Protein AF-0000000085557002 (afdb_homodimer)

Solvent-accessible surface area (backbone atoms only — not comparable to full-atom values): 30623 Å² total; per-residue (Å²): 141,84,80,88,80,83,92,82,89,73,86,76,83,78,79,80,74,81,74,78,75,78,77,76,76,73,75,70,75,78,74,73,72,74,66,72,76,64,79,72,74,78,74,73,69,77,71,71,65,72,59,66,76,62,58,85,68,70,80,53,51,76,38,43,25,60,81,47,67,30,75,34,75,59,69,56,78,22,38,66,10,48,51,51,32,46,54,55,44,36,65,26,77,51,43,19,32,36,34,39,55,62,93,28,28,29,24,34,59,70,40,76,53,66,45,75,42,61,27,47,38,35,39,39,32,40,13,32,42,28,40,44,81,22,71,88,57,44,67,89,81,50,69,67,44,45,33,43,31,39,32,37,38,56,42,36,35,41,34,34,74,12,36,41,36,30,47,15,65,59,42,60,67,49,78,82,73,69,84,73,73,81,72,86,74,79,72,66,58,74,77,52,52,21,25,29,36,33,42,32,54,24,30,46,35,37,39,34,39,34,32,40,31,29,25,35,8,32,38,30,36,40,35,45,28,35,43,34,41,39,32,41,33,39,34,40,35,59,28,82,36,60,62,19,25,37,36,36,38,25,39,23,34,45,33,38,38,32,51,26,42,30,26,25,28,40,34,35,36,34,33,25,36,48,21,31,44,41,38,37,39,52,36,44,16,41,60,33,57,70,82,74,70,76,119,136,84,78,82,79,86,75,86,71,85,86,77,82,76,78,78,75,78,75,76,73,78,74,74,74,72,73,70,73,76,73,72,72,73,66,72,77,66,78,73,75,78,74,73,69,77,71,71,67,72,63,67,77,62,57,85,68,69,80,53,50,76,37,43,24,60,82,48,67,31,75,33,75,60,69,58,79,23,38,66,9,49,52,50,32,46,55,55,43,35,66,26,78,51,43,20,32,36,32,41,56,61,94,29,28,30,23,35,58,69,41,75,52,65,45,76,41,63,26,47,39,34,40,38,33,39,14,35,42,27,40,44,81,22,70,88,58,45,66,88,82,49,67,66,43,46,33,43,32,39,31,37,38,54,42,36,37,41,34,34,74,12,36,42,35,30,47,15,66,60,43,64,67,47,77,81,76,69,85,74,75,81,70,85,75,79,70,67,58,76,81,52,53,22,26,29,36,33,40,32,53,25,29,46,34,37,40,34,40,34,32,41,31,30,25,35,8,33,38,32,36,39,35,44,27,37,44,35,39,39,32,42,33,39,34,39,36,58,28,83,36,60,62,17,26,36,36,37,40,25,39,24,32,45,34,37,39,31,53,28,43,29,27,25,28,39,35,35,35,35,32,25,36,48,22,31,44,42,38,37,37,53,37,45,17,42,60,32,57,68,81,75,70,79,121

Nearest PDB structures (foldseek):
  7b8b-assembly2_B  TM=9.246E-01  e=1.048E-16  Arabidopsis thaliana
  8ikx-assembly1_A  TM=9.341E-01  e=2.839E-16  Arabidopsis thaliana
  4mxn-assembly3_C  TM=8.178E-01  e=2.648E-09  Parabacteroides merdae ATCC 43184
  1bhe-assembly1_A  TM=7.469E-01  e=2.648E-09  Pectobacterium carotovorum subsp. carotovorum
  7jwf-assembly2_C-2  TM=5.553E-01  e=1.515E-03  Pseudoalteromonas distincta

Foldseek 3Di:
DDDDDDDDDDDPPPPVPPPVVPPPPPPPPDPPPPVVPPDDAPDPPPCPPPVPPPPVQPDAAEQELVVQPFPQAQPDASARSVQVSLVVCLADQGEHEYEHADPGHHEYAADEREDAGNYAYEYEYAEEYEYPQADVRHDPPDPLQERYEYEAYERYEYEYQYEYEQNQVNVQPDDQDDDDPPDDDDCVVNSQRYERYEYELYENYEYENYEFENRSAERYEYYNYEQYEYEHYEYDYAQQRPRHADYEYELYENYEYEHYEHEYNDHPYYYDPNYDHYHYYHYHYDRSDDPPPPD/DQPDDDDPDDDDPPPVPPPVVVPPPPPPPPPPPPVVPPDDAPDPPPCPPPVPPPPVQPDAAEQELVVQPFPQAQPDASARSVQVSLVVCLADQGEHEYEDADPGHHEYAADEREDAGNYAYEYEYAEEYEYPQADVRHDPPDPLQERYEYEAYERYEYEYQYEYEDNQVNLQPDDQDDDDDPDPPCCVVNSQRYERYEYELYENYEYENYEFENRSAERYEYYNYEQYEYEHYEYDYAQQRPRHADYEYELYENYEYEHYEHEYNDHPYYYDPNYDHYHYYHYHYDRSDPPPPPD

InterPro domains:
  IPR000743 Glycoside hydrolase, family 28 [PF00295] (90-291)
  IPR011050 Pectin lyase fold/virulence factor [SSF51126] (53-292)
  IPR012334 Pectin lyase fold [G3DSA:2.160.20.10] (50-294)

Organism: NCBI:txid586396

Radius of gyration: 33.76 Å; Cα contacts (8 Å, |Δi|>4): 1465; chains: 2; bounding box: 98×85×130 Å

pLDDT: mean 75.18, std 29.3, range [16.03, 98.88]

Secondary structure (DSSP, 8-state):
-----------------------------------------------------------PEEEEGGGGT---EEEEE-HHHHHHHHHHHHT-SS-EEEEE-TT-EEE--SEEEE---SS-EEEEE-SEEE--SSGGGS-TTS-TTEEEEEES-EEEEEE-S-EEE--THHHHTS----S----SS-----TT--EEEEEES-EEEEEES-EEE--SS-SEEEES-EEEEEES-EEE--TT-TT--SEEEES-EEEEEEEEEEE-SS-SEEE-TT-EEEEEEEEEEE--S------/-----------------------------------------------------------PEEEEGGGGT---EEEEE-HHHHHHHHHHHHT-SS-EEEEE-TT-EEE--SEEEE---SS-EEEEE-SEEE--SSGGGS-TTS-TTEEEEEES-EEEEEE-S-EEE--THHHHTS----S----SS-----TT--EEEEEES-EEEEEES-EEE--SS-SEEEES-EEEEEES-EEE--TT-TT--SEEEES-EEEEEEEEEEE-SS-SEEE-TT-EEEEEEEEEEE--S------

Structure (mmCIF, N/CA/C/O backbone):
data_AF-0000000085557002-model_v1
#
loop_
_entity.id
_entity.type
_entity.pdbx_description
1 polymer Polygalacturonase
#
loop_
_atom_site.group_PDB
_atom_site.id
_atom_site.type_symbol
_atom_site.label_atom_id
_atom_site.label_alt_id
_atom_site.label_comp_id
_atom_site.label_asym_id
_atom_site.label_entity_id
_atom_site.label_seq_id
_atom_site.pdbx_PDB_ins_code
_atom_site.Cartn_x
_atom_site.Cartn_y
_atom_site.Cartn_z
_atom_site.occupancy
_atom_site.B_iso_or_equiv
_atom_site.auth_seq_id
_atom_site.auth_comp_id
_atom_site.auth_asym_id
_atom_site.auth_atom_id
_atom_site.pdbx_PDB_model_num
ATOM 1 N N . MET A 1 1 ? -69 30.062 -62.5 1 23.16 1 MET A N 1
ATOM 2 C CA . MET A 1 1 ? -68.125 30.922 -63.281 1 23.16 1 MET A CA 1
ATOM 3 C C . MET A 1 1 ? -66.688 30.438 -63.25 1 23.16 1 MET A C 1
ATOM 5 O O . MET A 1 1 ? -66.188 30.062 -62.188 1 23.16 1 MET A O 1
ATOM 9 N N . ALA A 1 2 ? -66.125 30.562 -64.438 1 21.31 2 ALA A N 1
ATOM 10 C CA . ALA A 1 2 ? -65 29.891 -65.188 1 21.31 2 ALA A CA 1
ATOM 11 C C . ALA A 1 2 ? -63.656 30.281 -64.625 1 21.31 2 ALA A C 1
ATOM 13 O O . ALA A 1 2 ? -62.875 29.422 -64.188 1 21.31 2 ALA A O 1
ATOM 14 N N . PHE A 1 3 ? -62.969 31.156 -65.375 1 21.98 3 PHE A N 1
ATOM 15 C CA . PHE A 1 3 ? -61.781 30.734 -66.125 1 21.98 3 PHE A CA 1
ATOM 16 C C . PHE A 1 3 ? -60.5 31.047 -65.375 1 21.98 3 PHE A C 1
ATOM 18 O O . PHE A 1 3 ? -59.656 30.188 -65.25 1 21.98 3 PHE A O 1
ATOM 25 N N . PRO A 1 4 ? -59.969 32.344 -65.312 1 24.84 4 PRO A N 1
ATOM 26 C CA . PRO A 1 4 ? -58.75 32.688 -66.062 1 24.84 4 PRO A CA 1
ATOM 27 C C . PRO A 1 4 ? -57.469 32.5 -65.25 1 24.84 4 PRO A C 1
ATOM 29 O O . PRO A 1 4 ? -57.5 32.594 -64.062 1 24.84 4 PRO A O 1
ATOM 32 N N . LEU A 1 5 ? -56.281 31.953 -66 1 25.52 5 LEU A N 1
ATOM 33 C CA . LEU A 1 5 ? -54.969 31.297 -65.938 1 25.52 5 LEU A CA 1
ATOM 34 C C . LEU A 1 5 ? -53.844 32.312 -65.75 1 25.52 5 LEU A C 1
ATOM 36 O O . LEU A 1 5 ? -52.688 31.953 -65.75 1 25.52 5 LEU A O 1
ATOM 40 N N . LEU A 1 6 ? -54.125 33.531 -65.25 1 20.97 6 LEU A N 1
ATOM 41 C CA . LEU A 1 6 ? -53.188 34.5 -65.812 1 20.97 6 LEU A CA 1
ATOM 42 C C . LEU A 1 6 ? -51.75 34.062 -65.5 1 20.97 6 LEU A C 1
ATOM 44 O O . LEU A 1 6 ? -51.5 33.375 -64.5 1 20.97 6 LEU A O 1
ATOM 48 N N . ALA A 1 7 ? -50.656 34.969 -65.875 1 20.8 7 ALA A N 1
ATOM 49 C CA . ALA A 1 7 ? -49.438 35.188 -66.688 1 20.8 7 ALA A CA 1
ATOM 50 C C . ALA A 1 7 ? -48.188 34.969 -65.875 1 20.8 7 ALA A C 1
ATOM 52 O O . ALA A 1 7 ? -48.219 35.062 -64.625 1 20.8 7 ALA A O 1
ATOM 53 N N . PHE A 1 8 ? -46.938 35.406 -66.375 1 20.59 8 PHE A N 1
ATOM 54 C CA . PHE A 1 8 ? -45.656 34.938 -66.875 1 20.59 8 PHE A CA 1
ATOM 55 C C . PHE A 1 8 ? -44.531 35.188 -65.875 1 20.59 8 PHE A C 1
ATOM 57 O O . PHE A 1 8 ? -43.719 34.281 -65.625 1 20.59 8 PHE A O 1
ATOM 64 N N . ALA A 1 9 ? -44.094 36.469 -65.5 1 21.59 9 ALA A N 1
ATOM 65 C CA . ALA A 1 9 ? -42.781 36.938 -65.938 1 21.59 9 ALA A CA 1
ATOM 66 C C . ALA A 1 9 ? -41.688 36.562 -64.938 1 21.59 9 ALA A C 1
ATOM 68 O O . ALA A 1 9 ? -41.844 36.719 -63.75 1 21.59 9 ALA A O 1
ATOM 69 N N . SER A 1 10 ? -40.5 35.875 -65.375 1 23.58 10 SER A N 1
ATOM 70 C CA . SER A 1 10 ? -39.375 35 -64.938 1 23.58 10 SER A CA 1
ATOM 71 C C . SER A 1 10 ? -38.25 35.844 -64.312 1 23.58 10 SER A C 1
ATOM 73 O O . SER A 1 10 ? -37.219 35.281 -63.938 1 23.58 10 SER A O 1
ATOM 75 N N . THR A 1 11 ? -38.188 37.156 -64.125 1 24.52 11 THR A N 1
ATOM 76 C CA . THR A 1 11 ? -36.875 37.719 -64.375 1 24.52 11 THR A CA 1
ATOM 77 C C . THR A 1 11 ? -35.875 37.188 -63.375 1 24.52 11 THR A C 1
ATOM 79 O O . THR A 1 11 ? -36.156 37.094 -62.188 1 24.52 11 THR A O 1
ATOM 82 N N . PHE A 1 12 ? -34.594 36.688 -63.812 1 25.48 12 PHE A N 1
ATOM 83 C CA . PHE A 1 12 ? -33.406 35.875 -63.469 1 25.48 12 PHE A CA 1
ATOM 84 C C . PHE A 1 12 ? -32.469 36.688 -62.594 1 25.48 12 PHE A C 1
ATOM 86 O O . PHE A 1 12 ? -31.281 36.844 -62.938 1 25.48 12 PHE A O 1
ATOM 93 N N . PHE A 1 13 ? -32.781 37.656 -61.781 1 23.77 13 PHE A N 1
ATOM 94 C CA . PHE A 1 13 ? -31.703 38.531 -61.344 1 23.77 13 PHE A CA 1
ATOM 95 C C . PHE A 1 13 ? -30.594 37.75 -60.656 1 23.77 13 PHE A C 1
ATOM 97 O O . PHE A 1 13 ? -30.859 36.969 -59.75 1 23.77 13 PHE A O 1
ATOM 104 N N . PHE A 1 14 ? -29.328 37.656 -61.281 1 25.16 14 PHE A N 1
ATOM 105 C CA . PHE A 1 14 ? -28.031 37 -61.156 1 25.16 14 PHE A CA 1
ATOM 106 C C . PHE A 1 14 ? -27.312 37.469 -59.906 1 25.16 14 PHE A C 1
ATOM 108 O O . PHE A 1 14 ? -26.859 38.625 -59.844 1 25.16 14 PHE A O 1
ATOM 115 N N . PHE A 1 15 ? -27.812 37.312 -58.625 1 24.23 15 PHE A N 1
ATOM 116 C CA . PHE A 1 15 ? -27.141 37.844 -57.438 1 24.23 15 PHE A CA 1
ATOM 117 C C . PHE A 1 15 ? -25.75 37.25 -57.281 1 24.23 15 PHE A C 1
ATOM 119 O O . PHE A 1 15 ? -25.609 36.031 -57.094 1 24.23 15 PHE A O 1
ATOM 126 N N . SER A 1 16 ? -24.688 37.75 -58 1 25.94 16 SER A N 1
ATOM 127 C CA . SER A 1 16 ? -23.312 37.312 -58 1 25.94 16 SER A CA 1
ATOM 128 C C . SER A 1 16 ? -22.719 37.344 -56.594 1 25.94 16 SER A C 1
ATOM 130 O O . SER A 1 16 ? -22.562 38.438 -56 1 25.94 16 SER A O 1
ATOM 132 N N . THR A 1 17 ? -23.062 36.438 -55.594 1 26.61 17 THR A N 1
ATOM 133 C CA . THR A 1 17 ? -22.625 36.469 -54.188 1 26.61 17 THR A CA 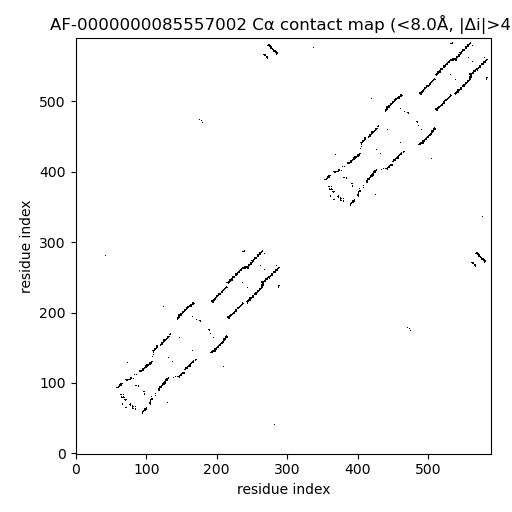1
ATOM 134 C C . THR A 1 17 ? -21.125 36.25 -54.094 1 26.61 17 THR A C 1
ATOM 136 O O . THR A 1 17 ? -20.594 35.25 -54.562 1 26.61 17 THR A O 1
ATOM 139 N N . PHE A 1 18 ? -20.266 37.312 -54.219 1 25.03 18 PHE A N 1
ATOM 140 C CA . PHE A 1 18 ? -18.812 37.281 -54.156 1 25.03 18 PHE A CA 1
ATOM 141 C C . PHE A 1 18 ? -18.328 36.625 -52.875 1 25.03 18 PHE A C 1
ATOM 143 O O . PHE A 1 18 ? -18.531 37.188 -51.781 1 25.03 18 PHE A O 1
ATOM 150 N N . GLN A 1 19 ? -18.438 35.281 -52.594 1 24.56 19 GLN A N 1
ATOM 151 C CA . GLN A 1 19 ? -18.125 34.562 -51.375 1 24.56 19 GLN A CA 1
ATOM 152 C C . GLN A 1 19 ? -16.625 34.594 -51.094 1 24.56 19 GLN A C 1
ATOM 154 O O . GLN A 1 19 ? -15.836 33.938 -51.781 1 24.56 19 GLN A O 1
ATOM 159 N N . GLY A 1 20 ? -15.906 35.719 -51 1 24.22 20 GLY A N 1
ATOM 160 C CA . GLY A 1 20 ? -14.453 35.688 -50.938 1 24.22 20 GLY A CA 1
ATOM 161 C C . GLY A 1 20 ? -13.922 34.938 -49.719 1 24.22 20 GLY A C 1
ATOM 162 O O . GLY A 1 20 ? -14.07 35.406 -48.594 1 24.22 20 GLY A O 1
ATOM 163 N N . THR A 1 21 ? -14.109 33.656 -49.469 1 26.09 21 THR A N 1
ATOM 164 C CA . THR A 1 21 ? -13.773 32.969 -48.25 1 26.09 21 THR A CA 1
ATOM 165 C C . THR A 1 21 ? -12.258 32.906 -48.062 1 26.09 21 THR A C 1
ATOM 167 O O . THR A 1 21 ? -11.555 32.281 -48.844 1 26.09 21 THR A O 1
ATOM 170 N N . THR A 1 22 ? -11.586 34 -47.75 1 23.7 22 THR A N 1
ATOM 171 C CA . THR A 1 22 ? -10.133 33.969 -47.625 1 23.7 22 THR A CA 1
ATOM 172 C C . THR A 1 22 ? -9.688 32.938 -46.594 1 23.7 22 THR A C 1
ATOM 174 O O . THR A 1 22 ? -10.148 32.969 -45.438 1 23.7 22 THR A O 1
ATOM 177 N N . GLN A 1 23 ? -9.305 31.703 -46.969 1 23.61 23 GLN A N 1
ATOM 178 C CA . GLN A 1 23 ? -8.859 30.562 -46.188 1 23.61 23 GLN A CA 1
ATOM 179 C C . GLN A 1 23 ? -7.543 30.859 -45.469 1 23.61 23 GLN A C 1
ATOM 181 O O . GLN A 1 23 ? -6.531 31.141 -46.125 1 23.61 23 GLN A O 1
ATOM 186 N N . PHE A 1 24 ? -7.516 31.672 -44.406 1 23.5 24 PHE A N 1
ATOM 187 C CA . PHE A 1 24 ? -6.27 31.906 -43.688 1 23.5 24 PHE A CA 1
ATOM 188 C C . PHE A 1 24 ? -5.637 30.594 -43.25 1 23.5 24 PHE A C 1
ATOM 190 O O . PHE A 1 24 ? -6.293 29.75 -42.625 1 23.5 24 PHE A O 1
ATOM 197 N N . SER A 1 25 ? -4.734 30.016 -44.031 1 24.28 25 SER A N 1
ATOM 198 C CA . SER A 1 25 ? -3.982 28.797 -43.75 1 24.28 25 SER A CA 1
ATOM 199 C C . SER A 1 25 ? -3.154 28.922 -42.5 1 24.28 25 SER A C 1
ATOM 201 O O . SER A 1 25 ? -2.258 29.766 -42.406 1 24.28 25 SER A O 1
ATOM 203 N N . THR A 1 26 ? -3.754 29.062 -41.312 1 25.73 26 THR A N 1
ATOM 204 C CA . THR A 1 26 ? -2.953 29.156 -40.125 1 25.73 26 THR A CA 1
ATOM 205 C C . THR A 1 26 ? -1.942 28.016 -40.031 1 25.73 26 THR A C 1
ATOM 207 O O . THR A 1 26 ? -2.314 26.844 -40.094 1 25.73 26 THR A O 1
ATOM 210 N N . SER A 1 27 ? -0.736 28.219 -40.562 1 27.27 27 SER A N 1
ATOM 211 C CA . SER A 1 27 ? 0.391 27.297 -40.438 1 27.27 27 SER A CA 1
ATOM 212 C C . SER A 1 27 ? 0.624 26.906 -38.969 1 27.27 27 SER A C 1
ATOM 214 O O . SER A 1 27 ? 0.825 27.781 -38.125 1 27.27 27 SER A O 1
ATOM 216 N N . GLN A 1 28 ? -0.063 25.938 -38.5 1 26.12 28 GLN A N 1
ATOM 217 C CA . GLN A 1 28 ? 0.081 25.438 -37.125 1 26.12 28 GLN A CA 1
ATOM 218 C C . GLN A 1 28 ? 1.541 25.141 -36.812 1 26.12 28 GLN A C 1
ATOM 220 O O . GLN A 1 28 ? 2.232 24.484 -37.594 1 26.12 28 GLN A O 1
ATOM 225 N N . PRO A 1 29 ? 2.205 26.125 -36.094 1 28.14 29 PRO A N 1
ATOM 226 C CA . PRO A 1 29 ? 3.596 25.797 -35.781 1 28.14 29 PRO A CA 1
ATOM 227 C C . PRO A 1 29 ? 3.766 24.344 -35.312 1 28.14 29 PRO A C 1
ATOM 229 O O . PRO A 1 29 ? 2.814 23.734 -34.844 1 28.14 29 PRO A O 1
ATOM 232 N N . ASN A 1 30 ? 4.738 23.641 -35.938 1 25.48 30 ASN A N 1
ATOM 233 C CA . ASN A 1 30 ? 5.203 22.281 -35.656 1 25.48 30 ASN A CA 1
ATOM 234 C C . ASN A 1 30 ? 5.465 22.078 -34.156 1 25.48 30 ASN A C 1
ATOM 236 O O . ASN A 1 30 ? 6.246 22.812 -33.562 1 25.48 30 ASN A O 1
ATOM 240 N N . ASP A 1 31 ? 4.453 21.75 -33.469 1 25.14 31 ASP A N 1
ATOM 241 C CA . ASP A 1 31 ? 4.594 21.391 -32.062 1 25.14 31 ASP A CA 1
ATOM 242 C C . ASP A 1 31 ? 5.816 20.5 -31.828 1 25.14 31 ASP A C 1
ATOM 244 O O . ASP A 1 31 ? 5.895 19.391 -32.375 1 25.14 31 ASP A O 1
ATOM 248 N N . SER A 1 32 ? 7.023 21.125 -31.828 1 27.28 32 SER A N 1
ATOM 249 C CA . SER A 1 32 ? 8.172 20.344 -31.375 1 27.28 32 SER A CA 1
ATOM 250 C C . SER A 1 32 ? 7.785 19.438 -30.219 1 27.28 32 SER A C 1
ATOM 252 O O . SER A 1 32 ? 7.125 19.859 -29.266 1 27.28 32 SER A O 1
ATOM 254 N N . GLN A 1 33 ? 7.602 18.188 -30.5 1 26.23 33 GLN A N 1
ATOM 255 C CA . GLN A 1 33 ? 7.355 17.047 -29.625 1 26.23 33 GLN A CA 1
ATOM 256 C C . GLN A 1 33 ? 8.25 17.094 -28.391 1 26.23 33 GLN A C 1
ATOM 258 O O . GLN A 1 33 ? 9.469 17.016 -28.5 1 26.23 33 GLN A O 1
ATOM 263 N N . LEU A 1 34 ? 7.996 18.047 -27.531 1 23.95 34 LEU A N 1
ATOM 264 C CA . LEU A 1 34 ? 8.68 17.844 -26.25 1 23.95 34 LEU A CA 1
ATOM 265 C C . LEU A 1 34 ? 8.625 16.375 -25.844 1 23.95 34 LEU A C 1
ATOM 267 O O . LEU A 1 34 ? 7.559 15.867 -25.484 1 23.95 34 LEU A O 1
ATOM 271 N N . VAL A 1 35 ? 9.305 15.547 -26.625 1 25.62 35 VAL A N 1
ATOM 272 C CA . VAL A 1 35 ? 9.555 14.188 -26.141 1 25.62 35 VAL A CA 1
ATOM 273 C C . VAL A 1 35 ? 9.93 14.227 -24.656 1 25.62 35 VAL A C 1
ATOM 275 O O . VAL A 1 35 ? 10.891 14.883 -24.266 1 25.62 35 VAL A O 1
ATOM 278 N N . SER A 1 36 ? 8.938 14.336 -23.844 1 26.3 36 SER A N 1
ATOM 279 C CA . SER A 1 36 ? 9.211 14.133 -22.422 1 26.3 36 SER A CA 1
ATOM 280 C C . SER A 1 36 ? 10.258 13.039 -22.203 1 26.3 36 SER A C 1
ATOM 282 O O . SER A 1 36 ? 10.109 11.93 -22.719 1 26.3 36 SER A O 1
ATOM 284 N N . HIS A 1 37 ? 11.523 13.445 -22.328 1 25.27 37 HIS A N 1
ATOM 285 C CA . HIS A 1 37 ? 12.617 12.555 -21.969 1 25.27 37 HIS A CA 1
ATOM 286 C C . HIS A 1 37 ? 12.281 11.75 -20.719 1 25.27 37 HIS A C 1
ATOM 288 O O . HIS A 1 37 ? 12.227 12.297 -19.609 1 25.27 37 HIS A O 1
ATOM 294 N N . ILE A 1 38 ? 11.273 10.969 -20.781 1 28.55 38 ILE A N 1
ATOM 295 C CA . ILE A 1 38 ? 11.078 9.953 -19.75 1 28.55 38 ILE A CA 1
ATOM 296 C C . ILE A 1 38 ? 12.43 9.406 -19.312 1 28.55 38 ILE A C 1
ATOM 298 O O . ILE A 1 38 ? 13.289 9.086 -20.141 1 28.55 38 ILE A O 1
ATOM 302 N N . SER A 1 39 ? 12.82 9.703 -18.094 1 29.53 39 SER A N 1
ATOM 303 C CA . SER A 1 39 ? 14.055 9.258 -17.453 1 29.53 39 SER A CA 1
ATOM 304 C C . SER A 1 39 ? 14.477 7.879 -17.938 1 29.53 39 SER A C 1
ATOM 306 O O . SER A 1 39 ? 13.633 7.086 -18.375 1 29.53 39 SER A O 1
ATOM 308 N N . LEU A 1 40 ? 15.695 7.766 -18.484 1 29.67 40 LEU A N 1
ATOM 309 C CA . LEU A 1 40 ? 16.516 6.625 -18.891 1 29.67 40 LEU A CA 1
ATOM 310 C C . LEU A 1 40 ? 16.297 5.438 -17.969 1 29.67 40 LEU A C 1
ATOM 312 O O . LEU A 1 40 ? 15.953 5.617 -16.797 1 29.67 40 LEU A O 1
ATOM 316 N N . PRO A 1 41 ? 16.172 4.242 -18.516 1 29.64 41 PRO A N 1
ATOM 317 C CA . PRO A 1 41 ? 16.062 2.98 -17.781 1 29.64 41 PRO A CA 1
ATOM 318 C C . PRO A 1 41 ? 17.047 2.889 -16.625 1 29.64 41 PRO A C 1
ATOM 320 O O . PRO A 1 41 ? 18.125 3.488 -16.688 1 29.64 41 PRO A O 1
ATOM 323 N N . PRO A 1 42 ? 16.641 2.645 -15.438 1 29.98 42 PRO A N 1
ATOM 324 C CA . PRO A 1 42 ? 17.609 2.463 -14.352 1 29.98 42 PRO A CA 1
ATOM 325 C C . PRO A 1 42 ? 18.859 1.71 -14.797 1 29.98 42 PRO A C 1
ATOM 327 O O . PRO A 1 42 ? 18.781 0.844 -15.672 1 29.98 42 PRO A O 1
ATOM 330 N N . GLU A 1 43 ? 19.953 2.402 -14.844 1 30.34 43 GLU A N 1
ATOM 331 C CA . GLU A 1 43 ? 21.203 1.681 -15.07 1 30.34 43 GLU A CA 1
ATOM 332 C C . GLU A 1 43 ? 21.25 0.395 -14.25 1 30.34 43 GLU A C 1
ATOM 334 O O . GLU A 1 43 ? 20.938 0.396 -13.062 1 30.34 43 GLU A O 1
ATOM 339 N N . ILE A 1 44 ? 21.281 -0.71 -14.859 1 29.77 44 ILE A N 1
ATOM 340 C CA . ILE A 1 44 ? 21.531 -2.01 -14.25 1 29.77 44 ILE A CA 1
ATOM 341 C C . ILE A 1 44 ? 22.781 -1.931 -13.367 1 29.77 44 ILE A C 1
ATOM 343 O O . ILE A 1 44 ? 23.859 -1.621 -13.844 1 29.77 44 ILE A O 1
ATOM 347 N N . LEU A 1 45 ? 22.641 -1.435 -12.133 1 30.62 45 LEU A N 1
ATOM 348 C CA . LEU A 1 45 ? 23.844 -1.642 -11.344 1 30.62 45 LEU A CA 1
ATOM 349 C C . LEU A 1 45 ? 24.5 -2.973 -11.703 1 30.62 45 LEU A C 1
ATOM 351 O O . LEU A 1 45 ? 23.812 -3.936 -12.047 1 30.62 45 LEU A O 1
ATOM 355 N N . PRO A 1 46 ? 25.797 -2.895 -12.016 1 27.94 46 PRO A N 1
ATOM 356 C CA . PRO A 1 46 ? 26.469 -4.176 -12.273 1 27.94 46 PRO A CA 1
ATOM 357 C C . PRO A 1 46 ? 26.109 -5.238 -11.234 1 27.94 46 PRO A C 1
ATOM 359 O O . PRO A 1 46 ? 25.812 -4.91 -10.086 1 27.94 46 PRO A O 1
ATOM 362 N N . ASN A 1 47 ? 25.625 -6.344 -11.625 1 28.98 47 ASN A N 1
ATOM 363 C CA . ASN A 1 47 ? 25.469 -7.625 -10.945 1 28.98 47 ASN A CA 1
ATOM 364 C C . ASN A 1 47 ? 26.656 -7.91 -10.016 1 28.98 47 ASN A C 1
ATOM 366 O O . ASN A 1 47 ? 27.797 -8.008 -10.469 1 28.98 47 ASN A O 1
ATOM 370 N N . ASN A 1 48 ? 26.812 -7.164 -8.93 1 30.56 48 ASN A N 1
ATOM 371 C CA . ASN A 1 48 ? 27.797 -7.941 -8.18 1 30.56 48 ASN A CA 1
ATOM 372 C C . ASN A 1 48 ? 27.516 -9.438 -8.289 1 30.56 48 ASN A C 1
ATOM 374 O O . ASN A 1 48 ? 26.484 -9.922 -7.844 1 30.56 48 ASN A O 1
ATOM 378 N N . PRO A 1 49 ? 28.156 -10.102 -9.172 1 29.38 49 PRO A N 1
ATOM 379 C CA . PRO A 1 49 ? 27.984 -11.555 -9.18 1 29.38 49 PRO A CA 1
ATOM 380 C C . PRO A 1 49 ? 28.094 -12.172 -7.785 1 29.38 49 PRO A C 1
ATOM 382 O O . PRO A 1 49 ? 29.141 -12.102 -7.148 1 29.38 49 PRO A O 1
ATOM 385 N N . LEU A 1 50 ? 27.312 -11.867 -6.801 1 31.62 50 LEU A N 1
ATOM 386 C CA . LEU A 1 50 ? 27.453 -13.016 -5.914 1 31.62 50 LEU A CA 1
ATOM 387 C C . LEU A 1 50 ? 27.672 -14.297 -6.711 1 31.62 50 LEU A C 1
ATOM 389 O O . LEU A 1 50 ? 26.812 -14.711 -7.477 1 31.62 50 LEU A O 1
ATOM 393 N N . SER A 1 51 ? 28.891 -14.344 -7.266 1 30.89 51 SER A N 1
ATOM 394 C CA . SER A 1 51 ? 29.234 -15.648 -7.828 1 30.89 51 SER A CA 1
ATOM 395 C C . SER A 1 51 ? 28.672 -16.781 -6.98 1 30.89 51 SER A C 1
ATOM 397 O O . SER A 1 51 ? 29.047 -16.938 -5.816 1 30.89 51 SER A O 1
ATOM 399 N N . PRO A 1 52 ? 27.406 -17.047 -7.023 1 33.38 52 PRO A N 1
ATOM 400 C CA . PRO A 1 52 ? 27.234 -18.344 -6.387 1 33.38 52 PRO A CA 1
ATOM 401 C C . PRO A 1 52 ? 28.406 -19.281 -6.648 1 33.38 52 PRO A C 1
ATOM 403 O O . PRO A 1 52 ? 28.859 -19.422 -7.793 1 33.38 52 PRO A O 1
ATOM 406 N N . THR A 1 53 ? 29.5 -19.109 -5.93 1 33.75 53 THR A N 1
ATOM 407 C CA . THR A 1 53 ? 30.281 -20.344 -5.977 1 33.75 53 THR A CA 1
ATOM 408 C C . THR A 1 53 ? 29.375 -21.562 -6.125 1 33.75 53 THR A C 1
ATOM 410 O O . THR A 1 53 ? 28.656 -21.922 -5.191 1 33.75 53 THR A O 1
ATOM 413 N N . SER A 1 54 ? 28.562 -21.531 -7.191 1 34.53 54 SER A N 1
ATOM 414 C CA . SER A 1 54 ? 27.875 -22.766 -7.523 1 34.53 54 SER A CA 1
ATOM 415 C C . SER A 1 54 ? 28.797 -23.969 -7.414 1 34.53 54 SER A C 1
ATOM 417 O O . SER A 1 54 ? 29.766 -24.078 -8.172 1 34.53 54 SER A O 1
ATOM 419 N N . SER A 1 55 ? 29.25 -24.312 -6.273 1 37.47 55 SER A N 1
ATOM 420 C CA . SER A 1 55 ? 29.719 -25.688 -6.328 1 37.47 55 SER A CA 1
ATOM 421 C C . SER A 1 55 ? 29.078 -26.453 -7.473 1 37.47 55 SER A C 1
ATOM 423 O O . SER A 1 55 ? 27.969 -26.109 -7.906 1 37.47 55 SER A O 1
ATOM 425 N N . PRO A 1 56 ? 29.734 -27.234 -8.266 1 39.38 56 PRO A N 1
ATOM 426 C CA . PRO A 1 56 ? 29.109 -28.031 -9.328 1 39.38 56 PRO A CA 1
ATOM 427 C C . PRO A 1 56 ? 27.703 -28.469 -8.977 1 39.38 56 PRO A C 1
ATOM 429 O O . PRO A 1 56 ? 27.5 -29.156 -7.977 1 39.38 56 PRO A O 1
ATOM 432 N N . SER A 1 57 ? 26.656 -27.547 -8.922 1 47.41 57 SER A N 1
ATOM 433 C CA . SER A 1 57 ? 25.25 -27.828 -8.633 1 47.41 57 SER A CA 1
ATOM 434 C C . SER A 1 57 ? 24.859 -29.219 -9.148 1 47.41 57 SER A C 1
ATOM 436 O O . SER A 1 57 ? 25.141 -29.547 -10.305 1 47.41 57 SER A O 1
ATOM 438 N N . GLU A 1 58 ? 25.047 -30.234 -8.375 1 56.53 58 GLU A N 1
ATOM 439 C CA . GLU A 1 58 ? 24.5 -31.531 -8.789 1 56.53 58 GLU A CA 1
ATOM 440 C C . GLU A 1 58 ? 23.312 -31.344 -9.719 1 56.53 58 GLU A C 1
ATOM 442 O O . GLU A 1 58 ? 22.5 -30.438 -9.539 1 56.53 58 GLU A O 1
ATOM 447 N N . PRO A 1 59 ? 23.469 -31.859 -10.992 1 67.5 59 PRO A N 1
ATOM 448 C CA . PRO A 1 59 ? 22.438 -31.688 -12.023 1 67.5 59 PRO A CA 1
ATOM 449 C C . PRO A 1 59 ? 21.031 -31.875 -11.477 1 67.5 59 PRO A C 1
ATOM 451 O O . PRO A 1 59 ? 20.766 -32.812 -10.727 1 67.5 59 PRO A O 1
ATOM 454 N N . ALA A 1 60 ? 20.203 -30.922 -11.461 1 80.56 60 ALA A N 1
ATOM 455 C CA . ALA A 1 60 ? 18.828 -31 -11.008 1 80.56 60 ALA A CA 1
ATOM 456 C C . ALA A 1 60 ? 18.016 -31.938 -11.883 1 80.56 60 ALA A C 1
ATOM 458 O O . ALA A 1 60 ? 18.188 -31.969 -13.102 1 80.56 60 ALA A O 1
ATOM 459 N N . THR A 1 61 ? 17.375 -32.938 -11.219 1 92.31 61 THR A N 1
ATOM 460 C CA . THR A 1 61 ? 16.406 -33.781 -11.938 1 92.31 61 THR A CA 1
ATOM 461 C C . THR A 1 61 ? 15.227 -32.938 -12.43 1 92.31 61 THR A C 1
ATOM 463 O O . THR A 1 61 ? 14.703 -32.094 -11.688 1 92.31 61 THR A O 1
ATOM 466 N N . VAL A 1 62 ? 14.914 -33.094 -13.75 1 96.25 62 VAL A N 1
ATOM 467 C CA . VAL A 1 62 ? 13.867 -32.281 -14.367 1 96.25 62 VAL A CA 1
ATOM 468 C C . VAL A 1 62 ? 12.523 -33 -14.242 1 96.25 62 VAL A C 1
ATOM 470 O O . VAL A 1 62 ? 12.414 -34.188 -14.562 1 96.25 62 VAL A O 1
ATOM 473 N N . PHE A 1 63 ? 11.508 -32.312 -13.773 1 97.5 63 PHE A N 1
ATOM 474 C CA . PHE A 1 63 ? 10.133 -32.781 -13.672 1 97.5 63 PHE A CA 1
ATOM 475 C C . PHE A 1 63 ? 9.195 -31.875 -14.469 1 97.5 63 PHE A C 1
ATOM 477 O O . PHE A 1 63 ? 8.695 -30.875 -13.938 1 97.5 63 PHE A O 1
ATOM 484 N N . SER A 1 64 ? 9 -32.25 -15.734 1 98.44 64 SER A N 1
ATOM 485 C CA . SER A 1 64 ? 8.062 -31.484 -16.562 1 98.44 64 SER A CA 1
ATOM 486 C C . SER A 1 64 ? 6.617 -31.859 -16.25 1 98.44 64 SER A C 1
ATOM 488 O O . SER A 1 64 ? 6.293 -33.031 -16.109 1 98.44 64 SER A O 1
ATOM 490 N N . VAL A 1 65 ? 5.75 -30.891 -16.219 1 98.75 65 VAL A N 1
ATOM 491 C CA . VAL A 1 65 ? 4.344 -31.188 -15.945 1 98.75 65 VAL A CA 1
ATOM 492 C C . VAL A 1 65 ? 3.768 -32.031 -17.062 1 98.75 65 VAL A C 1
ATOM 494 O O . VAL A 1 65 ? 2.822 -32.812 -16.859 1 98.75 65 VAL A O 1
ATOM 497 N N . LEU A 1 66 ? 4.383 -31.984 -18.234 1 98.69 66 LEU A N 1
ATOM 498 C CA . LEU A 1 66 ? 3.936 -32.781 -19.359 1 98.69 66 LEU A CA 1
ATOM 499 C C . LEU A 1 66 ? 4.156 -34.25 -19.109 1 98.69 66 LEU A C 1
ATOM 501 O O . LEU A 1 66 ? 3.389 -35.094 -19.578 1 98.69 66 LEU A O 1
ATOM 505 N N . SER A 1 67 ? 5.172 -34.531 -18.344 1 98.44 67 SER A N 1
ATOM 506 C CA . SER A 1 67 ? 5.504 -35.938 -18.047 1 98.44 67 SER A CA 1
ATOM 507 C C . SER A 1 67 ? 4.516 -36.531 -17.062 1 98.44 67 SER A C 1
ATOM 509 O O . SER A 1 67 ? 4.508 -37.75 -16.859 1 98.44 67 SER A O 1
ATOM 511 N N . TYR A 1 68 ? 3.66 -35.719 -16.594 1 98.38 68 TYR A N 1
ATOM 512 C CA . TYR A 1 68 ? 2.742 -36.188 -15.578 1 98.38 68 TYR A CA 1
ATOM 513 C C . TYR A 1 68 ? 1.293 -36 -16 1 98.38 68 TYR A C 1
ATOM 515 O O . TYR A 1 68 ? 0.385 -36.031 -15.172 1 98.38 68 TYR A O 1
ATOM 523 N N . GLY A 1 69 ? 1.094 -35.656 -17.266 1 98.31 69 GLY A N 1
ATOM 524 C CA . GLY A 1 69 ? -0.25 -35.75 -17.812 1 98.31 69 GLY A CA 1
ATOM 525 C C . GLY A 1 69 ? -0.811 -34.375 -18.188 1 98.31 69 GLY A C 1
ATOM 526 O O . GLY A 1 69 ? -1.938 -34.281 -18.672 1 98.31 69 GLY A O 1
ATOM 527 N N . ALA A 1 70 ? -0.046 -33.344 -18 1 98.75 70 ALA A N 1
ATOM 528 C CA . ALA A 1 70 ? -0.548 -32.031 -18.422 1 98.75 70 ALA A CA 1
ATOM 529 C C . ALA A 1 70 ? -0.685 -31.969 -19.953 1 98.75 70 ALA A C 1
ATOM 531 O O . ALA A 1 70 ? 0.208 -32.406 -20.672 1 98.75 70 ALA A O 1
ATOM 532 N N . VAL A 1 71 ? -1.766 -31.469 -20.391 1 98.62 71 VAL A N 1
ATOM 533 C CA . VAL A 1 71 ? -2.02 -31.344 -21.828 1 98.62 71 VAL A CA 1
ATOM 534 C C . VAL A 1 71 ? -1.511 -30 -22.328 1 98.62 71 VAL A C 1
ATOM 536 O O . VAL A 1 71 ? -0.848 -29.922 -23.359 1 98.62 71 VAL A O 1
ATOM 539 N N . GLY A 1 72 ? -1.831 -28.938 -21.609 1 98.62 72 GLY A N 1
ATOM 540 C CA . GLY A 1 72 ? -1.32 -27.609 -21.922 1 98.62 72 GLY A CA 1
ATOM 541 C C . GLY A 1 72 ? -1.964 -26.984 -23.156 1 98.62 72 GLY A C 1
ATOM 542 O O . GLY A 1 72 ? -1.298 -26.297 -23.938 1 98.62 72 GLY A O 1
ATOM 543 N N . ASP A 1 73 ? -3.299 -27.297 -23.359 1 98.38 73 ASP A N 1
ATOM 544 C CA . ASP A 1 73 ? -3.975 -26.812 -24.562 1 98.38 73 ASP A CA 1
ATOM 545 C C . ASP A 1 73 ? -4.844 -25.594 -24.25 1 98.38 73 ASP A C 1
ATOM 547 O O . ASP A 1 73 ? -5.512 -25.062 -25.141 1 98.38 73 ASP A O 1
ATOM 551 N N . GLY A 1 74 ? -4.891 -25.219 -23.078 1 97.69 74 GLY A N 1
ATOM 552 C CA . GLY A 1 74 ? -5.68 -24.062 -22.688 1 97.69 74 GLY A CA 1
ATOM 553 C C . GLY A 1 74 ? -7.117 -24.406 -22.344 1 97.69 74 GLY A C 1
ATOM 554 O O . GLY A 1 74 ? -7.926 -23.516 -22.062 1 97.69 74 GLY A O 1
ATOM 555 N N . GLU A 1 75 ? -7.359 -25.688 -22.344 1 96.75 75 GLU A N 1
ATOM 556 C CA . GLU A 1 75 ? -8.742 -26.109 -22.125 1 96.75 75 GLU A CA 1
ATOM 557 C C . GLU A 1 75 ? -8.82 -27.172 -21.031 1 96.75 75 GLU A C 1
ATOM 559 O O . GLU A 1 75 ? -9.633 -27.062 -20.109 1 96.75 75 GLU A O 1
ATOM 564 N N . ALA A 1 76 ? -7.969 -28.156 -21.141 1 97.44 76 ALA A N 1
ATOM 565 C CA . ALA A 1 76 ? -7.984 -29.25 -20.172 1 97.44 76 ALA A CA 1
ATOM 566 C C . ALA A 1 76 ? -7.555 -28.781 -18.781 1 97.44 76 ALA A C 1
ATOM 568 O O . ALA A 1 76 ? -6.766 -27.844 -18.672 1 97.44 76 ALA A O 1
ATOM 569 N N . ASP A 1 77 ? -8.164 -29.375 -17.781 1 97.44 77 ASP A N 1
ATOM 570 C CA . ASP A 1 77 ? -7.707 -29.156 -16.406 1 97.44 77 ASP A CA 1
ATOM 571 C C . ASP A 1 77 ? -6.367 -29.844 -16.156 1 97.44 77 ASP A C 1
ATOM 573 O O . ASP A 1 77 ? -6.309 -31.062 -16.031 1 97.44 77 ASP A O 1
ATOM 577 N N . ASP A 1 78 ? -5.371 -29.047 -15.977 1 98.62 78 ASP A N 1
ATOM 578 C CA . ASP A 1 78 ? -4.027 -29.609 -15.836 1 98.62 78 ASP A CA 1
ATOM 579 C C . ASP A 1 78 ? -3.627 -29.688 -14.359 1 98.62 78 ASP A C 1
ATOM 581 O O . ASP A 1 78 ? -2.48 -30.016 -14.047 1 98.62 78 ASP A O 1
ATOM 585 N N . THR A 1 79 ? -4.539 -29.438 -13.492 1 97.44 79 THR A N 1
ATOM 586 C CA . THR A 1 79 ? -4.273 -29.359 -12.062 1 97.44 79 THR A CA 1
ATOM 587 C C . THR A 1 79 ? -3.672 -30.672 -11.555 1 97.44 79 THR A C 1
ATOM 589 O O . THR A 1 79 ? -2.658 -30.672 -10.852 1 97.44 79 THR A O 1
ATOM 592 N N . PRO A 1 80 ? -4.223 -31.812 -11.938 1 98.19 80 PRO A N 1
ATOM 593 C CA . PRO A 1 80 ? -3.65 -33.062 -11.406 1 98.19 80 PRO A CA 1
ATOM 594 C C . PRO A 1 80 ? -2.189 -33.25 -11.812 1 98.19 80 PRO A C 1
ATOM 596 O O . PRO A 1 80 ? -1.384 -33.75 -11.016 1 98.19 80 PRO A O 1
ATOM 599 N N . ALA A 1 81 ? -1.882 -32.906 -12.984 1 98.75 81 ALA A N 1
ATOM 600 C CA . ALA A 1 81 ? -0.509 -33.031 -13.461 1 98.75 81 ALA A CA 1
ATOM 601 C C . ALA A 1 81 ? 0.445 -32.156 -12.672 1 98.75 81 ALA A C 1
ATOM 603 O O . ALA A 1 81 ? 1.548 -32.562 -12.312 1 98.75 81 ALA A O 1
ATOM 604 N N . PHE A 1 82 ? 0.022 -30.922 -12.422 1 98.5 82 PHE A N 1
ATOM 605 C CA . PHE A 1 82 ? 0.834 -30 -11.641 1 98.5 82 PHE A CA 1
ATOM 606 C C . PHE A 1 82 ? 1.05 -30.516 -10.227 1 98.5 82 PHE A C 1
ATOM 608 O O . PHE A 1 82 ? 2.168 -30.484 -9.711 1 98.5 82 PHE A O 1
ATOM 615 N N . LYS A 1 83 ? 0.034 -30.969 -9.641 1 98.06 83 LYS A N 1
ATOM 616 C CA . LYS A 1 83 ? 0.125 -31.484 -8.273 1 98.06 83 LYS A CA 1
ATOM 617 C C . LYS A 1 83 ? 1.044 -32.688 -8.203 1 98.06 83 LYS A C 1
ATOM 619 O O . LYS A 1 83 ? 1.858 -32.812 -7.281 1 98.06 83 LYS A O 1
ATOM 624 N N . MET A 1 84 ? 0.882 -33.562 -9.117 1 98.38 84 MET A N 1
ATOM 625 C CA . MET A 1 84 ? 1.716 -34.75 -9.141 1 98.38 84 MET A CA 1
ATOM 626 C C . MET A 1 84 ? 3.184 -34.406 -9.344 1 98.38 84 MET A C 1
ATOM 628 O O . MET A 1 84 ? 4.059 -34.906 -8.641 1 98.38 84 MET A O 1
ATOM 632 N N . ALA A 1 85 ? 3.375 -33.531 -10.336 1 98.31 85 ALA A N 1
ATOM 633 C CA . ALA A 1 85 ? 4.746 -33.094 -10.586 1 98.31 85 ALA A CA 1
ATOM 634 C C . ALA A 1 85 ? 5.344 -32.438 -9.352 1 98.31 85 ALA A C 1
ATOM 636 O O . ALA A 1 85 ? 6.496 -32.688 -8.992 1 98.31 85 ALA A O 1
ATOM 637 N N . TRP A 1 86 ? 4.605 -31.609 -8.711 1 98 86 TRP A N 1
ATOM 638 C CA . TRP A 1 86 ? 5.043 -30.938 -7.496 1 98 86 TRP A CA 1
ATOM 639 C C . TRP A 1 86 ? 5.395 -31.938 -6.402 1 98 86 TRP A C 1
ATOM 641 O O . TRP A 1 86 ? 6.473 -31.859 -5.805 1 98 86 TRP A O 1
ATOM 651 N N . ASP A 1 87 ? 4.523 -32.875 -6.168 1 97.38 87 ASP A N 1
ATOM 652 C CA . ASP A 1 87 ? 4.707 -33.844 -5.09 1 97.38 87 ASP A CA 1
ATOM 653 C C . ASP A 1 87 ? 5.98 -34.656 -5.305 1 97.38 87 ASP A C 1
ATOM 655 O O . ASP A 1 87 ? 6.746 -34.875 -4.363 1 97.38 87 ASP A O 1
ATOM 659 N N . ILE A 1 88 ? 6.133 -35 -6.461 1 97 88 ILE A N 1
ATOM 660 C CA . ILE A 1 88 ? 7.297 -35.844 -6.766 1 97 88 ILE A CA 1
ATOM 661 C C . ILE A 1 88 ? 8.57 -35 -6.648 1 97 88 ILE A C 1
ATOM 663 O O . ILE A 1 88 ? 9.547 -35.438 -6.043 1 97 88 ILE A O 1
ATOM 667 N N . ALA A 1 89 ? 8.5 -33.812 -7.227 1 96.81 89 ALA A N 1
ATOM 668 C CA . ALA A 1 89 ? 9.672 -32.938 -7.152 1 96.81 89 ALA A CA 1
ATOM 669 C C . ALA A 1 89 ? 10.008 -32.594 -5.703 1 96.81 89 ALA A C 1
ATOM 671 O O . ALA A 1 89 ? 11.172 -32.625 -5.309 1 96.81 89 ALA A O 1
ATOM 672 N N . CYS A 1 90 ? 9 -32.281 -4.957 1 96.38 90 CYS A N 1
ATOM 673 C CA . CYS A 1 90 ? 9.156 -31.844 -3.566 1 96.38 90 CYS A CA 1
ATOM 674 C C . CYS A 1 90 ? 9.695 -33 -2.709 1 96.38 90 CYS A C 1
ATOM 676 O O . CYS A 1 90 ? 10.312 -32.75 -1.672 1 96.38 90 CYS A O 1
ATOM 678 N N . SER A 1 91 ? 9.594 -34.219 -3.145 1 95.06 91 SER A N 1
ATOM 679 C CA . SER A 1 91 ? 10 -35.375 -2.365 1 95.06 91 SER A CA 1
ATOM 680 C C . SER A 1 91 ? 11.438 -35.781 -2.682 1 95.06 91 SER A C 1
ATOM 682 O O . SER A 1 91 ? 12 -36.656 -2.031 1 95.06 91 SER A O 1
ATOM 684 N N . GLN A 1 92 ? 12 -35.062 -3.582 1 93.75 92 GLN A N 1
ATOM 685 C CA . GLN A 1 92 ? 13.367 -35.406 -3.967 1 93.75 92 GLN A CA 1
ATOM 686 C C . GLN A 1 92 ? 14.367 -35 -2.889 1 93.75 92 GLN A C 1
ATOM 688 O O . GLN A 1 92 ? 14.117 -34.062 -2.133 1 93.75 92 GLN A O 1
ATOM 693 N N . THR A 1 93 ? 15.469 -35.688 -2.848 1 91.88 93 THR A N 1
ATOM 694 C CA . THR A 1 93 ? 16.547 -35.344 -1.916 1 91.88 93 THR A CA 1
ATOM 695 C C . THR A 1 93 ? 17.625 -34.531 -2.609 1 91.88 93 THR A C 1
ATOM 697 O O . THR A 1 93 ? 18.469 -33.906 -1.947 1 91.88 93 THR A O 1
ATOM 700 N N . GLN A 1 94 ? 17.594 -34.625 -3.934 1 91.56 94 GLN A N 1
ATOM 701 C CA . GLN A 1 94 ? 18.469 -33.812 -4.758 1 91.56 94 GLN A CA 1
ATOM 702 C C . GLN A 1 94 ? 17.719 -32.656 -5.379 1 91.56 94 GLN A C 1
ATOM 704 O O . GLN A 1 94 ? 16.484 -32.656 -5.445 1 91.56 94 GLN A O 1
ATOM 709 N N . PRO A 1 95 ? 18.453 -31.688 -5.777 1 91.88 95 PRO A N 1
ATOM 710 C CA . PRO A 1 95 ? 17.781 -30.531 -6.375 1 91.88 95 PRO A CA 1
ATOM 711 C C . PRO A 1 95 ? 16.844 -30.922 -7.512 1 91.88 95 PRO A C 1
ATOM 713 O O . PRO A 1 95 ? 17.156 -31.812 -8.305 1 91.88 95 PRO A O 1
ATOM 716 N N . ALA A 1 96 ? 15.703 -30.344 -7.52 1 95.5 96 ALA A N 1
ATOM 717 C CA . ALA A 1 96 ? 14.664 -30.672 -8.484 1 95.5 96 ALA A CA 1
ATOM 718 C C . ALA A 1 96 ? 14.242 -29.422 -9.273 1 95.5 96 ALA A C 1
ATOM 720 O O . ALA A 1 96 ? 14.164 -28.328 -8.719 1 95.5 96 ALA A O 1
ATOM 721 N N . LEU A 1 97 ? 14.094 -29.641 -10.555 1 97.38 97 LEU A N 1
ATOM 722 C CA . LEU A 1 97 ? 13.602 -28.609 -11.453 1 97.38 97 LEU A CA 1
ATOM 723 C C . LEU A 1 97 ? 12.211 -28.969 -11.977 1 97.38 97 LEU A C 1
ATOM 725 O O . LEU A 1 97 ? 12.062 -29.891 -12.773 1 97.38 97 LEU A O 1
ATOM 729 N N . LEU A 1 98 ? 11.203 -28.281 -11.477 1 98 98 LEU A N 1
ATOM 730 C CA . LEU A 1 98 ? 9.844 -28.391 -12 1 98 98 LEU A CA 1
ATOM 731 C C . LEU A 1 98 ? 9.633 -27.453 -13.18 1 98 98 LEU A C 1
ATOM 733 O O . LEU A 1 98 ? 9.977 -26.266 -13.102 1 98 98 LEU A O 1
ATOM 737 N N . VAL A 1 99 ? 9.102 -27.969 -14.289 1 98.62 99 VAL A N 1
ATOM 738 C CA . VAL A 1 99 ? 9.078 -27.141 -15.492 1 98.62 99 VAL A CA 1
ATOM 739 C C . VAL A 1 99 ? 7.664 -27.109 -16.078 1 98.62 99 VAL A C 1
ATOM 741 O O . VAL A 1 99 ? 7.043 -28.172 -16.25 1 98.62 99 VAL A O 1
ATOM 744 N N . ALA A 1 100 ? 7.137 -25.953 -16.297 1 98.81 100 ALA A N 1
ATOM 745 C CA . ALA A 1 100 ? 6.027 -25.688 -17.219 1 98.81 100 ALA A CA 1
ATOM 746 C C . ALA A 1 100 ? 6.527 -25.078 -18.516 1 98.81 100 ALA A C 1
ATOM 748 O O . ALA A 1 100 ? 6.777 -23.875 -18.594 1 98.81 100 ALA A O 1
ATOM 749 N N . PRO A 1 101 ? 6.602 -25.844 -19.5 1 98.62 101 PRO A N 1
ATOM 750 C CA . PRO A 1 101 ? 7.383 -25.438 -20.672 1 98.62 101 PRO A CA 1
ATOM 751 C C . PRO A 1 101 ? 6.668 -24.391 -21.531 1 98.62 101 PRO A C 1
ATOM 753 O O . PRO A 1 101 ? 5.441 -24.281 -21.484 1 98.62 101 PRO A O 1
ATOM 756 N N . ALA A 1 102 ? 7.492 -23.75 -22.375 1 98.56 102 ALA A N 1
ATOM 757 C CA . ALA A 1 102 ? 7 -22.75 -23.312 1 98.56 102 ALA A CA 1
ATOM 758 C C . ALA A 1 102 ? 6.102 -23.391 -24.375 1 98.56 102 ALA A C 1
ATOM 760 O O . ALA A 1 102 ? 6.223 -24.578 -24.656 1 98.56 102 ALA A O 1
ATOM 761 N N . GLY A 1 103 ? 5.234 -22.562 -24.859 1 98.25 103 GLY A N 1
ATOM 762 C CA . GLY A 1 103 ? 4.391 -23.031 -25.953 1 98.25 103 GLY A CA 1
ATOM 763 C C . GLY A 1 103 ? 3.109 -23.688 -25.484 1 98.25 103 GLY A C 1
ATOM 764 O O . GLY A 1 103 ? 2.256 -24.047 -26.297 1 98.25 103 GLY A O 1
ATOM 765 N N . TYR A 1 104 ? 2.965 -23.891 -24.188 1 98.75 104 TYR A N 1
ATOM 766 C CA . TYR A 1 104 ? 1.784 -24.531 -23.641 1 98.75 104 TYR A CA 1
ATOM 767 C C . TYR A 1 104 ? 0.981 -23.562 -22.781 1 98.75 104 TYR A C 1
ATOM 769 O O . TYR A 1 104 ? 1.526 -22.594 -22.25 1 98.75 104 TYR A O 1
ATOM 777 N N . ARG A 1 105 ? -0.264 -23.797 -22.734 1 98.81 105 ARG A N 1
ATOM 778 C CA . ARG A 1 105 ? -1.196 -23.062 -21.875 1 98.81 105 ARG A CA 1
ATOM 779 C C . ARG A 1 105 ? -1.898 -24 -20.906 1 98.81 105 ARG A C 1
ATOM 781 O O . ARG A 1 105 ? -2.723 -24.812 -21.312 1 98.81 105 ARG A O 1
ATOM 788 N N . PHE A 1 106 ? -1.653 -23.828 -19.641 1 98.88 106 PHE A N 1
ATOM 789 C CA . PHE A 1 106 ? -2.133 -24.766 -18.641 1 98.88 106 PHE A CA 1
ATOM 790 C C . PHE A 1 106 ? -3.258 -24.141 -17.812 1 98.88 106 PHE A C 1
ATOM 792 O O . PHE A 1 106 ? -3.07 -23.094 -17.188 1 98.88 106 PHE A O 1
ATOM 799 N N . VAL A 1 107 ? -4.371 -24.766 -17.875 1 98.38 107 VAL A N 1
ATOM 800 C CA . VAL A 1 107 ? -5.434 -24.375 -16.953 1 98.38 107 VAL A CA 1
ATOM 801 C C . VAL A 1 107 ? -5.273 -25.094 -15.625 1 98.38 107 VAL A C 1
ATOM 803 O O . VAL A 1 107 ? -5.258 -26.328 -15.578 1 98.38 107 VAL A O 1
ATOM 806 N N . VAL A 1 108 ? -5.109 -24.297 -14.586 1 97.56 108 VAL A N 1
ATOM 807 C CA . VAL A 1 108 ? -4.934 -24.859 -13.25 1 97.56 108 VAL A CA 1
ATOM 808 C C . VAL A 1 108 ? -6.016 -24.312 -12.32 1 97.56 108 VAL A C 1
ATOM 810 O O . VAL A 1 108 ? -6.207 -23.094 -12.219 1 97.56 108 VAL A O 1
ATOM 813 N N . GLN A 1 109 ? -6.695 -25.188 -11.68 1 95.12 109 GLN A N 1
ATOM 814 C CA . GLN A 1 109 ? -7.672 -24.828 -10.664 1 95.12 109 GLN A CA 1
ATOM 815 C C . GLN A 1 109 ? -6.98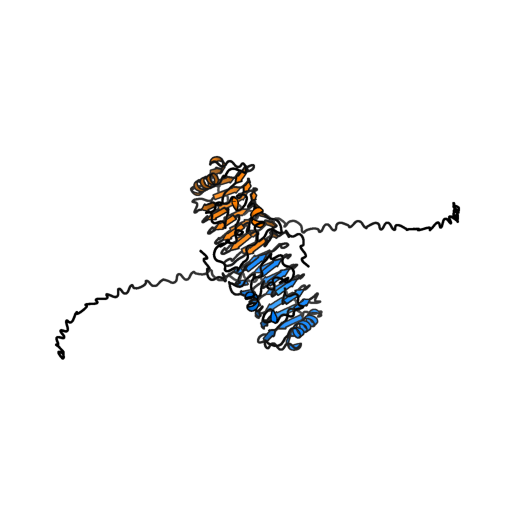 -24.344 -9.391 1 95.12 109 GLN A C 1
ATOM 817 O O . GLN A 1 109 ? -5.777 -24.547 -9.211 1 95.12 109 GLN A O 1
ATOM 822 N N . PRO A 1 110 ? -7.793 -23.609 -8.562 1 93.69 110 PRO A N 1
ATOM 823 C CA . PRO A 1 110 ? -7.172 -23.234 -7.289 1 93.69 110 PRO A CA 1
ATOM 824 C C . PRO A 1 110 ? -6.445 -24.406 -6.621 1 93.69 110 PRO A C 1
ATOM 826 O O . PRO A 1 110 ? -7.016 -25.484 -6.461 1 93.69 110 PRO A O 1
ATOM 829 N N . THR A 1 111 ? -5.219 -24.141 -6.289 1 93.56 111 THR A N 1
ATOM 830 C CA . THR A 1 111 ? -4.387 -25.25 -5.836 1 93.56 111 THR A CA 1
ATOM 831 C C . THR A 1 111 ? -3.346 -24.781 -4.832 1 93.56 111 THR A C 1
ATOM 833 O O . THR A 1 111 ? -2.799 -23.672 -4.969 1 93.56 111 THR A O 1
ATOM 836 N N . VAL A 1 112 ? -3.148 -25.641 -3.83 1 95.06 112 VAL A N 1
ATOM 837 C CA . VAL A 1 112 ? -2.098 -25.422 -2.842 1 95.06 112 VAL A CA 1
ATOM 838 C C . VAL A 1 112 ? -0.934 -26.375 -3.105 1 95.06 112 VAL A C 1
ATOM 840 O O . VAL A 1 112 ? -1.115 -27.594 -3.117 1 95.06 112 VAL A O 1
ATOM 843 N N . LEU A 1 113 ? 0.178 -25.828 -3.451 1 97 113 LEU A N 1
ATOM 844 C CA . LEU A 1 113 ? 1.428 -26.578 -3.531 1 97 113 LEU A CA 1
ATOM 845 C C . LEU A 1 113 ? 2.193 -26.5 -2.215 1 97 113 LEU A C 1
ATOM 847 O O . LEU A 1 113 ? 2.844 -25.5 -1.93 1 97 113 LEU A O 1
ATOM 851 N N . ALA A 1 114 ? 2.09 -27.562 -1.503 1 96.75 114 ALA A N 1
ATOM 852 C CA . ALA A 1 114 ? 2.518 -27.5 -0.107 1 96.75 114 ALA A CA 1
ATOM 853 C C . ALA A 1 114 ? 3.855 -28.203 0.087 1 96.75 114 ALA A C 1
ATOM 855 O O . ALA A 1 114 ? 4.121 -29.234 -0.544 1 96.75 114 ALA A O 1
ATOM 856 N N . GLY A 1 115 ? 4.637 -27.594 0.91 1 96 115 GLY A N 1
ATOM 857 C CA . GLY A 1 115 ? 5.805 -28.266 1.455 1 96 115 GLY A CA 1
ATOM 858 C C . GLY A 1 115 ? 5.531 -28.938 2.785 1 96 115 GLY A C 1
ATOM 859 O O . GLY A 1 115 ? 4.387 -29.281 3.092 1 96 115 GLY A O 1
ATOM 860 N N . PRO A 1 116 ? 6.602 -29.172 3.6 1 96.31 116 PRO A N 1
ATOM 861 C CA . PRO A 1 116 ? 8.016 -28.875 3.342 1 96.31 116 PRO A CA 1
ATOM 862 C C . PRO A 1 116 ? 8.625 -29.781 2.277 1 96.31 116 PRO A C 1
ATOM 864 O O . PRO A 1 116 ? 8.281 -30.969 2.209 1 96.31 116 PRO A O 1
ATOM 867 N N . CYS A 1 117 ? 9.398 -29.266 1.462 1 95.69 117 CYS A N 1
ATOM 868 C CA . CYS A 1 117 ? 10.117 -30.062 0.466 1 95.69 117 CYS A CA 1
ATOM 869 C C . CYS A 1 117 ? 11.469 -30.5 1.001 1 95.69 117 CYS A C 1
ATOM 871 O O . CYS A 1 117 ? 12.047 -29.844 1.865 1 95.69 117 CYS A O 1
ATOM 873 N N . GLN A 1 118 ? 11.984 -31.547 0.543 1 87.75 118 GLN A N 1
ATOM 874 C CA . GLN A 1 118 ? 13.234 -32.125 1.034 1 87.75 118 GLN A CA 1
ATOM 875 C C . GLN A 1 118 ? 14.438 -31.531 0.31 1 87.75 118 GLN A C 1
ATOM 877 O O . GLN A 1 118 ? 15.578 -31.812 0.665 1 87.75 118 GLN A O 1
ATOM 882 N N . THR A 1 119 ? 14.133 -30.75 -0.668 1 86.19 119 THR A N 1
ATOM 883 C CA . THR A 1 119 ? 15.211 -30.203 -1.487 1 86.19 119 THR A CA 1
ATOM 884 C C . THR A 1 119 ? 14.906 -28.766 -1.881 1 86.19 119 THR A C 1
ATOM 886 O O . THR A 1 119 ? 13.836 -28.234 -1.562 1 86.19 119 THR A O 1
ATOM 889 N N . SER A 1 120 ? 15.945 -28.172 -2.439 1 88.25 120 SER A N 1
ATOM 890 C CA . SER A 1 120 ? 15.711 -26.906 -3.123 1 88.25 120 SER A CA 1
ATOM 891 C C . SER A 1 120 ? 14.945 -27.109 -4.426 1 88.25 120 SER A C 1
ATOM 893 O O . SER A 1 120 ? 15.328 -27.953 -5.25 1 88.25 120 SER A O 1
ATOM 895 N N . LEU A 1 121 ? 13.938 -26.453 -4.52 1 94.81 121 LEU A N 1
ATOM 896 C CA . LEU A 1 121 ? 13.07 -26.609 -5.68 1 94.81 121 LEU A CA 1
ATOM 897 C C . LEU A 1 121 ? 13.102 -25.375 -6.566 1 94.81 121 LEU A C 1
ATOM 899 O O . LEU A 1 121 ? 13.016 -24.25 -6.07 1 94.81 121 LEU A O 1
ATOM 903 N N . LEU A 1 122 ? 13.391 -25.609 -7.805 1 97.25 122 LEU A N 1
ATOM 904 C CA . LEU A 1 122 ? 13.25 -24.578 -8.82 1 97.25 122 LEU A CA 1
ATOM 905 C C . LEU A 1 122 ? 12.023 -24.844 -9.695 1 97.25 122 LEU A C 1
ATOM 907 O O . LEU A 1 122 ? 11.883 -25.922 -10.281 1 97.25 122 LEU A O 1
ATOM 911 N N . PHE A 1 123 ? 11.117 -23.984 -9.656 1 98.25 123 PHE A N 1
ATOM 912 C CA . PHE A 1 123 ? 9.961 -24.047 -10.531 1 98.25 123 PHE A CA 1
ATOM 913 C C . PHE A 1 123 ? 10.125 -23.109 -11.727 1 98.25 123 PHE A C 1
ATOM 915 O O . PHE A 1 123 ? 10.016 -21.891 -11.578 1 98.25 123 PHE A O 1
ATOM 922 N N . GLN A 1 124 ? 10.406 -23.641 -12.875 1 98.56 124 GLN A N 1
ATOM 923 C CA . GLN A 1 124 ? 10.586 -22.906 -14.125 1 98.56 124 GLN A CA 1
ATOM 924 C C . GLN A 1 124 ? 9.273 -22.797 -14.898 1 98.56 124 GLN A C 1
ATOM 926 O O . GLN A 1 124 ? 8.727 -23.812 -15.344 1 98.56 124 GLN A O 1
ATOM 931 N N . ILE A 1 125 ? 8.758 -21.562 -15.039 1 98.69 125 ILE A N 1
ATOM 932 C CA . ILE A 1 125 ? 7.527 -21.312 -15.781 1 98.69 125 ILE A CA 1
ATOM 933 C C . ILE A 1 125 ? 7.84 -20.578 -17.078 1 98.69 125 ILE A C 1
ATOM 935 O O . ILE A 1 125 ? 8.117 -19.375 -17.062 1 98.69 125 ILE A O 1
ATOM 939 N N . ASP A 1 126 ? 7.762 -21.312 -18.172 1 98.69 126 ASP A N 1
ATOM 940 C CA . ASP A 1 126 ? 8.031 -20.688 -19.469 1 98.69 126 ASP A CA 1
ATOM 941 C C . ASP A 1 126 ? 6.766 -20.641 -20.312 1 98.69 126 ASP A C 1
ATOM 943 O O . ASP A 1 126 ? 6.707 -19.891 -21.297 1 98.69 126 ASP A O 1
ATOM 947 N N . GLY A 1 127 ? 5.805 -21.438 -19.891 1 98.69 127 GLY A N 1
ATOM 948 C CA . GLY A 1 127 ? 4.5 -21.391 -20.531 1 98.69 127 GLY A CA 1
ATOM 949 C C . GLY A 1 127 ? 3.521 -20.469 -19.828 1 98.69 127 GLY A C 1
ATOM 950 O O . GLY A 1 127 ? 3.928 -19.531 -19.125 1 98.69 127 GLY A O 1
ATOM 951 N N . THR A 1 128 ? 2.256 -20.656 -20.203 1 98.81 128 THR A N 1
ATOM 952 C CA . THR A 1 128 ? 1.199 -19.859 -19.578 1 98.81 128 THR A CA 1
ATOM 953 C C . THR A 1 128 ? 0.396 -20.719 -18.594 1 98.81 128 THR A C 1
ATOM 955 O O . THR A 1 128 ? -0.067 -21.797 -18.953 1 98.81 128 THR A O 1
ATOM 958 N N . ILE A 1 129 ? 0.349 -20.312 -17.375 1 98.81 129 ILE A N 1
ATOM 959 C CA . ILE A 1 129 ? -0.554 -20.891 -16.375 1 98.81 129 ILE A CA 1
ATOM 960 C C . ILE A 1 129 ? -1.772 -19.984 -16.203 1 98.81 129 ILE A C 1
ATOM 962 O O . ILE A 1 129 ? -1.635 -18.797 -15.914 1 98.81 129 ILE A O 1
ATOM 966 N N . MET A 1 130 ? -2.918 -20.547 -16.391 1 98.31 130 MET A N 1
ATOM 967 C CA . MET A 1 130 ? -4.137 -19.75 -16.375 1 98.31 130 MET A CA 1
ATOM 968 C C . MET A 1 130 ? -5.117 -20.25 -15.32 1 98.31 130 MET A C 1
ATOM 970 O O . MET A 1 130 ? -5.277 -21.469 -15.148 1 98.31 130 MET A O 1
ATOM 974 N N . ALA A 1 131 ? -5.77 -19.297 -14.664 1 96.44 131 ALA A N 1
ATOM 975 C CA . ALA A 1 131 ? -6.863 -19.625 -13.758 1 96.44 131 ALA A CA 1
ATOM 976 C C . ALA A 1 131 ? -8.109 -20.062 -14.531 1 96.44 131 ALA A C 1
ATOM 978 O O . ALA A 1 131 ? -8.195 -19.844 -15.742 1 96.44 131 ALA A O 1
ATOM 979 N N . PRO A 1 132 ? -9.039 -20.609 -13.75 1 93.56 132 PRO A N 1
ATOM 980 C CA . PRO A 1 132 ? -10.328 -20.859 -14.398 1 93.56 132 PRO A CA 1
ATOM 981 C C . PRO A 1 132 ? -11.008 -19.578 -14.883 1 93.56 132 PRO A C 1
ATOM 983 O O . PRO A 1 132 ? -10.789 -18.5 -14.312 1 93.56 132 PRO A O 1
ATOM 986 N N . ASP A 1 133 ? -11.836 -19.781 -15.836 1 92.12 133 ASP A N 1
ATOM 987 C CA . ASP A 1 133 ? -12.414 -18.625 -16.516 1 92.12 133 ASP A CA 1
ATOM 988 C C . ASP A 1 133 ? -13.578 -18.047 -15.719 1 92.12 133 ASP A C 1
ATOM 990 O O . ASP A 1 133 ? -14.734 -18.156 -16.125 1 92.12 133 ASP A O 1
ATOM 994 N N . GLY A 1 134 ? -13.289 -17.438 -14.68 1 88.69 134 GLY A N 1
ATOM 995 C CA . GLY A 1 134 ? -14.289 -16.719 -13.914 1 88.69 134 GLY A CA 1
ATOM 996 C C . GLY A 1 134 ? -14.852 -17.516 -12.75 1 88.69 134 GLY A C 1
ATOM 997 O O . GLY A 1 134 ? -14.531 -18.688 -12.594 1 88.69 134 GLY A O 1
ATOM 998 N N . PRO A 1 135 ? -15.727 -16.844 -11.969 1 86 135 PRO A N 1
ATOM 999 C CA . PRO A 1 135 ? -16.234 -17.438 -10.734 1 86 135 PRO A CA 1
ATOM 1000 C C . PRO A 1 135 ? -17.047 -18.703 -10.984 1 86 135 PRO A C 1
ATOM 1002 O O . PRO A 1 135 ? -17.031 -19.625 -10.164 1 86 135 PRO A O 1
ATOM 1005 N N . ARG A 1 136 ? -17.734 -18.797 -12.055 1 84.31 136 ARG A N 1
ATOM 1006 C CA . ARG A 1 136 ? -18.594 -19.953 -12.336 1 84.31 136 ARG A CA 1
ATOM 1007 C C . ARG A 1 136 ? -17.766 -21.203 -12.625 1 84.31 136 ARG A C 1
ATOM 1009 O O . ARG A 1 136 ? -18.266 -22.312 -12.508 1 84.31 136 ARG A O 1
ATOM 1016 N N . SER A 1 137 ? -16.547 -20.953 -12.992 1 86.94 137 SER A N 1
ATOM 1017 C CA . SER A 1 137 ? -15.68 -22.062 -13.344 1 86.94 137 SER A CA 1
ATOM 1018 C C . SER A 1 137 ? -14.844 -22.516 -12.148 1 86.94 137 SER A C 1
ATOM 1020 O O . SER A 1 137 ? -14.102 -23.5 -12.242 1 86.94 137 SER A O 1
ATOM 1022 N N . TRP A 1 138 ? -14.945 -21.719 -11.07 1 86.44 138 TRP A N 1
ATOM 1023 C CA . TRP A 1 138 ? -14.195 -22.078 -9.875 1 86.44 138 TRP A CA 1
ATOM 1024 C C . TRP A 1 138 ? -14.961 -23.109 -9.047 1 86.44 138 TRP A C 1
ATOM 1026 O O . TRP A 1 138 ? -16.188 -23.016 -8.906 1 86.44 138 TRP A O 1
ATOM 1036 N N . PRO A 1 139 ? -14.266 -24.125 -8.594 1 78.44 139 PRO A N 1
ATOM 1037 C CA . PRO A 1 139 ? -14.969 -25.125 -7.801 1 78.44 139 PRO A CA 1
ATOM 1038 C C . PRO A 1 139 ? -15.57 -24.547 -6.52 1 78.44 139 PRO A C 1
ATOM 1040 O O . PRO A 1 139 ? -15.016 -23.609 -5.945 1 78.44 139 PRO A O 1
ATOM 1043 N N . ASN A 1 140 ? -16.844 -24.797 -6.125 1 63.69 140 ASN A N 1
ATOM 1044 C CA . ASN A 1 140 ? -17.594 -24.328 -4.961 1 63.69 140 ASN A CA 1
ATOM 1045 C C . ASN A 1 140 ? -16.812 -24.562 -3.668 1 63.69 140 ASN A C 1
ATOM 1047 O O . ASN A 1 140 ? -17.062 -23.891 -2.664 1 63.69 140 ASN A O 1
ATOM 1051 N N . TYR A 1 141 ? -16.094 -25.578 -3.561 1 53.44 141 TYR A N 1
ATOM 1052 C CA . TYR A 1 141 ? -15.461 -25.953 -2.303 1 53.44 141 TYR A CA 1
ATOM 1053 C C . TYR A 1 141 ? -14.188 -25.141 -2.08 1 53.44 141 TYR A C 1
ATOM 1055 O O . TYR A 1 141 ? -13.688 -25.062 -0.956 1 53.44 141 TYR A O 1
ATOM 1063 N N . SER A 1 142 ? -13.711 -24.625 -3.094 1 53.47 142 SER A N 1
ATOM 1064 C CA . SER A 1 142 ? -12.336 -24.172 -2.904 1 53.47 142 SER A CA 1
ATOM 1065 C C . SER A 1 142 ? -12.305 -22.781 -2.287 1 53.47 142 SER A C 1
ATOM 1067 O O . SER A 1 142 ? -13.258 -22.016 -2.414 1 53.47 142 SER A O 1
ATOM 1069 N N . ASN A 1 143 ? -11.609 -22.688 -1.17 1 57.12 143 ASN A N 1
ATOM 1070 C CA . ASN A 1 143 ? -11.195 -21.406 -0.595 1 57.12 143 ASN A CA 1
ATOM 1071 C C . ASN A 1 143 ? -11.008 -20.344 -1.672 1 57.12 143 ASN A C 1
ATOM 1073 O O . ASN A 1 143 ? -9.914 -20.188 -2.211 1 57.12 143 ASN A O 1
ATOM 1077 N N . LYS A 1 144 ? -12.133 -19.875 -2.201 1 64.94 144 LYS A N 1
ATOM 1078 C CA . LYS A 1 144 ? -12.234 -18.969 -3.336 1 64.94 144 LYS A CA 1
ATOM 1079 C C . LYS A 1 144 ? -11.398 -17.703 -3.111 1 64.94 144 LYS A C 1
ATOM 1081 O O . LYS A 1 144 ? -11.438 -16.781 -3.918 1 64.94 144 LYS A O 1
ATOM 1086 N N . ARG A 1 145 ? -10.508 -17.828 -2.162 1 77.88 145 ARG A N 1
ATOM 1087 C CA . ARG A 1 145 ? -9.836 -16.547 -1.897 1 77.88 145 ARG A CA 1
ATOM 1088 C C . ARG A 1 145 ? -8.43 -16.547 -2.482 1 77.88 145 ARG A C 1
ATOM 1090 O O . ARG A 1 145 ? -7.777 -15.5 -2.535 1 77.88 145 ARG A O 1
ATOM 1097 N N . GLN A 1 146 ? -8.078 -17.781 -2.926 1 89.25 146 GLN A N 1
ATOM 1098 C CA . GLN A 1 146 ? -6.711 -17.859 -3.441 1 89.25 146 GLN A CA 1
ATOM 1099 C C . GLN A 1 146 ? -6.617 -18.844 -4.602 1 89.25 146 GLN A C 1
ATOM 1101 O O . GLN A 1 146 ? -7.328 -19.859 -4.625 1 89.25 146 GLN A O 1
ATOM 1106 N N . TRP A 1 147 ? -5.77 -18.578 -5.566 1 94.25 147 TRP A N 1
ATOM 1107 C CA . TRP A 1 147 ? -5.609 -19.438 -6.738 1 94.25 147 TRP A CA 1
ATOM 1108 C C . TRP A 1 147 ? -4.363 -20.312 -6.609 1 94.25 147 TRP A C 1
ATOM 1110 O O . TRP A 1 147 ? -4.43 -21.438 -6.113 1 94.25 147 TRP A O 1
ATOM 1120 N N . LEU A 1 148 ? -3.164 -19.75 -6.832 1 96.44 148 LEU A N 1
ATOM 1121 C CA . LEU A 1 148 ? -1.927 -20.516 -6.664 1 96.44 148 LEU A CA 1
ATOM 1122 C C . LEU A 1 148 ? -1.272 -20.203 -5.324 1 96.44 148 LEU A C 1
ATOM 1124 O O . LEU A 1 148 ? -0.785 -19.094 -5.109 1 96.44 148 LEU A O 1
ATOM 1128 N N . VAL A 1 149 ? -1.238 -21.219 -4.469 1 96.62 149 VAL A N 1
ATOM 1129 C CA . VAL A 1 149 ? -0.672 -21.016 -3.141 1 96.62 149 VAL A CA 1
ATOM 1130 C C . VAL A 1 149 ? 0.54 -21.938 -2.949 1 96.62 149 VAL A C 1
ATOM 1132 O O . VAL A 1 149 ? 0.461 -23.141 -3.186 1 96.62 149 VAL A O 1
ATOM 1135 N N . PHE A 1 150 ? 1.653 -21.359 -2.615 1 97.75 150 PHE A N 1
ATOM 1136 C CA . PHE A 1 150 ? 2.799 -22.094 -2.094 1 97.75 150 PHE A CA 1
ATOM 1137 C C . PHE A 1 150 ? 2.834 -22.031 -0.572 1 97.75 150 PHE A C 1
ATOM 1139 O O . PHE A 1 150 ? 2.932 -20.953 0.009 1 97.75 150 PHE A O 1
ATOM 1146 N N . TYR A 1 151 ? 2.699 -23.234 0.027 1 97.56 151 TYR A N 1
ATOM 1147 C CA . TYR A 1 151 ? 2.525 -23.266 1.475 1 97.56 151 TYR A CA 1
ATOM 1148 C C . TYR A 1 151 ? 3.648 -24.062 2.137 1 97.56 151 TYR A C 1
ATOM 1150 O O . TYR A 1 151 ? 3.924 -25.203 1.752 1 97.56 151 TYR A O 1
ATOM 1158 N N . ASN A 1 152 ? 4.273 -23.453 3.096 1 98 152 ASN A N 1
ATOM 1159 C CA . ASN A 1 152 ? 5.281 -24.125 3.914 1 98 152 ASN A CA 1
ATOM 1160 C C . ASN A 1 152 ? 6.457 -24.609 3.072 1 98 152 ASN A C 1
ATOM 1162 O O . ASN A 1 152 ? 6.879 -25.75 3.189 1 98 152 ASN A O 1
ATOM 1166 N N . VAL A 1 153 ? 6.93 -23.688 2.244 1 97.56 153 VAL A N 1
ATOM 1167 C CA . VAL A 1 153 ? 8.055 -24.016 1.382 1 97.56 153 VAL A CA 1
ATOM 1168 C C . VAL A 1 153 ? 9.273 -23.188 1.775 1 97.56 153 VAL A C 1
ATOM 1170 O O . VAL A 1 153 ? 9.148 -21.984 2.035 1 97.56 153 VAL A O 1
ATOM 1173 N N . THR A 1 154 ? 10.383 -23.844 1.896 1 96.25 154 THR A N 1
ATOM 1174 C CA . THR A 1 154 ? 11.641 -23.172 2.205 1 96.25 154 THR A CA 1
ATOM 1175 C C . THR A 1 154 ? 12.672 -23.438 1.118 1 96.25 154 THR A C 1
ATOM 1177 O O . THR A 1 154 ? 12.859 -24.578 0.693 1 96.25 154 THR A O 1
ATOM 1180 N N . GLY A 1 155 ? 13.344 -22.438 0.635 1 95.5 155 GLY A N 1
ATOM 1181 C CA . GLY A 1 155 ? 14.422 -22.609 -0.328 1 95.5 155 GLY A CA 1
ATOM 1182 C C . GLY A 1 155 ? 13.93 -22.859 -1.738 1 95.5 155 GLY A C 1
ATOM 1183 O O . GLY A 1 155 ? 14.422 -23.766 -2.42 1 95.5 155 GLY A O 1
ATOM 1184 N N . MET A 1 156 ? 13.055 -22.062 -2.17 1 96.69 156 MET A N 1
ATOM 1185 C CA . MET A 1 156 ? 12.469 -22.25 -3.496 1 96.69 156 MET A CA 1
ATOM 1186 C C . MET A 1 156 ? 12.703 -21.031 -4.379 1 96.69 156 MET A C 1
ATOM 1188 O O . MET A 1 156 ? 12.734 -19.906 -3.887 1 96.69 156 MET A O 1
ATOM 1192 N N . THR A 1 157 ? 12.906 -21.328 -5.648 1 97.88 157 THR A N 1
ATOM 1193 C CA . THR A 1 157 ? 12.945 -20.281 -6.664 1 97.88 157 THR A CA 1
ATOM 1194 C C . THR A 1 157 ? 11.852 -20.5 -7.707 1 97.88 157 THR A C 1
ATOM 1196 O O . THR A 1 157 ? 11.711 -21.609 -8.242 1 97.88 157 THR A O 1
ATOM 1199 N N . VAL A 1 158 ? 11.047 -19.547 -7.906 1 98.38 158 VAL A N 1
ATOM 1200 C CA . VAL A 1 158 ? 10.102 -19.5 -9.016 1 98.38 158 VAL A CA 1
ATOM 1201 C C . VAL A 1 158 ? 10.578 -18.516 -10.07 1 98.38 158 VAL A C 1
ATOM 1203 O O . VAL A 1 158 ? 10.781 -17.328 -9.773 1 98.38 158 VAL A O 1
ATOM 1206 N N . GLN A 1 159 ? 10.75 -18.953 -11.242 1 98.25 159 GLN A N 1
ATOM 1207 C CA . GLN A 1 159 ? 11.32 -18.062 -12.258 1 98.25 159 GLN A CA 1
ATOM 1208 C C . GLN A 1 159 ? 10.82 -18.438 -13.648 1 98.25 159 GLN A C 1
ATOM 1210 O O . GLN A 1 159 ? 10.141 -19.453 -13.828 1 98.25 159 GLN A O 1
ATOM 1215 N N . GLY A 1 160 ? 11.086 -17.656 -14.625 1 97.94 160 GLY A N 1
ATOM 1216 C CA . GLY A 1 160 ? 10.781 -17.906 -16.031 1 97.94 160 GLY A CA 1
ATOM 1217 C C . GLY A 1 160 ? 10.336 -16.672 -16.781 1 97.94 160 GLY A C 1
ATOM 1218 O O . GLY A 1 160 ? 10.359 -15.562 -16.234 1 97.94 160 GLY A O 1
ATOM 1219 N N . ASP A 1 161 ? 10 -16.906 -18.031 1 96.69 161 ASP A N 1
ATOM 1220 C CA . ASP A 1 161 ? 9.508 -15.836 -18.891 1 96.69 161 ASP A CA 1
ATOM 1221 C C . ASP A 1 161 ? 8.039 -16.047 -19.234 1 96.69 161 ASP A C 1
ATOM 1223 O O . ASP A 1 161 ? 7.52 -15.43 -20.172 1 96.69 161 ASP A O 1
ATOM 1227 N N . GLY A 1 162 ? 7.492 -16.922 -18.5 1 98.38 162 GLY A N 1
ATOM 1228 C CA . GLY A 1 162 ? 6.109 -17.266 -18.797 1 98.38 162 GLY A CA 1
ATOM 1229 C C . GLY A 1 162 ? 5.109 -16.312 -18.172 1 98.38 162 GLY A C 1
ATOM 1230 O O . GLY A 1 162 ? 5.48 -15.227 -17.719 1 98.38 162 GLY A O 1
ATOM 1231 N N . VAL A 1 163 ? 3.838 -16.703 -18.312 1 98.69 163 VAL A N 1
ATOM 1232 C CA . VAL A 1 163 ? 2.729 -15.859 -17.906 1 98.69 163 VAL A CA 1
ATOM 1233 C C . VAL A 1 163 ? 1.876 -16.594 -16.875 1 98.69 163 VAL A C 1
ATOM 1235 O O . VAL A 1 163 ? 1.572 -17.781 -17.031 1 98.69 163 VAL A O 1
ATOM 1238 N N . VAL A 1 164 ? 1.603 -15.969 -15.781 1 98.62 164 VAL A N 1
ATOM 1239 C CA . VAL A 1 164 ? 0.557 -16.375 -14.852 1 98.62 164 VAL A CA 1
ATOM 1240 C C . VAL A 1 164 ? -0.653 -15.461 -15 1 98.62 164 VAL A C 1
ATOM 1242 O O . VAL A 1 164 ? -0.593 -14.281 -14.641 1 98.62 164 VAL A O 1
ATOM 1245 N N . ASP A 1 165 ? -1.719 -15.984 -15.555 1 98.5 165 ASP A N 1
ATOM 1246 C CA . ASP A 1 165 ? -2.895 -15.188 -15.898 1 98.5 165 ASP A CA 1
ATOM 1247 C C . ASP A 1 165 ? -4.074 -15.531 -14.992 1 98.5 165 ASP A C 1
ATOM 1249 O O . ASP A 1 165 ? -4.688 -16.594 -15.133 1 98.5 165 ASP A O 1
ATOM 1253 N N . GLY A 1 166 ? -4.43 -14.578 -14.141 1 97.06 166 GLY A N 1
ATOM 1254 C CA . GLY A 1 166 ? -5.52 -14.789 -13.203 1 97.06 166 GLY A CA 1
ATOM 1255 C C . GLY A 1 166 ? -6.891 -14.688 -13.852 1 97.06 166 GLY A C 1
ATOM 1256 O O . GLY A 1 166 ? -7.895 -15.078 -13.258 1 97.06 166 GLY A O 1
ATOM 1257 N N . ARG A 1 167 ? -6.969 -14.164 -15 1 96.19 167 ARG A N 1
ATOM 1258 C CA . ARG A 1 167 ? -8.195 -14.016 -15.766 1 96.19 167 ARG A CA 1
ATOM 1259 C C . ARG A 1 167 ? -9.281 -13.336 -14.938 1 96.19 167 ARG A C 1
ATOM 1261 O O . ARG A 1 167 ? -10.398 -13.844 -14.836 1 96.19 167 ARG A O 1
ATOM 1268 N N . GLY A 1 168 ? -8.984 -12.211 -14.5 1 94.81 168 GLY A N 1
ATOM 1269 C CA . GLY A 1 168 ? -9.812 -11.531 -13.523 1 94.81 168 GLY A CA 1
ATOM 1270 C C . GLY A 1 168 ? -10.984 -10.789 -14.141 1 94.81 168 GLY A C 1
ATOM 1271 O O . GLY A 1 168 ? -11.859 -10.289 -13.43 1 94.81 168 GLY A O 1
ATOM 1272 N N . HIS A 1 169 ? -11.227 -10.805 -15.438 1 93.62 169 HIS A N 1
ATOM 1273 C CA . HIS A 1 169 ? -12.195 -9.945 -16.109 1 93.62 169 HIS A CA 1
ATOM 1274 C C . HIS A 1 169 ? -13.609 -10.227 -15.625 1 93.62 169 HIS A C 1
ATOM 1276 O O . HIS A 1 169 ? -14.344 -9.297 -15.273 1 93.62 169 HIS A O 1
ATOM 1282 N N . LYS A 1 170 ? -13.914 -11.43 -15.531 1 89.81 170 LYS A N 1
ATOM 1283 C CA . LYS A 1 170 ? -15.281 -11.773 -15.133 1 89.81 170 LYS A CA 1
ATOM 1284 C C . LYS A 1 170 ? -15.5 -11.547 -13.641 1 89.81 170 LYS A C 1
ATOM 1286 O O . LYS A 1 170 ? -16.641 -11.398 -13.188 1 89.81 170 LYS A O 1
ATOM 1291 N N . TRP A 1 171 ? -14.43 -11.602 -12.898 1 88.75 171 TRP A N 1
ATOM 1292 C CA . TRP A 1 171 ? -14.516 -11.297 -11.477 1 88.75 171 TRP A CA 1
ATOM 1293 C C . TRP A 1 171 ? -14.797 -9.812 -11.258 1 88.75 171 TRP A C 1
ATOM 1295 O O . TRP A 1 171 ? -15.602 -9.453 -10.391 1 88.75 171 TRP A O 1
ATOM 1305 N N . TRP A 1 172 ? -14.195 -8.969 -12.031 1 86.88 172 TRP A N 1
ATOM 1306 C CA . TRP A 1 172 ? -14.305 -7.523 -11.883 1 86.88 172 TRP A CA 1
ATOM 1307 C C . TRP A 1 172 ? -15.68 -7.031 -12.312 1 86.88 172 TRP A C 1
ATOM 1309 O O . TRP A 1 172 ? -16.125 -5.965 -11.883 1 86.88 172 TRP A O 1
ATOM 1319 N N . ASP A 1 173 ? -16.344 -7.805 -13.117 1 84.31 173 ASP A N 1
ATOM 1320 C CA . ASP A 1 173 ? -17.656 -7.43 -13.641 1 84.31 173 ASP A CA 1
ATOM 1321 C C . ASP A 1 173 ? -18.766 -7.766 -12.648 1 84.31 173 ASP A C 1
ATOM 1323 O O . ASP A 1 173 ? -19.906 -7.379 -12.844 1 84.31 173 ASP A O 1
ATOM 1327 N N . LEU A 1 174 ? -18.359 -8.43 -11.609 1 79.69 174 LEU A N 1
ATOM 1328 C CA . LEU A 1 174 ? -19.359 -8.766 -10.609 1 79.69 174 LEU A CA 1
ATOM 1329 C C . LEU A 1 174 ? -19.828 -7.512 -9.867 1 79.69 174 LEU A C 1
ATOM 1331 O O . LEU A 1 174 ? -19.031 -6.605 -9.609 1 79.69 174 LEU A O 1
ATOM 1335 N N . PRO A 1 175 ? -21.062 -7.34 -9.625 1 61.44 175 PRO A N 1
ATOM 1336 C CA . PRO A 1 175 ? -21.578 -6.172 -8.914 1 61.44 175 PRO A CA 1
ATOM 1337 C C . PRO A 1 175 ? -21 -6.035 -7.504 1 61.44 175 PRO A C 1
ATOM 1339 O O . PRO A 1 175 ? -20.719 -7.043 -6.855 1 61.44 175 PRO A O 1
ATOM 1342 N N . CYS A 1 176 ? -20.531 -4.855 -7.113 1 53.22 176 CYS A N 1
ATOM 1343 C CA . CYS A 1 176 ? -19.984 -4.551 -5.797 1 53.22 176 CYS A CA 1
ATOM 1344 C C . CYS A 1 176 ? -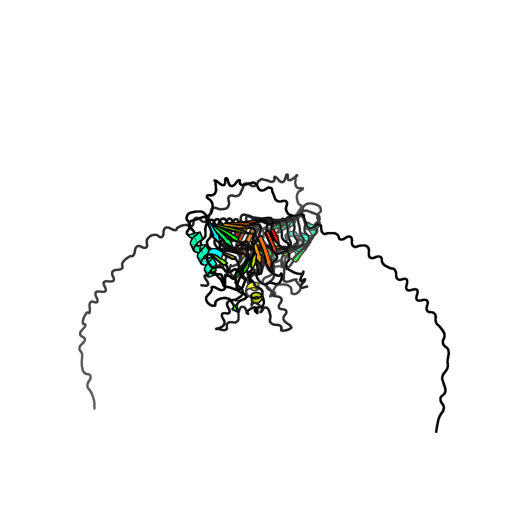20.984 -4.914 -4.695 1 53.22 176 CYS A C 1
ATOM 1346 O O . CYS A 1 176 ? -22.156 -4.586 -4.789 1 53.22 176 CYS A O 1
ATOM 1348 N N . LYS A 1 177 ? -20.859 -5.926 -3.967 1 46.28 177 LYS A N 1
ATOM 1349 C CA . LYS A 1 177 ? -21.797 -6.211 -2.887 1 46.28 177 LYS A CA 1
ATOM 1350 C C . LYS A 1 177 ? -21.812 -5.086 -1.855 1 46.28 177 LYS A C 1
ATOM 1352 O O . LYS A 1 177 ? -20.766 -4.535 -1.517 1 46.28 177 LYS A O 1
ATOM 1357 N N . PRO A 1 178 ? -23.031 -4.547 -1.394 1 41.41 178 PRO A N 1
ATOM 1358 C CA . PRO A 1 178 ? -23.188 -3.58 -0.306 1 41.41 178 PRO A CA 1
ATOM 1359 C C . PRO A 1 178 ? -22.5 -4.016 0.983 1 41.41 178 PRO A C 1
ATOM 1361 O O . PRO A 1 178 ? -22.391 -5.211 1.259 1 41.41 178 PRO A O 1
ATOM 1364 N N . HIS A 1 179 ? -21.562 -3.242 1.576 1 37.34 179 HIS A N 1
ATOM 1365 C CA . HIS A 1 179 ? -21.016 -3.547 2.896 1 37.34 179 HIS A CA 1
ATOM 1366 C C . HIS A 1 179 ? -22.094 -4.105 3.818 1 37.34 179 HIS A C 1
ATOM 1368 O O . HIS A 1 179 ? -21.891 -5.141 4.461 1 37.34 179 HIS A O 1
ATOM 1374 N N . LYS A 1 180 ? -22.891 -3.035 4.629 1 34.91 180 LYS A N 1
ATOM 1375 C CA . LYS A 1 180 ? -23.625 -3.283 5.859 1 34.91 180 LYS A CA 1
ATOM 1376 C C . LYS A 1 180 ? -24.906 -4.074 5.586 1 34.91 180 LYS A C 1
ATOM 1378 O O . LYS A 1 180 ? -25.812 -4.113 6.418 1 34.91 180 LYS A O 1
ATOM 1383 N N . VAL A 1 181 ? -25.531 -4.352 4.449 1 32.94 181 VAL A N 1
ATOM 1384 C CA . VAL A 1 181 ? -26.906 -4.676 4.828 1 32.94 181 VAL A CA 1
ATOM 1385 C C . VAL A 1 181 ? -26.906 -5.859 5.793 1 32.94 181 VAL A C 1
ATOM 1387 O O . VAL A 1 181 ? -26.281 -6.891 5.52 1 32.94 181 VAL A O 1
ATOM 1390 N N . LYS A 1 182 ? -27.375 -5.684 7.102 1 33.59 182 LYS A N 1
ATOM 1391 C CA . LYS A 1 182 ? -27.766 -6.59 8.18 1 33.59 182 LYS A CA 1
ATOM 1392 C C . LYS A 1 182 ? -28.391 -7.867 7.625 1 33.59 182 LYS A C 1
ATOM 1394 O O . LYS A 1 182 ? -28.891 -8.703 8.383 1 33.59 182 LYS A O 1
ATOM 1399 N N . SER A 1 183 ? -29.094 -7.832 6.449 1 30.48 183 SER A N 1
ATOM 1400 C CA . SER A 1 183 ? -29.938 -9.016 6.34 1 30.48 183 SER A CA 1
ATOM 1401 C C . SER A 1 183 ? -29.109 -10.289 6.301 1 30.48 183 SER A C 1
ATOM 1403 O O . SER A 1 183 ? -27.953 -10.273 5.848 1 30.48 183 SER A O 1
ATOM 1405 N N . SER A 1 184 ? -29.656 -11.477 6.809 1 32.66 184 SER A N 1
ATOM 1406 C CA . SER A 1 184 ? -29.312 -12.859 7.117 1 32.66 184 SER A CA 1
ATOM 1407 C C . SER A 1 184 ? -28.344 -13.43 6.086 1 32.66 184 SER A C 1
ATOM 1409 O O . SER A 1 184 ? -27.359 -14.086 6.441 1 32.66 184 SER A O 1
ATOM 1411 N N . ASN A 1 185 ? -28.922 -13.906 4.953 1 32.31 185 ASN A N 1
ATOM 1412 C CA . ASN A 1 185 ? -28.547 -15.086 4.184 1 32.31 185 ASN A CA 1
ATOM 1413 C C . ASN A 1 185 ? -27.297 -14.828 3.34 1 32.31 185 ASN A C 1
ATOM 1415 O O . ASN A 1 185 ? -26.516 -15.742 3.096 1 32.31 185 ASN A O 1
ATOM 1419 N N . LEU A 1 186 ? -27.391 -13.875 2.342 1 34.38 186 LEU A N 1
ATOM 1420 C CA . LEU A 1 186 ? -26.375 -14.102 1.324 1 34.38 186 LEU A CA 1
ATOM 1421 C C . LEU A 1 186 ? -25.016 -13.555 1.779 1 34.38 186 LEU A C 1
ATOM 1423 O O . LEU A 1 186 ? -24.828 -12.336 1.871 1 34.38 186 LEU A O 1
ATOM 1427 N N . LYS A 1 187 ? -24.422 -14.031 2.74 1 37.19 187 LYS A N 1
ATOM 1428 C CA . LYS A 1 187 ? -22.969 -14.023 2.967 1 37.19 187 LYS A CA 1
ATOM 1429 C C . LYS A 1 187 ? -22.219 -13.805 1.661 1 37.19 187 LYS A C 1
ATOM 1431 O O . LYS A 1 187 ? -21.672 -14.758 1.085 1 37.19 187 LYS A O 1
ATOM 1436 N N . LEU A 1 188 ? -22.828 -13.109 0.82 1 37.28 188 LEU A N 1
ATOM 1437 C CA . LEU A 1 188 ? -21.953 -13.016 -0.336 1 37.28 188 LEU A CA 1
ATOM 1438 C C . LEU A 1 188 ? -20.562 -12.531 0.079 1 37.28 188 LEU A C 1
ATOM 1440 O O . LEU A 1 188 ? -20.422 -11.438 0.62 1 37.28 188 LEU A O 1
ATOM 1444 N N . ILE A 1 189 ? -19.875 -13.32 0.852 1 40.44 189 ILE A N 1
ATOM 1445 C CA . ILE A 1 189 ? -18.422 -13.195 0.918 1 40.44 189 ILE A CA 1
ATOM 1446 C C . ILE A 1 189 ? -17.938 -12.344 -0.253 1 40.44 189 ILE A C 1
ATOM 1448 O O . ILE A 1 189 ? -18.281 -12.602 -1.405 1 40.44 189 ILE A O 1
ATOM 1452 N N . ASP A 1 190 ? -17.703 -11.156 -0.128 1 47.81 190 ASP A N 1
ATOM 1453 C CA . ASP A 1 190 ? -17.078 -10.375 -1.187 1 47.81 190 ASP A CA 1
ATOM 1454 C C . ASP A 1 190 ? -16.25 -11.258 -2.105 1 47.81 190 ASP A C 1
ATOM 1456 O O . ASP A 1 190 ? -15.227 -11.805 -1.687 1 47.81 190 ASP A O 1
ATOM 1460 N N . GLN A 1 191 ? -16.875 -12.031 -2.967 1 52.72 191 GLN A N 1
ATOM 1461 C CA . GLN A 1 191 ? -16.422 -12.984 -3.975 1 52.72 191 GLN A CA 1
ATOM 1462 C C . GLN A 1 191 ? -15.227 -12.461 -4.75 1 52.72 191 GLN A C 1
ATOM 1464 O O . GLN A 1 191 ? -14.633 -13.18 -5.555 1 52.72 191 GLN A O 1
ATOM 1469 N N . ARG A 1 192 ? -14.766 -11.188 -4.488 1 58.19 192 ARG A N 1
ATOM 1470 C CA . ARG A 1 192 ? -13.734 -10.57 -5.324 1 58.19 192 ARG A CA 1
ATOM 1471 C C . ARG A 1 192 ? -12.359 -10.672 -4.668 1 58.19 192 ARG A C 1
ATOM 1473 O O . ARG A 1 192 ? -11.383 -10.125 -5.176 1 58.19 192 ARG A O 1
ATOM 1480 N N . ASN A 1 193 ? -12.164 -11.703 -3.736 1 71.62 193 ASN A N 1
ATOM 1481 C CA . ASN A 1 193 ? -10.93 -11.594 -2.973 1 71.62 193 ASN A CA 1
ATOM 1482 C C . ASN A 1 193 ? -9.922 -12.672 -3.375 1 71.62 193 ASN A C 1
ATOM 1484 O O . ASN A 1 193 ? -9.18 -13.188 -2.533 1 71.62 193 ASN A O 1
ATOM 1488 N N . VAL A 1 194 ? -9.898 -12.953 -4.676 1 84.06 194 VAL A N 1
ATOM 1489 C CA . VAL A 1 194 ? -9.008 -14.031 -5.09 1 84.06 194 VAL A CA 1
ATOM 1490 C C . VAL A 1 194 ? -7.633 -13.469 -5.426 1 84.06 194 VAL A C 1
ATOM 1492 O O . VAL A 1 194 ? -7.508 -12.594 -6.289 1 84.06 194 VAL A O 1
ATOM 1495 N N . GLN A 1 195 ? -6.656 -13.977 -4.715 1 91.5 195 GLN A N 1
ATOM 1496 C CA . GLN A 1 195 ? -5.27 -13.617 -4.988 1 91.5 195 GLN A CA 1
ATOM 1497 C C . GLN A 1 195 ? -4.625 -14.617 -5.949 1 91.5 195 GLN A C 1
ATOM 1499 O O . GLN A 1 195 ? -4.855 -15.828 -5.844 1 91.5 195 GLN A O 1
ATOM 1504 N N . ALA A 1 196 ? -3.863 -14.117 -6.898 1 95.56 196 ALA A N 1
ATOM 1505 C CA . ALA A 1 196 ? -3.316 -14.984 -7.938 1 95.56 196 ALA A CA 1
ATOM 1506 C C . ALA A 1 196 ? -2.213 -15.875 -7.379 1 95.56 196 ALA A C 1
ATOM 1508 O O . ALA A 1 196 ? -2.322 -17.109 -7.414 1 95.56 196 ALA A O 1
ATOM 1509 N N . ILE A 1 197 ? -1.13 -15.227 -6.867 1 97.62 197 ILE A N 1
ATOM 1510 C CA . ILE A 1 197 ? -0.016 -15.984 -6.301 1 97.62 197 ILE A CA 1
ATOM 1511 C C . ILE A 1 197 ? 0.163 -15.609 -4.832 1 97.62 197 ILE A C 1
ATOM 1513 O O . ILE A 1 197 ? 0.291 -14.43 -4.492 1 97.62 197 ILE A O 1
ATOM 1517 N N . ARG A 1 198 ? 0.141 -16.609 -4.016 1 97 198 ARG A N 1
ATOM 1518 C CA . ARG A 1 198 ? 0.352 -16.375 -2.59 1 97 198 ARG A CA 1
ATOM 1519 C C . ARG A 1 198 ? 1.417 -17.312 -2.035 1 97 198 ARG A C 1
ATOM 1521 O O . ARG A 1 198 ? 1.353 -18.531 -2.248 1 97 198 ARG A O 1
ATOM 1528 N N . PHE A 1 199 ? 2.449 -16.797 -1.422 1 98.12 199 PHE A N 1
ATOM 1529 C CA . PHE A 1 199 ? 3.34 -17.562 -0.555 1 98.12 199 PHE A CA 1
ATOM 1530 C C . PHE A 1 199 ? 2.928 -17.422 0.905 1 98.12 199 PHE A C 1
ATOM 1532 O O . PHE A 1 199 ? 2.744 -16.312 1.398 1 98.12 199 PHE A O 1
ATOM 1539 N N . PHE A 1 200 ? 2.75 -18.562 1.468 1 97.69 200 PHE A N 1
ATOM 1540 C CA . PHE A 1 200 ? 2.256 -18.578 2.84 1 97.69 200 PHE A CA 1
ATOM 1541 C C . PHE A 1 200 ? 3.174 -19.391 3.736 1 97.69 200 PHE A C 1
ATOM 1543 O O . PHE A 1 200 ? 3.512 -20.531 3.41 1 97.69 200 PHE A O 1
ATOM 1550 N N . MET A 1 201 ? 3.523 -18.844 4.848 1 98.06 201 MET A N 1
ATOM 1551 C CA . MET A 1 201 ? 4.367 -19.516 5.828 1 98.06 201 MET A CA 1
ATOM 1552 C C . MET A 1 201 ? 5.574 -20.156 5.152 1 98.06 201 MET A C 1
ATOM 1554 O O . MET A 1 201 ? 5.828 -21.359 5.332 1 98.06 201 MET A O 1
ATOM 1558 N N . SER A 1 202 ? 6.312 -19.281 4.398 1 98.31 202 SER A N 1
ATOM 1559 C CA . SER A 1 202 ? 7.43 -19.766 3.598 1 98.31 202 SER A CA 1
ATOM 1560 C C . SER A 1 202 ? 8.664 -18.891 3.77 1 98.31 202 SER A C 1
ATOM 1562 O O . SER A 1 202 ? 8.555 -17.75 4.219 1 98.31 202 SER A O 1
ATOM 1564 N N . SER A 1 203 ? 9.797 -19.484 3.49 1 97.75 203 SER A N 1
ATOM 1565 C CA . SER A 1 203 ? 11.023 -18.719 3.729 1 97.75 203 SER A CA 1
ATOM 1566 C C . SER A 1 203 ? 12.07 -19.016 2.66 1 97.75 203 SER A C 1
ATOM 1568 O O . SER A 1 203 ? 12.016 -20.062 2.004 1 97.75 203 SER A O 1
ATOM 1570 N N . ASN A 1 204 ? 13.07 -18.109 2.537 1 97.94 204 ASN A N 1
ATOM 1571 C CA . ASN A 1 204 ? 14.164 -18.266 1.584 1 97.94 204 ASN A CA 1
ATOM 1572 C C . ASN A 1 204 ? 13.648 -18.516 0.17 1 97.94 204 ASN A C 1
ATOM 1574 O O . ASN A 1 204 ? 13.984 -19.531 -0.445 1 97.94 204 ASN A O 1
ATOM 1578 N N . LEU A 1 205 ? 12.938 -17.484 -0.279 1 98.25 205 LEU A N 1
ATOM 1579 C CA . LEU A 1 205 ? 12.273 -17.578 -1.574 1 98.25 205 LEU A CA 1
ATOM 1580 C C . LEU A 1 205 ? 12.852 -16.562 -2.557 1 98.25 205 LEU A C 1
ATOM 1582 O O . LEU A 1 205 ? 13.242 -15.469 -2.158 1 98.25 205 LEU A O 1
ATOM 1586 N N . THR A 1 206 ? 12.938 -16.953 -3.797 1 98.38 206 THR A N 1
ATOM 1587 C CA . THR A 1 206 ? 13.211 -16.047 -4.898 1 98.38 206 THR A CA 1
ATOM 1588 C C . THR A 1 206 ? 12.148 -16.172 -5.988 1 98.38 206 THR A C 1
ATOM 1590 O O . THR A 1 206 ? 11.859 -17.281 -6.449 1 98.38 206 THR A O 1
ATOM 1593 N N . VAL A 1 207 ? 11.523 -15.078 -6.352 1 98.5 207 VAL A N 1
ATOM 1594 C CA . VAL A 1 207 ? 10.586 -15.023 -7.469 1 98.5 207 VAL A CA 1
ATOM 1595 C C . VAL A 1 207 ? 11.094 -14.039 -8.516 1 98.5 207 VAL A C 1
ATOM 1597 O O . VAL A 1 207 ? 11.305 -12.859 -8.219 1 98.5 207 VAL A O 1
ATOM 1600 N N . GLN A 1 208 ? 11.258 -14.484 -9.758 1 98.19 208 GLN A N 1
ATOM 1601 C CA . GLN A 1 208 ? 11.898 -13.57 -10.688 1 98.19 208 GLN A CA 1
ATOM 1602 C C . GLN A 1 208 ? 11.461 -13.852 -12.125 1 98.19 208 GLN A C 1
ATOM 1604 O O . GLN A 1 208 ? 11.25 -15 -12.508 1 98.19 208 GLN A O 1
ATOM 1609 N N . GLY A 1 209 ? 11.266 -12.828 -12.875 1 97.5 209 GLY A N 1
ATOM 1610 C CA . GLY A 1 209 ? 11.195 -12.875 -14.328 1 97.5 209 GLY A CA 1
ATOM 1611 C C . GLY A 1 209 ? 9.797 -13.148 -14.844 1 97.5 209 GLY A C 1
ATOM 1612 O O . GLY A 1 209 ? 9.57 -13.18 -16.062 1 97.5 209 GLY A O 1
ATOM 1613 N N . LEU A 1 210 ? 8.781 -13.266 -14.148 1 97.94 210 LEU A N 1
ATOM 1614 C CA . LEU A 1 210 ? 7.453 -13.703 -14.547 1 97.94 210 LEU A CA 1
ATOM 1615 C C . LEU A 1 210 ? 6.582 -12.516 -14.953 1 97.94 210 LEU A C 1
ATOM 1617 O O . LEU A 1 210 ? 6.801 -11.398 -14.484 1 97.94 210 LEU A O 1
ATOM 1621 N N . LYS A 1 211 ? 5.727 -12.797 -15.898 1 98.38 211 LYS A N 1
ATOM 1622 C CA . LYS A 1 211 ? 4.586 -11.922 -16.141 1 98.38 211 LYS A CA 1
ATOM 1623 C C . LYS A 1 211 ? 3.354 -12.391 -15.375 1 98.38 211 LYS A C 1
ATOM 1625 O O . LYS A 1 211 ? 2.887 -13.516 -15.57 1 98.38 211 LYS A O 1
ATOM 1630 N N . VAL A 1 212 ? 2.871 -11.57 -14.5 1 98.44 212 VAL A N 1
ATOM 1631 C CA . VAL A 1 212 ? 1.669 -11.875 -13.727 1 98.44 212 VAL A CA 1
ATOM 1632 C C . VAL A 1 212 ? 0.56 -10.891 -14.094 1 98.44 212 VAL A C 1
ATOM 1634 O O . VAL A 1 212 ? 0.696 -9.688 -13.883 1 98.44 212 VAL A O 1
ATOM 1637 N N . GLN A 1 213 ? -0.565 -11.445 -14.617 1 97.94 213 GLN A N 1
ATOM 1638 C CA . GLN A 1 213 ? -1.524 -10.484 -15.156 1 97.94 213 GLN A CA 1
ATOM 1639 C C . GLN A 1 213 ? -2.953 -10.859 -14.766 1 97.94 213 GLN A C 1
ATOM 1641 O O . GLN A 1 213 ? -3.248 -12.031 -14.531 1 97.94 213 GLN A O 1
ATOM 1646 N N . ASN A 1 214 ? -3.771 -9.883 -14.617 1 97.06 214 ASN A N 1
ATOM 1647 C CA . ASN A 1 214 ? -5.227 -9.961 -14.523 1 97.06 214 ASN A CA 1
ATOM 1648 C C . ASN A 1 214 ? -5.664 -10.805 -13.328 1 97.06 214 ASN A C 1
ATOM 1650 O O . ASN A 1 214 ? -6.531 -11.672 -13.461 1 97.06 214 ASN A O 1
ATOM 1654 N N . SER A 1 215 ? -4.98 -10.516 -12.211 1 96.38 215 SER A N 1
ATOM 1655 C CA . SER A 1 215 ? -5.473 -11.156 -11 1 96.38 215 SER A CA 1
ATOM 1656 C C . SER A 1 215 ? -6.832 -10.602 -10.594 1 96.38 215 SER A C 1
ATOM 1658 O O . SER A 1 215 ? -7.078 -9.398 -10.703 1 96.38 215 SER A O 1
ATOM 1660 N N . PRO A 1 216 ? -7.734 -11.445 -10.117 1 92.12 216 PRO A N 1
ATOM 1661 C CA . PRO A 1 216 ? -9.008 -10.898 -9.641 1 92.12 216 PRO A CA 1
ATOM 1662 C C . PRO A 1 216 ? -8.828 -9.852 -8.547 1 92.12 216 PRO A C 1
ATOM 1664 O O . PRO A 1 216 ? -9.547 -8.852 -8.523 1 92.12 216 PRO A O 1
ATOM 1667 N N . GLN A 1 217 ? -7.879 -10.062 -7.645 1 92.5 217 GLN A N 1
ATOM 1668 C CA . GLN A 1 217 ? -7.523 -9.094 -6.613 1 92.5 217 GLN A CA 1
ATOM 1669 C C . GLN A 1 217 ? -6.023 -8.812 -6.613 1 92.5 217 GLN A C 1
ATOM 1671 O O . GLN A 1 217 ? -5.484 -8.289 -7.59 1 92.5 217 GLN A O 1
ATOM 1676 N N . PHE A 1 218 ? -5.301 -9.305 -5.551 1 94.12 218 PHE A N 1
ATOM 1677 C CA . PHE A 1 218 ? -3.859 -9.094 -5.496 1 94.12 218 PHE A CA 1
ATOM 1678 C C . PHE A 1 218 ? -3.139 -10.031 -6.461 1 94.12 218 PHE A C 1
ATOM 1680 O O . PHE A 1 218 ? -3.512 -11.195 -6.598 1 94.12 218 PHE A O 1
ATOM 1687 N N . HIS A 1 219 ? -2.123 -9.523 -7.148 1 97.38 219 HIS A N 1
ATOM 1688 C CA . HIS A 1 219 ? -1.352 -10.367 -8.047 1 97.38 219 HIS A CA 1
ATOM 1689 C C . HIS A 1 219 ? -0.382 -11.258 -7.277 1 97.38 219 HIS A C 1
ATOM 1691 O O . HIS A 1 219 ? -0.253 -12.453 -7.574 1 97.38 219 HIS A O 1
ATOM 1697 N N . PHE A 1 220 ? 0.333 -10.633 -6.375 1 97.38 220 PHE A N 1
ATOM 1698 C CA . PHE A 1 220 ? 1.364 -11.328 -5.613 1 97.38 220 PHE A CA 1
ATOM 1699 C C . PHE A 1 220 ? 1.267 -10.984 -4.133 1 97.38 220 PHE A C 1
ATOM 1701 O O . PHE A 1 220 ? 1.324 -9.812 -3.758 1 97.38 220 PHE A O 1
ATOM 1708 N N . ARG A 1 221 ? 1.109 -12 -3.305 1 96.75 221 ARG A N 1
ATOM 1709 C CA . ARG A 1 221 ? 0.958 -11.773 -1.872 1 96.75 221 ARG A CA 1
ATOM 1710 C C . ARG A 1 221 ? 1.968 -12.594 -1.079 1 96.75 221 ARG A C 1
ATOM 1712 O O . ARG A 1 221 ? 2.117 -13.797 -1.312 1 96.75 221 ARG A O 1
ATOM 1719 N N . LEU A 1 222 ? 2.701 -11.953 -0.182 1 97.5 222 LEU A N 1
ATOM 1720 C CA . LEU A 1 222 ? 3.525 -12.594 0.839 1 97.5 222 LEU A CA 1
ATOM 1721 C C . LEU A 1 222 ? 2.85 -12.523 2.205 1 97.5 222 LEU A C 1
ATOM 1723 O O . LEU A 1 222 ? 2.449 -11.445 2.648 1 97.5 222 LEU A O 1
ATOM 1727 N N . ASP A 1 223 ? 2.707 -13.641 2.768 1 96.38 223 ASP A N 1
ATOM 1728 C CA . ASP A 1 223 ? 2.053 -13.734 4.07 1 96.38 223 ASP A CA 1
ATOM 1729 C C . ASP A 1 223 ? 2.826 -14.664 5.004 1 96.38 223 ASP A C 1
ATOM 1731 O O . ASP A 1 223 ? 2.877 -15.875 4.789 1 96.38 223 ASP A O 1
ATOM 1735 N N . HIS A 1 224 ? 3.375 -14.195 6.059 1 97.25 224 HIS A N 1
ATOM 1736 C CA . HIS A 1 224 ? 4.188 -14.953 7.008 1 97.25 224 HIS A CA 1
ATOM 1737 C C . HIS A 1 224 ? 5.402 -15.562 6.324 1 97.25 224 HIS A C 1
ATOM 1739 O O . HIS A 1 224 ? 5.664 -16.766 6.469 1 97.25 224 HIS A O 1
ATOM 1745 N N . CYS A 1 225 ? 6.109 -14.656 5.613 1 98.12 225 CYS A N 1
ATOM 1746 C CA . CYS A 1 225 ? 7.305 -15.102 4.902 1 98.12 225 CYS A CA 1
ATOM 1747 C C . CYS A 1 225 ? 8.547 -14.406 5.441 1 98.12 225 CYS A C 1
ATOM 1749 O O . CYS A 1 225 ? 8.453 -13.352 6.07 1 98.12 225 CYS A O 1
ATOM 1751 N N . GLN A 1 226 ? 9.609 -15.07 5.258 1 97.38 226 GLN A N 1
ATOM 1752 C CA . GLN A 1 226 ? 10.891 -14.508 5.68 1 97.38 226 GLN A CA 1
ATOM 1753 C C . GLN A 1 226 ? 11.961 -14.719 4.613 1 97.38 226 GLN A C 1
ATOM 1755 O O . GLN A 1 226 ? 12.039 -15.781 3.998 1 97.38 226 GLN A O 1
ATOM 1760 N N . ASN A 1 227 ? 12.828 -13.742 4.414 1 97.81 227 ASN A N 1
ATOM 1761 C CA . ASN A 1 227 ? 13.93 -13.82 3.467 1 97.81 227 ASN A CA 1
ATOM 1762 C C . ASN A 1 227 ? 13.445 -14.109 2.053 1 97.81 227 ASN A C 1
ATOM 1764 O O . ASN A 1 227 ? 13.719 -15.18 1.503 1 97.81 227 ASN A O 1
ATOM 1768 N N . VAL A 1 228 ? 12.867 -13.062 1.469 1 98.12 228 VAL A N 1
ATOM 1769 C CA . VAL A 1 228 ? 12.281 -13.227 0.144 1 98.12 228 VAL A CA 1
ATOM 1770 C C . VAL A 1 228 ? 12.828 -12.164 -0.803 1 98.12 228 VAL A C 1
ATOM 1772 O O . VAL A 1 228 ? 12.984 -11 -0.421 1 98.12 228 VAL A O 1
ATOM 1775 N N . VAL A 1 229 ? 13.234 -12.57 -1.973 1 97.94 229 VAL A N 1
ATOM 1776 C CA . VAL A 1 229 ? 13.633 -11.664 -3.039 1 97.94 229 VAL A CA 1
ATOM 1777 C C . VAL A 1 229 ? 12.656 -11.766 -4.203 1 97.94 229 VAL A C 1
ATOM 1779 O O . VAL A 1 229 ? 12.43 -12.852 -4.738 1 97.94 229 VAL A O 1
ATOM 1782 N N . VAL A 1 230 ? 12.039 -10.656 -4.562 1 98 230 VAL A N 1
ATOM 1783 C CA . VAL A 1 230 ? 11.156 -10.539 -5.723 1 98 230 VAL A CA 1
ATOM 1784 C C . VAL A 1 230 ? 11.75 -9.555 -6.727 1 98 230 VAL A C 1
ATOM 1786 O O . VAL A 1 230 ? 11.977 -8.383 -6.402 1 98 230 VAL A O 1
ATOM 1789 N N . ARG A 1 231 ? 11.984 -10.055 -7.938 1 96.94 231 ARG A N 1
ATOM 1790 C CA . ARG A 1 231 ? 12.633 -9.133 -8.867 1 96.94 231 ARG A CA 1
ATOM 1791 C C . ARG A 1 231 ? 12.25 -9.445 -10.305 1 96.94 231 ARG A C 1
ATOM 1793 O O . ARG A 1 231 ? 11.875 -10.578 -10.625 1 96.94 231 ARG A O 1
ATOM 1800 N N . MET A 1 232 ? 12.312 -8.5 -11.164 1 97.38 232 MET A N 1
ATOM 1801 C CA . MET A 1 232 ? 12.133 -8.594 -12.609 1 97.38 232 MET A CA 1
ATOM 1802 C C . MET A 1 232 ? 10.742 -9.125 -12.953 1 97.38 232 MET A C 1
ATOM 1804 O O . MET A 1 232 ? 10.602 -9.969 -13.844 1 97.38 232 MET A O 1
ATOM 1808 N N . LEU A 1 233 ? 9.797 -8.695 -12.172 1 97.12 233 LEU A N 1
ATOM 1809 C CA . LEU A 1 233 ? 8.414 -9.055 -12.477 1 97.12 233 LEU A CA 1
ATOM 1810 C C . LEU A 1 233 ? 7.766 -8.008 -13.375 1 97.12 233 LEU A C 1
ATOM 1812 O O . LEU A 1 233 ? 8.094 -6.82 -13.297 1 97.12 233 LEU A O 1
ATOM 1816 N N . ASN A 1 234 ? 6.941 -8.453 -14.258 1 96.88 234 ASN A N 1
ATOM 1817 C CA . ASN A 1 234 ? 5.988 -7.633 -14.992 1 96.88 234 ASN A CA 1
ATOM 1818 C C . ASN A 1 234 ? 4.551 -7.93 -14.578 1 96.88 234 ASN A C 1
ATOM 1820 O O . ASN A 1 234 ? 4.008 -8.984 -14.906 1 96.88 234 ASN A O 1
ATOM 1824 N N . ILE A 1 235 ? 3.99 -7.031 -13.82 1 97.19 235 ILE A N 1
ATOM 1825 C CA . ILE A 1 235 ? 2.641 -7.211 -13.297 1 97.19 235 ILE A CA 1
ATOM 1826 C C . ILE A 1 235 ? 1.681 -6.262 -14.008 1 97.19 235 ILE A C 1
ATOM 1828 O O . ILE A 1 235 ? 1.938 -5.059 -14.094 1 97.19 235 ILE A O 1
ATOM 1832 N N . HIS A 1 236 ? 0.572 -6.863 -14.492 1 96.19 236 HIS A N 1
ATOM 1833 C CA . HIS A 1 236 ? -0.319 -6.012 -15.273 1 96.19 236 HIS A CA 1
ATOM 1834 C C . HIS A 1 236 ? -1.779 -6.387 -15.047 1 96.19 236 HIS A C 1
ATOM 1836 O O . HIS A 1 236 ? -2.121 -7.57 -14.992 1 96.19 236 HIS A O 1
ATOM 1842 N N . SER A 1 237 ? -2.594 -5.387 -14.859 1 95.19 237 SER A N 1
ATOM 1843 C CA . SER A 1 237 ? -4.047 -5.434 -14.984 1 95.19 237 SER A CA 1
ATOM 1844 C C . SER A 1 237 ? -4.609 -4.086 -15.43 1 95.19 237 SER A C 1
ATOM 1846 O O . SER A 1 237 ? -3.934 -3.061 -15.32 1 95.19 237 SER A O 1
ATOM 1848 N N . PRO A 1 238 ? -5.824 -4.113 -16.016 1 91.19 238 PRO A N 1
ATOM 1849 C CA . PRO A 1 238 ? -6.406 -2.828 -16.422 1 91.19 238 PRO A CA 1
ATOM 1850 C C . PRO A 1 238 ? -6.469 -1.825 -15.266 1 91.19 238 PRO A C 1
ATOM 1852 O O . PRO A 1 238 ? -6.707 -2.211 -14.117 1 91.19 238 PRO A O 1
ATOM 1855 N N . SER A 1 239 ? -6.383 -0.527 -15.594 1 87.44 239 SER A N 1
ATOM 1856 C CA . SER A 1 239 ? -6.305 0.546 -14.609 1 87.44 239 SER A CA 1
ATOM 1857 C C . SER A 1 239 ? -7.582 0.633 -13.781 1 87.44 239 SER A C 1
ATOM 1859 O O . SER A 1 239 ? -7.562 1.123 -12.648 1 87.44 239 SER A O 1
ATOM 1861 N N . LEU A 1 240 ? -8.688 0.151 -14.328 1 83.5 240 LEU A N 1
ATOM 1862 C CA . LEU A 1 240 ? -9.953 0.282 -13.617 1 83.5 240 LEU A CA 1
ATOM 1863 C C . LEU A 1 240 ? -10.312 -1.01 -12.891 1 83.5 240 LEU A C 1
ATOM 1865 O O . LEU A 1 240 ? -11.391 -1.123 -12.305 1 83.5 240 LEU A O 1
ATOM 1869 N N . SER A 1 241 ? -9.391 -1.96 -12.938 1 86.88 241 SER A N 1
ATOM 1870 C CA . SER A 1 241 ? -9.641 -3.199 -12.203 1 86.88 241 SER A CA 1
ATOM 1871 C C . SER A 1 241 ? -9.602 -2.967 -10.695 1 86.88 241 SER A C 1
ATOM 1873 O O . SER A 1 241 ? -8.633 -2.418 -10.172 1 86.88 241 SER A O 1
ATOM 1875 N N . PRO A 1 242 ? -10.617 -3.363 -10.023 1 82.38 242 PRO A N 1
ATOM 1876 C CA . PRO A 1 242 ? -10.695 -3.039 -8.594 1 82.38 242 PRO A CA 1
ATOM 1877 C C . PRO A 1 242 ? -9.797 -3.93 -7.742 1 82.38 242 PRO A C 1
ATOM 1879 O O . PRO A 1 242 ? -9.734 -5.141 -7.957 1 82.38 242 PRO A O 1
ATOM 1882 N N . ASN A 1 243 ? -9.109 -3.383 -6.789 1 82.94 243 ASN A N 1
ATOM 1883 C CA . ASN A 1 243 ? -8.391 -4.051 -5.715 1 82.94 243 ASN A CA 1
ATOM 1884 C C . ASN A 1 243 ? -7.277 -4.945 -6.258 1 82.94 243 ASN A C 1
ATOM 1886 O O . ASN A 1 243 ? -7.027 -6.027 -5.727 1 82.94 243 ASN A O 1
ATOM 1890 N N . THR A 1 244 ? -6.664 -4.586 -7.344 1 90.31 244 THR A N 1
ATOM 1891 C CA . THR A 1 244 ? -5.637 -5.406 -7.973 1 90.31 244 THR A CA 1
ATOM 1892 C C . THR A 1 244 ? -4.242 -4.906 -7.602 1 90.31 244 THR A C 1
ATOM 1894 O O . THR A 1 244 ? -3.424 -4.629 -8.477 1 90.31 244 THR A O 1
ATOM 1897 N N . ASP A 1 245 ? -3.979 -4.898 -6.281 1 91.19 245 ASP A N 1
ATOM 1898 C CA . ASP A 1 245 ? -2.625 -4.578 -5.844 1 91.19 245 ASP A CA 1
ATOM 1899 C C . ASP A 1 245 ? -1.596 -5.473 -6.531 1 91.19 245 ASP A C 1
ATOM 1901 O O . ASP A 1 245 ? -1.841 -6.66 -6.742 1 91.19 245 ASP A O 1
ATOM 1905 N N . GLY A 1 246 ? -0.479 -4.918 -6.871 1 96 246 GLY A N 1
ATOM 1906 C CA . GLY A 1 246 ? 0.58 -5.695 -7.496 1 96 246 GLY A CA 1
ATOM 1907 C C . GLY A 1 246 ? 1.236 -6.68 -6.547 1 96 246 GLY A C 1
ATOM 1908 O O . GLY A 1 246 ? 1.077 -7.895 -6.699 1 96 246 GLY A O 1
ATOM 1909 N N . ILE A 1 247 ? 1.939 -6.113 -5.574 1 96.31 247 ILE A N 1
ATOM 1910 C CA . ILE A 1 247 ? 2.598 -6.914 -4.547 1 96.31 247 ILE A CA 1
ATOM 1911 C C . ILE A 1 247 ? 2.098 -6.492 -3.164 1 96.31 247 ILE A C 1
ATOM 1913 O O . ILE A 1 247 ? 2.146 -5.312 -2.812 1 96.31 247 ILE A O 1
ATOM 1917 N N . HIS A 1 248 ? 1.59 -7.426 -2.488 1 95.25 248 HIS A N 1
ATOM 1918 C CA . HIS A 1 248 ? 1.131 -7.184 -1.124 1 95.25 248 HIS A CA 1
ATOM 1919 C C . HIS A 1 248 ? 1.955 -7.98 -0.117 1 95.25 248 HIS A C 1
ATOM 1921 O O . HIS A 1 248 ? 2.082 -9.203 -0.24 1 95.25 248 HIS A O 1
ATOM 1927 N N . ILE A 1 249 ? 2.473 -7.27 0.87 1 94.25 249 ILE A N 1
ATOM 1928 C CA . ILE A 1 249 ? 3.334 -7.883 1.877 1 94.25 249 ILE A CA 1
ATOM 1929 C C . ILE A 1 249 ? 2.686 -7.758 3.254 1 94.25 249 ILE A C 1
ATOM 1931 O O . ILE A 1 249 ? 2.342 -6.652 3.688 1 94.25 249 ILE A O 1
ATOM 1935 N N . GLU A 1 250 ? 2.52 -8.875 3.875 1 92.81 250 GLU A N 1
ATOM 1936 C CA . GLU A 1 250 ? 1.947 -8.883 5.219 1 92.81 250 GLU A CA 1
ATOM 1937 C C . GLU A 1 250 ? 2.668 -9.883 6.121 1 92.81 250 GLU A C 1
ATOM 1939 O O . GLU A 1 250 ? 3.072 -10.953 5.668 1 92.81 250 GLU A O 1
ATOM 1944 N N . ASN A 1 251 ? 2.777 -9.562 7.359 1 92.69 251 ASN A N 1
ATOM 1945 C CA . ASN A 1 251 ? 3.365 -10.453 8.352 1 92.69 251 ASN A CA 1
ATOM 1946 C C . ASN A 1 251 ? 4.66 -11.078 7.852 1 92.69 251 ASN A C 1
ATOM 1948 O O . ASN A 1 251 ? 4.844 -12.297 7.941 1 92.69 251 ASN A O 1
ATOM 1952 N N . SER A 1 252 ? 5.496 -10.273 7.203 1 93.31 252 SER A N 1
ATOM 1953 C CA . SER A 1 252 ? 6.695 -10.789 6.547 1 93.31 252 SER A CA 1
ATOM 1954 C C . SER A 1 252 ? 7.902 -9.898 6.816 1 93.31 252 SER A C 1
ATOM 1956 O O . SER A 1 252 ? 7.75 -8.703 7.082 1 93.31 252 SER A O 1
ATOM 1958 N N . ASN A 1 253 ? 9.047 -10.5 6.785 1 90.44 253 ASN A N 1
ATOM 1959 C CA . ASN A 1 253 ? 10.234 -9.703 7.082 1 90.44 253 ASN A CA 1
ATOM 1960 C C . ASN A 1 253 ? 11.414 -10.109 6.207 1 90.44 253 ASN A C 1
ATOM 1962 O O . ASN A 1 253 ? 11.461 -11.234 5.707 1 90.44 253 ASN A O 1
ATOM 1966 N N . ASN A 1 254 ? 12.328 -9.25 6.047 1 92.81 254 ASN A N 1
ATOM 1967 C CA . ASN A 1 254 ? 13.492 -9.422 5.184 1 92.81 254 ASN A CA 1
ATOM 1968 C C . ASN A 1 254 ? 13.086 -9.672 3.734 1 92.81 254 ASN A C 1
ATOM 1970 O O . ASN A 1 254 ? 13.43 -10.703 3.156 1 92.81 254 ASN A O 1
ATOM 1974 N N . ILE A 1 255 ? 12.383 -8.625 3.254 1 94.5 255 ILE A N 1
ATOM 1975 C CA . ILE A 1 255 ? 11.836 -8.703 1.902 1 94.5 255 ILE A CA 1
ATOM 1976 C C . ILE A 1 255 ? 12.562 -7.711 0.997 1 94.5 255 ILE A C 1
ATOM 1978 O O . ILE A 1 255 ? 12.758 -6.547 1.362 1 94.5 255 ILE A O 1
ATOM 1982 N N . ILE A 1 256 ? 13.055 -8.156 -0.108 1 93.06 256 ILE A N 1
ATOM 1983 C CA . ILE A 1 256 ? 13.641 -7.289 -1.129 1 93.06 256 ILE A CA 1
ATOM 1984 C C . ILE A 1 256 ? 12.797 -7.359 -2.402 1 93.06 256 ILE A C 1
ATOM 1986 O O . ILE A 1 256 ? 12.57 -8.438 -2.947 1 93.06 256 ILE A O 1
ATOM 1990 N N . VAL A 1 257 ? 12.281 -6.23 -2.859 1 93.56 257 VAL A N 1
ATOM 1991 C CA . VAL A 1 257 ? 11.562 -6.113 -4.125 1 93.56 257 VAL A CA 1
ATOM 1992 C C . VAL A 1 257 ? 12.273 -5.102 -5.027 1 93.56 257 VAL A C 1
ATOM 1994 O O . VAL A 1 257 ? 12.461 -3.945 -4.645 1 93.56 257 VAL A O 1
ATOM 1997 N N . HIS A 1 258 ? 12.625 -5.582 -6.203 1 90.81 258 HIS A N 1
ATOM 1998 C CA . HIS A 1 258 ? 13.281 -4.578 -7.039 1 90.81 258 HIS A CA 1
ATOM 1999 C C . HIS A 1 258 ? 13.133 -4.922 -8.523 1 90.81 258 HIS A C 1
ATOM 2001 O O . HIS A 1 258 ? 12.727 -6.031 -8.867 1 90.81 258 HIS A O 1
ATOM 2007 N N . SER A 1 259 ? 13.414 -4.008 -9.383 1 92.31 259 SER A N 1
ATOM 2008 C CA . SER A 1 259 ? 13.539 -4.148 -10.828 1 92.31 259 SER A CA 1
ATOM 2009 C C . SER A 1 259 ? 12.281 -4.77 -11.43 1 92.31 259 SER A C 1
ATOM 2011 O O . SER A 1 259 ? 12.367 -5.75 -12.172 1 92.31 259 SER A O 1
ATOM 2013 N N . SER A 1 260 ? 11.18 -4.191 -11.094 1 93 260 SER A N 1
ATOM 2014 C CA . SER A 1 260 ? 9.898 -4.719 -11.547 1 93 260 SER A CA 1
ATOM 2015 C C . SER A 1 260 ? 9.016 -3.617 -12.133 1 93 260 SER A C 1
ATOM 2017 O O . SER A 1 260 ? 9.164 -2.445 -11.773 1 93 260 SER A O 1
ATOM 2019 N N . LEU A 1 261 ? 8.234 -3.969 -13.109 1 92.44 261 LEU A N 1
ATOM 2020 C CA . LEU A 1 261 ? 7.25 -3.098 -13.734 1 92.44 261 LEU A CA 1
ATOM 2021 C C . LEU A 1 261 ? 5.836 -3.492 -13.32 1 92.44 261 LEU A C 1
ATOM 2023 O O . LEU A 1 261 ? 5.422 -4.637 -13.523 1 92.44 261 LEU A O 1
ATOM 2027 N N . ILE A 1 262 ? 5.156 -2.572 -12.727 1 93.94 262 ILE A N 1
ATOM 2028 C CA . ILE A 1 262 ? 3.818 -2.859 -12.219 1 93.94 262 ILE A CA 1
ATOM 2029 C C . ILE A 1 262 ? 2.826 -1.837 -12.766 1 93.94 262 ILE A C 1
ATOM 2031 O O . ILE A 1 262 ? 3.023 -0.628 -12.617 1 93.94 262 ILE A O 1
ATOM 2035 N N . SER A 1 263 ? 1.856 -2.221 -13.453 1 92.38 263 SER A N 1
ATOM 2036 C CA . SER A 1 263 ? 0.736 -1.438 -13.969 1 92.38 263 SER A CA 1
ATOM 2037 C C . SER A 1 263 ? -0.597 -2.1 -13.633 1 92.38 263 SER A C 1
ATOM 2039 O O . SER A 1 263 ? -0.949 -3.127 -14.219 1 92.38 263 SER A O 1
ATOM 2041 N N . ASN A 1 264 ? -1.291 -1.586 -12.703 1 92.19 264 ASN A N 1
ATOM 2042 C CA . ASN A 1 264 ? -2.498 -2.238 -12.211 1 92.19 264 ASN A CA 1
ATOM 2043 C C . ASN A 1 264 ? -3.555 -1.219 -11.789 1 92.19 264 ASN A C 1
ATOM 2045 O O . ASN A 1 264 ? -3.477 -0.047 -12.164 1 92.19 264 ASN A O 1
ATOM 2049 N N . GLY A 1 265 ? -4.625 -1.738 -11.18 1 85.56 265 GLY A N 1
ATOM 2050 C CA . GLY A 1 265 ? -5.762 -0.883 -10.891 1 85.56 265 GLY A CA 1
ATOM 2051 C C . GLY A 1 265 ? -5.77 -0.366 -9.461 1 85.56 265 GLY A C 1
ATOM 2052 O O . GLY A 1 265 ? -6.703 0.324 -9.047 1 85.56 265 GLY A O 1
ATOM 2053 N N . ASP A 1 266 ? -4.781 -0.646 -8.695 1 87.56 266 ASP A N 1
ATOM 2054 C CA . ASP A 1 266 ? -4.684 -0.226 -7.301 1 87.56 266 ASP A CA 1
ATOM 2055 C C . ASP A 1 266 ? -3.23 0.018 -6.902 1 87.56 266 ASP A C 1
ATOM 2057 O O . ASP A 1 266 ? -2.457 0.587 -7.676 1 87.56 266 ASP A O 1
ATOM 2061 N N . ASP A 1 267 ? -2.812 -0.314 -5.68 1 89.06 267 ASP A N 1
ATOM 2062 C CA . ASP A 1 267 ? -1.44 -0.032 -5.273 1 89.06 267 ASP A CA 1
ATOM 2063 C C . ASP A 1 267 ? -0.453 -0.948 -5.992 1 89.06 267 ASP A C 1
ATOM 2065 O O . ASP A 1 267 ? -0.718 -2.141 -6.164 1 89.06 267 ASP A O 1
ATOM 2069 N N . CYS A 1 268 ? 0.671 -0.337 -6.371 1 92.94 268 CYS A N 1
ATOM 2070 C CA . CYS A 1 268 ? 1.749 -1.161 -6.906 1 92.94 268 CYS A CA 1
ATOM 2071 C C . CYS A 1 268 ? 2.281 -2.119 -5.844 1 92.94 268 CYS A C 1
ATOM 2073 O O . CYS A 1 268 ? 2.422 -3.316 -6.098 1 92.94 268 CYS A O 1
ATOM 2075 N N . ILE A 1 269 ? 2.547 -1.498 -4.73 1 93.12 269 ILE A N 1
ATOM 2076 C CA . ILE A 1 269 ? 3.018 -2.262 -3.58 1 93.12 269 ILE A CA 1
ATOM 2077 C C . ILE A 1 269 ? 2.299 -1.789 -2.318 1 93.12 269 ILE A C 1
ATOM 2079 O O . ILE A 1 269 ? 2.115 -0.586 -2.113 1 93.12 269 ILE A O 1
ATOM 2083 N N . SER A 1 270 ? 1.852 -2.668 -1.593 1 92.94 270 SER A N 1
ATOM 2084 C CA . SER A 1 270 ? 1.255 -2.387 -0.291 1 92.94 270 SER A CA 1
ATOM 2085 C C . SER A 1 270 ? 1.899 -3.229 0.805 1 92.94 270 SER A C 1
ATOM 2087 O O . SER A 1 270 ? 2.107 -4.43 0.631 1 92.94 270 SER A O 1
ATOM 2089 N N . ILE A 1 271 ? 2.271 -2.574 1.822 1 91.38 271 ILE A N 1
ATOM 2090 C CA . ILE A 1 271 ? 2.885 -3.219 2.979 1 91.38 271 ILE A CA 1
ATOM 2091 C C . ILE A 1 271 ? 1.94 -3.135 4.176 1 91.38 271 ILE A C 1
ATOM 2093 O O . ILE A 1 271 ? 1.59 -2.039 4.621 1 91.38 271 ILE A O 1
ATOM 2097 N N . GLY A 1 272 ? 1.59 -4.297 4.629 1 89 272 GLY A N 1
ATOM 2098 C CA . GLY A 1 272 ? 0.641 -4.375 5.727 1 89 272 GLY A CA 1
ATOM 2099 C C . GLY A 1 272 ? 1.297 -4.664 7.062 1 89 272 GLY A C 1
ATOM 2100 O O . GLY A 1 272 ? 2.525 -4.652 7.172 1 89 272 GLY A O 1
ATOM 2101 N N . ALA A 1 273 ? 0.437 -4.949 7.965 1 84.38 273 ALA A N 1
ATOM 2102 C CA . ALA A 1 273 ? 0.839 -5.102 9.359 1 84.38 273 ALA A CA 1
ATOM 2103 C C . ALA A 1 273 ? 1.794 -6.281 9.531 1 84.38 273 ALA A C 1
ATOM 2105 O O . ALA A 1 273 ? 1.745 -7.242 8.758 1 84.38 273 ALA A O 1
ATOM 2106 N N . GLY A 1 274 ? 2.67 -6.188 10.516 1 84.94 274 GLY A N 1
ATOM 2107 C CA . GLY A 1 274 ? 3.557 -7.277 10.891 1 84.94 274 GLY A CA 1
ATOM 2108 C C . GLY A 1 274 ? 4.781 -7.387 10.008 1 84.94 274 GLY A C 1
ATOM 2109 O O . GLY A 1 274 ? 5.559 -8.336 10.117 1 84.94 274 GLY A O 1
ATOM 2110 N N . SER A 1 275 ? 4.938 -6.438 9.156 1 86.62 275 SER A N 1
ATOM 2111 C CA . SER A 1 275 ? 6.055 -6.496 8.219 1 86.62 275 SER A CA 1
ATOM 2112 C C . SER A 1 275 ? 7.172 -5.547 8.625 1 86.62 275 SER A C 1
ATOM 2114 O O . SER A 1 275 ? 6.91 -4.434 9.094 1 86.62 275 SER A O 1
ATOM 2116 N N . TYR A 1 276 ? 8.352 -6.023 8.484 1 82.5 276 TYR A N 1
ATOM 2117 C CA . TYR A 1 276 ? 9.492 -5.16 8.773 1 82.5 276 TYR A CA 1
ATOM 2118 C C . TYR A 1 276 ? 10.695 -5.551 7.922 1 82.5 276 TYR A C 1
ATOM 2120 O O . TYR A 1 276 ? 10.734 -6.645 7.352 1 82.5 276 TYR A O 1
ATOM 2128 N N . ASN A 1 277 ? 11.648 -4.66 7.727 1 85.5 277 ASN A N 1
ATOM 2129 C CA . ASN A 1 277 ? 12.852 -4.809 6.914 1 85.5 277 ASN A CA 1
ATOM 2130 C C . ASN A 1 277 ? 12.516 -5.102 5.457 1 85.5 277 ASN A C 1
ATOM 2132 O O . ASN A 1 277 ? 12.992 -6.086 4.891 1 85.5 277 ASN A O 1
ATOM 2136 N N . VAL A 1 278 ? 11.711 -4.277 4.938 1 86.12 278 VAL A N 1
ATOM 2137 C CA . VAL A 1 278 ? 11.305 -4.348 3.539 1 86.12 278 VAL A CA 1
ATOM 2138 C C . VAL A 1 278 ? 12.086 -3.326 2.719 1 86.12 278 VAL A C 1
ATOM 2140 O O . VAL A 1 278 ? 12.133 -2.145 3.068 1 86.12 278 VAL A O 1
ATOM 2143 N N . HIS A 1 279 ? 12.758 -3.838 1.716 1 84.12 279 HIS A N 1
ATOM 2144 C CA . HIS A 1 279 ? 13.523 -2.982 0.816 1 84.12 279 HIS A CA 1
ATOM 2145 C C . HIS A 1 279 ? 12.938 -2.994 -0.59 1 84.12 279 HIS A C 1
ATOM 2147 O O . HIS A 1 279 ? 12.852 -4.051 -1.225 1 84.12 279 HIS A O 1
ATOM 2153 N N . ILE A 1 280 ? 12.547 -1.833 -1.011 1 85.06 280 ILE A N 1
ATOM 2154 C CA . ILE A 1 280 ? 11.984 -1.669 -2.346 1 85.06 280 ILE A CA 1
ATOM 2155 C C . ILE A 1 280 ? 12.859 -0.725 -3.164 1 85.06 280 ILE A C 1
ATOM 2157 O O . ILE A 1 280 ? 13.188 0.375 -2.713 1 85.06 280 ILE A O 1
ATOM 2161 N N . ARG A 1 281 ? 13.219 -1.242 -4.355 1 82.5 281 ARG A N 1
ATOM 2162 C CA . ARG A 1 281 ? 14.07 -0.4 -5.191 1 82.5 281 ARG A CA 1
ATOM 2163 C C . ARG A 1 281 ? 13.758 -0.599 -6.668 1 82.5 281 ARG A C 1
ATOM 2165 O O . ARG A 1 281 ? 13.406 -1.703 -7.09 1 82.5 281 ARG A O 1
ATOM 2172 N N . ASN A 1 282 ? 13.883 0.433 -7.414 1 84.06 282 ASN A N 1
ATOM 2173 C CA . ASN A 1 282 ? 13.797 0.397 -8.867 1 84.06 282 ASN A CA 1
ATOM 2174 C C . ASN A 1 282 ? 12.484 -0.219 -9.344 1 84.06 282 ASN A C 1
ATOM 2176 O O . ASN A 1 282 ? 12.484 -1.158 -10.141 1 84.06 282 ASN A O 1
ATOM 2180 N N . ILE A 1 283 ? 11.43 0.243 -8.82 1 86 283 ILE A N 1
ATOM 2181 C CA . ILE A 1 283 ? 10.086 -0.158 -9.227 1 86 283 ILE A CA 1
ATOM 2182 C C . ILE A 1 283 ? 9.461 0.93 -10.094 1 86 283 ILE A C 1
ATOM 2184 O O . ILE A 1 283 ? 9.586 2.119 -9.797 1 86 283 ILE A O 1
ATOM 2188 N N . THR A 1 284 ? 8.93 0.562 -11.172 1 84.88 284 THR A N 1
ATOM 2189 C CA . THR A 1 284 ? 8.117 1.465 -11.977 1 84.88 284 THR A CA 1
ATOM 2190 C C . THR A 1 284 ? 6.629 1.16 -11.797 1 84.88 284 THR A C 1
ATOM 2192 O O . THR A 1 284 ? 6.168 0.069 -12.133 1 84.88 284 THR A O 1
ATOM 2195 N N . CYS A 1 285 ? 6.004 2.07 -11.164 1 88.69 285 CYS A N 1
ATOM 2196 C CA . CYS A 1 285 ? 4.555 1.993 -11 1 88.69 285 CYS A CA 1
ATOM 2197 C C . CYS A 1 285 ? 3.842 2.852 -12.039 1 88.69 285 CYS A C 1
ATOM 2199 O O . CYS A 1 285 ? 3.787 4.074 -11.906 1 88.69 285 CYS A O 1
ATOM 2201 N N . SER A 1 286 ? 3.387 2.303 -13.039 1 79.44 286 SER A N 1
ATOM 2202 C CA . SER A 1 286 ? 2.807 3.066 -14.141 1 79.44 286 SER A CA 1
ATOM 2203 C C . SER A 1 286 ? 1.341 3.393 -13.867 1 79.44 286 SER A C 1
ATOM 2205 O O . SER A 1 286 ? 0.634 2.613 -13.227 1 79.44 286 SER A O 1
ATOM 2207 N N . PRO A 1 287 ? 0.863 4.738 -13.961 1 60.41 287 PRO A N 1
ATOM 2208 C CA . PRO A 1 287 ? -0.584 4.965 -13.922 1 60.41 287 PRO A CA 1
ATOM 2209 C C . PRO A 1 287 ? -1.365 3.945 -14.742 1 60.41 287 PRO A C 1
ATOM 2211 O O . PRO A 1 287 ? -0.875 3.473 -15.773 1 60.41 287 PRO A O 1
ATOM 2214 N N . SER A 1 288 ? -2.035 2.908 -14.125 1 42.97 288 SER A N 1
ATOM 2215 C CA . SER A 1 288 ? -2.979 2.373 -15.102 1 42.97 288 SER A CA 1
ATOM 2216 C C . SER A 1 288 ? -3.875 3.469 -15.664 1 42.97 288 SER A C 1
ATOM 2218 O O . SER A 1 288 ? -4.637 3.232 -16.609 1 42.97 288 SER A O 1
ATOM 2220 N N . HIS A 1 289 ? -4.602 4.344 -14.688 1 35.81 289 HIS A N 1
ATOM 2221 C CA . HIS A 1 289 ? -5.629 5.219 -15.234 1 35.81 289 HIS A CA 1
ATOM 2222 C C . HIS A 1 289 ? -5.09 6.043 -16.391 1 35.81 289 HIS A C 1
ATOM 2224 O O . HIS A 1 289 ? -3.904 6.375 -16.422 1 35.81 289 HIS A O 1
ATOM 2230 N N . GLY A 1 290 ? -5.766 6.07 -17.531 1 30.39 290 GLY A N 1
ATOM 2231 C CA . GLY A 1 290 ? -6.344 7.312 -18.016 1 30.39 290 GLY A CA 1
ATOM 2232 C C . GLY A 1 290 ? -6.555 8.344 -16.922 1 30.39 290 GLY A C 1
ATOM 2233 O O . GLY A 1 290 ? -6.828 7.988 -15.781 1 30.39 290 GLY A O 1
ATOM 2234 N N . ILE A 1 291 ? -5.883 9.508 -16.844 1 28.95 291 ILE A N 1
ATOM 2235 C CA . ILE A 1 291 ? -6.109 10.688 -16.016 1 28.95 291 ILE A CA 1
ATOM 2236 C C . ILE A 1 291 ? -7.562 10.719 -15.555 1 28.95 291 ILE A C 1
ATOM 2238 O O . ILE A 1 291 ? -8.477 10.898 -16.359 1 28.95 291 ILE A O 1
ATOM 2242 N N . ARG A 1 292 ? -8.328 9.953 -14.984 1 25.19 292 ARG A N 1
ATOM 2243 C CA . ARG A 1 292 ? -9.617 10.531 -14.602 1 25.19 292 ARG A CA 1
ATOM 2244 C C . ARG A 1 292 ? -9.422 11.742 -13.695 1 25.19 292 ARG A C 1
ATOM 2246 O O . ARG A 1 292 ? -8.852 11.625 -12.609 1 25.19 292 ARG A O 1
ATOM 2253 N N . TYR A 1 293 ? -9.07 12.875 -14.125 1 21.77 293 TYR A N 1
ATOM 2254 C CA . TYR A 1 293 ? -9.477 14.172 -13.594 1 21.77 293 TYR A CA 1
ATOM 2255 C C . TYR A 1 293 ? -10.891 14.102 -13.016 1 21.77 293 TYR A C 1
ATOM 2257 O O . TYR A 1 293 ? -11.867 14.008 -13.758 1 21.77 293 TYR A O 1
ATOM 2265 N N . LYS A 1 294 ? -11.359 13.234 -12.273 1 20.83 294 LYS A N 1
ATOM 2266 C CA . LYS A 1 294 ? -12.617 13.773 -11.773 1 20.83 294 LYS A CA 1
ATOM 2267 C C . LYS A 1 294 ? -12.398 15.094 -11.047 1 20.83 294 LYS A C 1
ATOM 2269 O O . LYS A 1 294 ? -11.664 15.156 -10.062 1 20.83 294 LYS A O 1
ATOM 2274 N N . TYR A 1 295 ? -12.148 16.141 -11.82 1 16.73 295 TYR A N 1
ATOM 2275 C CA . TYR A 1 295 ? -12.727 17.406 -11.406 1 16.73 295 TYR A CA 1
ATOM 2276 C C . TYR A 1 295 ? -14.156 17.219 -10.906 1 16.73 295 TYR A C 1
ATOM 2278 O O . TYR A 1 295 ? -14.875 16.344 -11.391 1 16.73 295 TYR A O 1
ATOM 2286 N N . MET B 1 1 ? -64.438 -38.188 60.656 1 26.08 1 MET B N 1
ATOM 2287 C CA . MET B 1 1 ? -63.719 -39.094 61.531 1 26.08 1 MET B CA 1
ATOM 2288 C C . MET B 1 1 ? -62.25 -39.125 61.156 1 26.08 1 MET B C 1
ATOM 2290 O O . MET B 1 1 ? -61.906 -39 59.969 1 26.08 1 MET B O 1
ATOM 2294 N N . ALA B 1 2 ? -61.312 -39.156 62.219 1 25.23 2 ALA B N 1
ATOM 2295 C CA . ALA B 1 2 ? -60.031 -38.656 62.594 1 25.23 2 ALA B CA 1
ATOM 2296 C C . ALA B 1 2 ? -58.906 -39.594 62.188 1 25.23 2 ALA B C 1
ATOM 2298 O O . ALA B 1 2 ? -58.469 -40.438 63 1 25.23 2 ALA B O 1
ATOM 2299 N N . PHE B 1 3 ? -59.094 -40.281 61.031 1 28.45 3 PHE B N 1
ATOM 2300 C CA . PHE B 1 3 ? -58.188 -41.406 60.875 1 28.45 3 PHE B CA 1
ATOM 2301 C C . PHE B 1 3 ? -56.75 -40.969 61.125 1 28.45 3 PHE B C 1
ATOM 2303 O O . PHE B 1 3 ? -56.344 -39.875 60.688 1 28.45 3 PHE B O 1
ATOM 2310 N N . PRO B 1 4 ? -56 -41.75 61.938 1 26.55 4 PRO B N 1
ATOM 2311 C CA . PRO B 1 4 ? -54.719 -41.656 62.625 1 26.55 4 PRO B CA 1
ATOM 2312 C C . PRO B 1 4 ? -53.531 -41.5 61.656 1 26.55 4 PRO B C 1
ATOM 2314 O O . PRO B 1 4 ? -53.656 -41.781 60.469 1 26.55 4 PRO B O 1
ATOM 2317 N N . LEU B 1 5 ? -52.281 -41 62.188 1 24.94 5 LEU B N 1
ATOM 2318 C CA . LEU B 1 5 ? -51.031 -40.25 62.031 1 24.94 5 LEU B CA 1
ATOM 2319 C C . LEU B 1 5 ? -49.906 -41.125 61.562 1 24.94 5 LEU B C 1
ATOM 2321 O O . LEU B 1 5 ? -48.781 -40.656 61.312 1 24.94 5 LEU B O 1
ATOM 2325 N N . LEU B 1 6 ? -50.094 -42.406 61.188 1 23.34 6 LEU B N 1
ATOM 2326 C CA . LEU B 1 6 ? -48.969 -43.25 61.562 1 23.34 6 LEU B CA 1
ATOM 2327 C C . LEU B 1 6 ? -47.688 -42.812 60.844 1 23.34 6 LEU B C 1
ATOM 2329 O O . LEU B 1 6 ? -47.688 -42.656 59.625 1 23.34 6 LEU B O 1
ATOM 2333 N N . ALA B 1 7 ? -46.531 -42.531 61.625 1 24.25 7 ALA B N 1
ATOM 2334 C CA . ALA B 1 7 ? -45.188 -41.938 61.656 1 24.25 7 ALA B CA 1
ATOM 2335 C C . ALA B 1 7 ? -44.156 -42.844 61 1 24.25 7 ALA B C 1
ATOM 2337 O O . ALA B 1 7 ? -43.844 -43.906 61.562 1 24.25 7 ALA B O 1
ATOM 2338 N N . PHE B 1 8 ? -44.281 -43.125 59.688 1 23.27 8 PHE B N 1
ATOM 2339 C CA . PHE B 1 8 ? -43.406 -44.125 59.125 1 23.27 8 PHE B CA 1
ATOM 2340 C C . PHE B 1 8 ? -41.938 -43.812 59.406 1 23.27 8 PHE B C 1
ATOM 2342 O O . PHE B 1 8 ? -41.469 -42.719 59.125 1 23.27 8 PHE B O 1
ATOM 2349 N N . ALA B 1 9 ? -41.188 -44.438 60.406 1 21.36 9 ALA B N 1
ATOM 2350 C CA . ALA B 1 9 ? -39.938 -44.406 61.156 1 21.36 9 ALA B CA 1
ATOM 2351 C C . ALA B 1 9 ? -38.719 -44.531 60.25 1 21.36 9 ALA B C 1
ATOM 2353 O O . ALA B 1 9 ? -37.719 -43.875 60.438 1 21.36 9 ALA B O 1
ATOM 2354 N N . SER B 1 10 ? -38.75 -45.438 59.281 1 23.03 10 SER B N 1
ATOM 2355 C CA . SER B 1 10 ? -37.594 -46.312 59.406 1 23.03 10 SER B CA 1
ATOM 2356 C C . SER B 1 10 ? -36.281 -45.562 59.156 1 23.03 10 SER B C 1
ATOM 2358 O O . SER B 1 10 ? -36.312 -44.438 58.594 1 23.03 10 SER B O 1
ATOM 2360 N N . THR B 1 11 ? -35.031 -46.312 59.031 1 23.41 11 THR B N 1
ATOM 2361 C CA . THR B 1 11 ? -33.656 -46.531 59.438 1 23.41 11 THR B CA 1
ATOM 2362 C C . THR B 1 11 ? -32.688 -45.812 58.5 1 23.41 11 THR B C 1
ATOM 2364 O O . THR B 1 11 ? -32.906 -45.75 57.312 1 23.41 11 THR B O 1
ATOM 2367 N N . PHE B 1 12 ? -31.703 -45 59.062 1 24.78 12 PHE B N 1
ATOM 2368 C CA . PHE B 1 12 ? -30.719 -43.969 58.844 1 24.78 12 PHE B CA 1
ATOM 2369 C C . PHE B 1 12 ? -29.484 -44.531 58.125 1 24.78 12 PHE B C 1
ATOM 2371 O O . PHE B 1 12 ? -28.484 -43.844 57.969 1 24.78 12 PHE B O 1
ATOM 2378 N N . PHE B 1 13 ? -29.484 -45.75 57.5 1 23.78 13 PHE B N 1
ATOM 2379 C CA . PHE B 1 13 ? -28.141 -46.281 57.375 1 23.78 13 PHE B CA 1
ATOM 2380 C C . PHE B 1 13 ? -27.219 -45.281 56.688 1 23.78 13 PHE B C 1
ATOM 2382 O O . PHE B 1 13 ? -27.609 -44.625 55.719 1 23.78 13 PHE B O 1
ATOM 2389 N N . PHE B 1 14 ? -26.094 -44.875 57.344 1 24.38 14 PHE B N 1
ATOM 2390 C CA . PHE B 1 14 ? -24.969 -43.938 57.312 1 24.38 14 PHE B CA 1
ATOM 2391 C C . PHE B 1 14 ? -24.047 -44.281 56.125 1 24.38 14 PHE B C 1
ATOM 2393 O O . PHE B 1 14 ? -23.172 -45.125 56.25 1 24.38 14 PHE B O 1
ATOM 2400 N N . PHE B 1 15 ? -24.469 -44.562 54.906 1 23.39 15 PHE B N 1
ATOM 2401 C CA . PHE B 1 15 ? -23.484 -45.031 53.938 1 23.39 15 PHE B CA 1
ATOM 2402 C C . PHE B 1 15 ? -22.359 -44.031 53.781 1 23.39 15 PHE B C 1
ATOM 2404 O O . PHE B 1 15 ? -22.594 -42.875 53.406 1 23.39 15 PHE B O 1
ATOM 2411 N N . SER B 1 16 ? -21.234 -44.156 54.531 1 25.61 16 SER B N 1
ATOM 2412 C CA . SER B 1 16 ? -20.016 -43.375 54.625 1 25.61 16 SER B CA 1
ATOM 2413 C C . SER B 1 16 ? -19.297 -43.344 53.25 1 25.61 16 SER B C 1
ATOM 2415 O O . SER B 1 16 ? -18.781 -44.344 52.781 1 25.61 16 SER B O 1
ATOM 2417 N N . THR B 1 17 ? -19.875 -43.031 52.156 1 24.64 17 THR B N 1
ATOM 2418 C CA . THR B 1 17 ? -19.188 -43.125 50.875 1 24.64 17 THR B CA 1
ATOM 2419 C C . THR B 1 17 ? -17.891 -42.344 50.875 1 24.64 17 THR B C 1
ATOM 2421 O O . THR B 1 17 ? -17.875 -41.156 51.25 1 24.64 17 THR B O 1
ATOM 2424 N N . PHE B 1 18 ? -16.703 -43 51.062 1 24.55 18 PHE B N 1
ATOM 2425 C CA . PHE B 1 18 ? -15.297 -42.625 51.094 1 24.55 18 PHE B CA 1
ATOM 2426 C C . PHE B 1 18 ? -14.898 -41.875 49.844 1 24.55 18 PHE B C 1
ATOM 2428 O O . PHE B 1 18 ? -14.789 -42.469 48.781 1 24.55 18 PHE B O 1
ATOM 2435 N N . GLN B 1 19 ? -15.625 -40.906 49.312 1 23.06 19 GLN B N 1
ATOM 2436 C CA . GLN B 1 19 ? -15.297 -40.406 48 1 23.06 19 GLN B CA 1
ATOM 2437 C C . GLN B 1 19 ? -13.906 -39.812 47.969 1 23.06 19 GLN B C 1
ATOM 2439 O O . GLN B 1 19 ? -13.648 -38.812 48.625 1 23.06 19 GLN B O 1
ATOM 2444 N N . GLY B 1 20 ? -12.82 -40.594 48.062 1 23.61 20 GLY B N 1
ATOM 2445 C CA . GLY B 1 20 ? -11.445 -40.125 48.125 1 23.61 20 GLY B CA 1
ATOM 2446 C C . GLY B 1 20 ? -11.062 -39.219 46.969 1 23.61 20 GLY B C 1
ATOM 2447 O O . GLY B 1 20 ? -10.977 -39.656 45.812 1 23.61 20 GLY B O 1
ATOM 2448 N N . THR B 1 21 ? -11.75 -38.188 46.656 1 25.41 21 THR B N 1
ATOM 2449 C CA . THR B 1 21 ? -11.461 -37.438 45.438 1 25.41 21 THR B CA 1
ATOM 2450 C C . THR B 1 21 ? -10.039 -36.906 45.469 1 25.41 21 THR B C 1
ATOM 2452 O O . THR B 1 21 ? -9.688 -36.125 46.344 1 25.41 21 THR B O 1
ATOM 2455 N N . THR B 1 22 ? -9.039 -37.781 45.219 1 22.83 22 THR B N 1
ATOM 2456 C CA . THR B 1 22 ? -7.648 -37.344 45.25 1 22.83 22 THR B CA 1
ATOM 2457 C C . THR B 1 22 ? -7.449 -36.125 44.312 1 22.83 22 THR B C 1
ATOM 2459 O O . THR B 1 22 ? -7.844 -36.156 43.156 1 22.83 22 THR B O 1
ATOM 2462 N N . GLN B 1 23 ? -7.586 -34.938 44.812 1 23.47 23 GLN B N 1
ATOM 2463 C CA . GLN B 1 23 ? -7.387 -33.656 44.125 1 23.47 23 GLN B CA 1
ATOM 2464 C C . GLN B 1 23 ? -5.977 -33.562 43.531 1 23.47 23 GLN B C 1
ATOM 2466 O O . GLN B 1 23 ? -4.992 -33.625 44.281 1 23.47 23 GLN B O 1
ATOM 2471 N N . PHE B 1 24 ? -5.656 -34.406 42.5 1 22.8 24 PHE B N 1
ATOM 2472 C CA . PHE B 1 24 ? -4.32 -34.2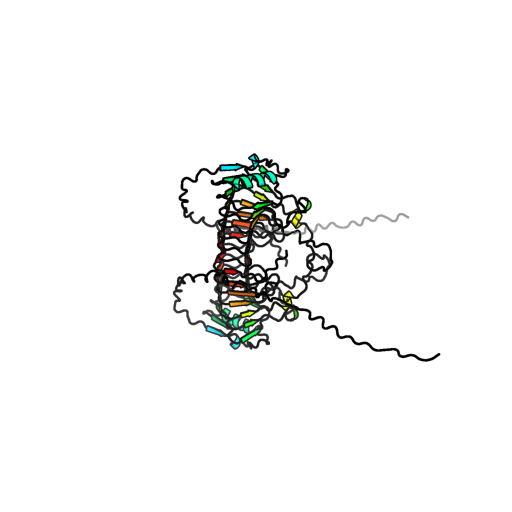19 41.969 1 22.8 24 PHE B CA 1
ATOM 2473 C C . PHE B 1 24 ? -4.062 -32.75 41.656 1 22.8 24 PHE B C 1
ATOM 2475 O O . PHE B 1 24 ? -4.883 -32.094 41 1 22.8 24 PHE B O 1
ATOM 2482 N N . SER B 1 25 ? -3.533 -32.031 42.594 1 23.47 25 SER B N 1
ATOM 2483 C CA . SER B 1 25 ? -3.088 -30.672 42.406 1 23.47 25 SER B CA 1
ATOM 2484 C C . SER B 1 25 ? -2.162 -30.531 41.219 1 23.47 25 SER B C 1
ATOM 2486 O O . SER B 1 25 ? -1.095 -31.156 41.156 1 23.47 25 SER B O 1
ATOM 2488 N N . THR B 1 26 ? -2.697 -30.812 40 1 25.33 26 THR B N 1
ATOM 2489 C CA . THR B 1 26 ? -1.796 -30.625 38.875 1 25.33 26 THR B CA 1
ATOM 2490 C C . THR B 1 26 ? -1.059 -29.297 38.969 1 25.33 26 THR B C 1
ATOM 2492 O O . THR B 1 26 ? -1.686 -28.25 39.094 1 25.33 26 THR B O 1
ATOM 2495 N N . SER B 1 27 ? 0.064 -29.312 39.688 1 25.73 27 SER B N 1
ATOM 2496 C CA . SER B 1 27 ? 0.962 -28.156 39.688 1 25.73 27 SER B CA 1
ATOM 2497 C C . SER B 1 27 ? 1.188 -27.656 38.25 1 25.73 27 SER B C 1
ATOM 2499 O O . SER B 1 27 ? 1.538 -28.422 37.375 1 25.73 27 SER B O 1
ATOM 2501 N N . GLN B 1 28 ? 0.308 -26.75 37.844 1 25.61 28 GLN B N 1
ATOM 2502 C CA . GLN B 1 28 ? 0.444 -26.109 36.531 1 25.61 28 GLN B CA 1
ATOM 2503 C C . GLN B 1 28 ? 1.884 -25.672 36.281 1 25.61 28 GLN B C 1
ATOM 2505 O O . GLN B 1 28 ? 2.5 -25.031 37.156 1 25.61 28 GLN B O 1
ATOM 2510 N N . PRO B 1 29 ? 2.66 -26.578 35.594 1 27.11 29 PRO B N 1
ATOM 2511 C CA . PRO B 1 29 ? 4.012 -26.062 35.375 1 27.11 29 PRO B CA 1
ATOM 2512 C C . PRO B 1 29 ? 4.02 -24.578 35 1 27.11 29 PRO B C 1
ATOM 2514 O O . PRO B 1 29 ? 3.025 -24.062 34.5 1 27.11 29 PRO B O 1
ATOM 2517 N N . ASN B 1 30 ? 4.762 -23.812 35.781 1 24.59 30 ASN B N 1
ATOM 2518 C CA . ASN B 1 30 ? 5.078 -22.406 35.531 1 24.59 30 ASN B CA 1
ATOM 2519 C C . ASN B 1 30 ? 5.418 -22.156 34.062 1 24.59 30 ASN B C 1
ATOM 2521 O O . ASN B 1 30 ? 6.289 -22.812 33.5 1 24.59 30 ASN B O 1
ATOM 2525 N N . ASP B 1 31 ? 4.371 -21.891 33.312 1 24.84 31 ASP B N 1
ATOM 2526 C CA . ASP B 1 31 ? 4.559 -21.438 31.922 1 24.84 31 ASP B CA 1
ATOM 2527 C C . ASP B 1 31 ? 5.762 -20.516 31.812 1 24.84 31 ASP B C 1
ATOM 2529 O O . ASP B 1 31 ? 5.773 -19.422 32.406 1 24.84 31 ASP B O 1
ATOM 2533 N N . SER B 1 32 ? 6.984 -21.094 31.922 1 26.45 32 SER B N 1
ATOM 2534 C CA . SER B 1 32 ? 8.086 -20.234 31.516 1 26.45 32 SER B CA 1
ATOM 2535 C C . SER B 1 32 ? 7.707 -19.344 30.328 1 26.45 32 SER B C 1
ATOM 2537 O O . SER B 1 32 ? 7.168 -19.844 29.344 1 26.45 32 SER B O 1
ATOM 2539 N N . GLN B 1 33 ? 7.336 -18.125 30.656 1 25.92 33 GLN B N 1
ATOM 2540 C CA . GLN B 1 33 ? 7.082 -17.016 29.75 1 25.92 33 GLN B CA 1
ATOM 2541 C C . GLN B 1 33 ? 8.086 -17.016 28.594 1 25.92 33 GLN B C 1
ATOM 2543 O O . GLN B 1 33 ? 9.289 -16.828 28.812 1 25.92 33 GLN B O 1
ATOM 2548 N N . LEU B 1 34 ? 7.988 -18.016 27.75 1 23.92 34 LEU B N 1
ATOM 2549 C CA . LEU B 1 34 ? 8.766 -17.75 26.547 1 23.92 34 LEU B CA 1
ATOM 2550 C C . LEU B 1 34 ? 8.633 -16.297 26.125 1 23.92 34 LEU B C 1
ATOM 2552 O O . LEU B 1 34 ? 7.555 -15.867 25.688 1 23.92 34 LEU B O 1
ATOM 2556 N N . VAL B 1 35 ? 9.195 -15.43 26.953 1 25.2 35 VAL B N 1
ATOM 2557 C CA . VAL B 1 35 ? 9.383 -14.055 26.484 1 25.2 35 VAL B CA 1
ATOM 2558 C C . VAL B 1 35 ? 9.797 -14.07 25.016 1 25.2 35 VAL B C 1
ATOM 2560 O O . VAL B 1 35 ? 10.797 -14.695 24.656 1 25.2 35 VAL B O 1
ATOM 2563 N N . SER B 1 36 ? 8.812 -14.219 24.156 1 25.55 36 SER B N 1
ATOM 2564 C CA . SER B 1 36 ? 9.102 -13.992 22.75 1 25.55 36 SER B CA 1
ATOM 2565 C C . SER B 1 36 ? 10.133 -12.883 22.562 1 25.55 36 SER B C 1
ATOM 2567 O O . SER B 1 36 ? 9.953 -11.773 23.078 1 25.55 36 SER B O 1
ATOM 2569 N N . HIS B 1 37 ? 11.398 -13.266 22.781 1 25.14 37 HIS B N 1
ATOM 2570 C CA . HIS B 1 37 ? 12.461 -12.328 22.438 1 25.14 37 HIS B CA 1
ATOM 2571 C C . HIS B 1 37 ? 12.133 -11.578 21.156 1 25.14 37 HIS B C 1
ATOM 2573 O O . HIS B 1 37 ? 12.141 -12.156 20.062 1 25.14 37 HIS B O 1
ATOM 2579 N N . ILE B 1 38 ? 11.062 -10.844 21.172 1 28.23 38 ILE B N 1
ATOM 2580 C CA . ILE B 1 38 ? 10.852 -9.859 20.109 1 28.23 38 ILE B CA 1
ATOM 2581 C C . ILE B 1 38 ? 12.195 -9.281 19.672 1 28.23 38 ILE B C 1
ATOM 2583 O O . ILE B 1 38 ? 13.031 -8.938 20.516 1 28.23 38 ILE B O 1
ATOM 2587 N N . SER B 1 39 ? 12.578 -9.531 18.453 1 28.88 39 SER B N 1
ATOM 2588 C CA . SER B 1 39 ? 13.781 -9.047 17.797 1 28.88 39 SER B CA 1
ATOM 2589 C C . SER B 1 39 ? 14.18 -7.664 18.312 1 28.88 39 SER B C 1
ATOM 2591 O O . SER B 1 39 ? 13.32 -6.883 18.734 1 28.88 39 SER B O 1
ATOM 2593 N N . LEU B 1 40 ? 15.352 -7.547 18.906 1 29.12 40 LEU B N 1
ATOM 2594 C CA . LEU B 1 40 ? 16.109 -6.379 19.328 1 29.12 40 LEU B CA 1
ATOM 2595 C C . LEU B 1 40 ? 15.898 -5.211 18.375 1 29.12 40 LEU B C 1
ATOM 2597 O O . LEU B 1 40 ? 15.609 -5.418 17.188 1 29.12 40 LEU B O 1
ATOM 2601 N N . PRO B 1 41 ? 15.703 -4.02 18.906 1 28.98 41 PRO B N 1
ATOM 2602 C CA . PRO B 1 41 ? 15.586 -2.777 18.141 1 28.98 41 PRO B CA 1
ATOM 2603 C C . PRO B 1 41 ? 16.625 -2.67 17.031 1 28.98 41 PRO B C 1
ATOM 2605 O O . PRO B 1 41 ? 17.719 -3.221 17.156 1 28.98 41 PRO B O 1
ATOM 2608 N N . PRO B 1 42 ? 16.266 -2.453 15.828 1 29.56 42 PRO B N 1
ATOM 2609 C CA . PRO B 1 42 ? 17.266 -2.258 14.773 1 29.56 42 PRO B CA 1
ATOM 2610 C C . PRO B 1 42 ? 18.469 -1.461 15.242 1 29.56 42 PRO B C 1
ATOM 2612 O O . PRO B 1 42 ? 18.344 -0.585 16.109 1 29.56 42 PRO B O 1
ATOM 2615 N N . GLU B 1 43 ? 19.594 -2.121 15.328 1 30.33 43 GLU B N 1
ATOM 2616 C CA . GLU B 1 43 ? 20.812 -1.367 15.594 1 30.33 43 GLU B CA 1
ATOM 2617 C C . GLU B 1 43 ? 20.859 -0.075 14.781 1 30.33 43 GLU B C 1
ATOM 2619 O O . GLU B 1 43 ? 20.562 -0.08 13.586 1 30.33 43 GLU B O 1
ATOM 2624 N N . ILE B 1 44 ? 20.828 1.028 15.391 1 29.23 44 ILE B N 1
ATOM 2625 C CA . ILE B 1 44 ? 21.047 2.338 14.789 1 29.23 44 ILE B CA 1
ATOM 2626 C C . ILE B 1 44 ? 22.328 2.305 13.945 1 29.23 44 ILE B C 1
ATOM 2628 O O . ILE B 1 44 ? 23.406 2.018 14.461 1 29.23 44 ILE B O 1
ATOM 2632 N N . LEU B 1 45 ? 22.234 1.822 12.719 1 30.44 45 LEU B N 1
ATOM 2633 C CA . LEU B 1 45 ? 23.469 2.062 11.969 1 30.44 45 LEU B CA 1
ATOM 2634 C C . LEU B 1 45 ? 24.094 3.402 12.352 1 30.44 45 LEU B C 1
ATOM 2636 O O . LEU B 1 45 ? 23.375 4.352 12.672 1 30.44 45 LEU B O 1
ATOM 2640 N N . PRO B 1 46 ? 25.375 3.387 12.711 1 28.69 46 PRO B N 1
ATOM 2641 C CA . PRO B 1 46 ? 26 4.68 13.008 1 28.69 46 PRO B CA 1
ATOM 2642 C C . PRO B 1 46 ? 25.641 5.754 11.977 1 28.69 46 PRO B C 1
ATOM 2644 O O . PRO B 1 46 ? 25.391 5.438 10.812 1 28.69 46 PRO B O 1
ATOM 2647 N N . ASN B 1 47 ? 25.156 6.844 12.375 1 29.03 47 ASN B N 1
ATOM 2648 C CA . ASN B 1 47 ? 24.984 8.133 11.703 1 29.03 47 ASN B CA 1
ATOM 2649 C C . ASN B 1 47 ? 26.172 8.461 10.805 1 29.03 47 ASN B C 1
ATOM 2651 O O . ASN B 1 47 ? 27.297 8.57 11.281 1 29.03 47 ASN B O 1
ATOM 2655 N N . ASN B 1 48 ? 26.375 7.738 9.695 1 30.91 48 ASN B N 1
ATOM 2656 C CA . ASN B 1 48 ? 27.344 8.539 8.977 1 30.91 48 ASN B CA 1
ATOM 2657 C C . ASN B 1 48 ? 27.078 10.031 9.133 1 30.91 48 ASN B C 1
ATOM 2659 O O . ASN B 1 48 ? 26.031 10.523 8.703 1 30.91 48 ASN B O 1
ATOM 2663 N N . PRO B 1 49 ? 27.75 10.68 10.016 1 30.22 49 PRO B N 1
ATOM 2664 C CA . PRO B 1 49 ? 27.562 12.125 10.078 1 30.22 49 PRO B CA 1
ATOM 2665 C C . PRO B 1 49 ? 27.594 12.781 8.695 1 30.22 49 PRO B C 1
ATOM 2667 O O . PRO B 1 49 ? 28.609 12.734 8.008 1 30.22 49 PRO B O 1
ATOM 2670 N N . LEU B 1 50 ? 26.766 12.531 7.762 1 32.53 50 LEU B N 1
ATOM 2671 C CA . LEU B 1 50 ? 26.828 13.711 6.898 1 32.53 50 LEU B CA 1
ATOM 2672 C C . LEU B 1 50 ? 27.094 14.969 7.719 1 32.53 50 LEU B C 1
ATOM 2674 O O . LEU B 1 50 ? 26.281 15.328 8.578 1 32.53 50 LEU B O 1
ATOM 2678 N N . SER B 1 51 ? 28.344 15.094 8.141 1 31.78 51 SER B N 1
ATOM 2679 C CA . SER B 1 51 ? 28.688 16.406 8.688 1 31.78 51 SER B CA 1
ATOM 2680 C C . SER B 1 51 ? 27.969 17.516 7.926 1 31.78 51 SER B C 1
ATOM 2682 O O . SER B 1 51 ? 28.203 17.703 6.727 1 31.78 51 SER B O 1
ATOM 2684 N N . PRO B 1 52 ? 26.75 17.766 8.172 1 33.44 52 PRO B N 1
ATOM 2685 C CA . PRO B 1 52 ? 26.438 19.062 7.594 1 33.44 52 PRO B CA 1
ATOM 2686 C C . PRO B 1 52 ? 27.594 20.062 7.727 1 33.44 52 PRO B C 1
ATOM 2688 O O . PRO B 1 52 ? 28.125 20.25 8.82 1 33.44 52 PRO B O 1
ATOM 2691 N N . THR B 1 53 ? 28.656 19.922 6.953 1 33.81 53 THR B N 1
ATOM 2692 C CA . THR B 1 53 ? 29.359 21.203 6.93 1 33.81 53 THR B CA 1
ATOM 2693 C C . THR B 1 53 ? 28.391 22.359 7.086 1 33.81 53 THR B C 1
ATOM 2695 O O . THR B 1 53 ? 27.609 22.656 6.172 1 33.81 53 THR B O 1
ATOM 2698 N N . SER B 1 54 ? 27.625 22.328 8.188 1 34.44 54 SER B N 1
ATOM 2699 C CA . SER B 1 54 ? 26.859 23.516 8.547 1 34.44 54 SER B CA 1
ATOM 2700 C C . SER B 1 54 ? 27.688 24.781 8.391 1 34.44 54 SER B C 1
ATOM 2702 O O . SER B 1 54 ? 28.672 24.984 9.125 1 34.44 54 SER B O 1
ATOM 2704 N N . SER B 1 55 ? 28.141 25.125 7.258 1 37.84 55 SER B N 1
ATOM 2705 C CA . SER B 1 55 ? 28.516 26.531 7.305 1 37.84 55 SER B CA 1
ATOM 2706 C C . SER B 1 55 ? 27.766 27.266 8.406 1 37.84 55 SER B C 1
ATOM 2708 O O . SER B 1 55 ? 26.672 26.875 8.781 1 37.84 55 SER B O 1
ATOM 2710 N N . PRO B 1 56 ? 28.359 28.094 9.211 1 39.59 56 PRO B N 1
ATOM 2711 C CA . PRO B 1 56 ? 27.641 28.844 10.242 1 39.59 56 PRO B CA 1
ATOM 2712 C C . PRO B 1 56 ? 26.203 29.203 9.836 1 39.59 56 PRO B C 1
ATOM 2714 O O . PRO B 1 56 ? 26 29.844 8.805 1 39.59 56 PRO B O 1
ATOM 2717 N N . SER B 1 57 ? 25.234 28.203 9.766 1 47.22 57 SER B N 1
ATOM 2718 C CA . SER B 1 57 ? 23.828 28.391 9.43 1 47.22 57 SER B CA 1
ATOM 2719 C C . SER B 1 57 ? 23.344 29.766 9.883 1 47.22 57 SER B C 1
ATOM 2721 O O . SER B 1 57 ? 23.547 30.156 11.039 1 47.22 57 SER B O 1
ATOM 2723 N N . GLU B 1 58 ? 23.531 30.797 9.094 1 56.62 58 GLU B N 1
ATOM 2724 C CA . GLU B 1 58 ? 22.906 32.062 9.445 1 56.62 58 GLU B CA 1
ATOM 2725 C C . GLU B 1 58 ? 21.688 31.859 10.336 1 56.62 58 GLU B C 1
ATOM 2727 O O . GLU B 1 58 ? 20.922 30.906 10.133 1 56.62 58 GLU B O 1
ATOM 2732 N N . PRO B 1 59 ? 21.766 32.375 11.609 1 67.62 59 PRO B N 1
ATOM 2733 C CA . PRO B 1 59 ? 20.703 32.188 12.594 1 67.62 59 PRO B CA 1
ATOM 2734 C C . PRO B 1 59 ? 19.297 32.312 11.992 1 67.62 59 PRO B C 1
ATOM 2736 O O . PRO B 1 59 ? 19.031 33.219 11.211 1 67.62 59 PRO B O 1
ATOM 2739 N N . ALA B 1 60 ? 18.531 31.312 11.945 1 80.69 60 ALA B N 1
ATOM 2740 C CA . ALA B 1 60 ? 17.156 31.328 11.438 1 80.69 60 ALA B CA 1
ATOM 2741 C C . ALA B 1 60 ? 16.281 32.25 12.273 1 80.69 60 ALA B C 1
ATOM 2743 O O . ALA B 1 60 ? 16.391 32.281 13.5 1 80.69 60 ALA B O 1
ATOM 2744 N N . THR B 1 61 ? 15.617 33.219 11.586 1 92.38 61 THR B N 1
ATOM 2745 C CA . THR B 1 61 ? 14.594 34 12.266 1 92.38 61 THR B CA 1
ATOM 2746 C C . THR B 1 61 ? 13.438 33.125 12.711 1 92.38 61 THR B C 1
ATOM 2748 O O . THR B 1 61 ? 12.969 32.281 11.953 1 92.38 61 THR B O 1
ATOM 2751 N N . VAL B 1 62 ? 13.062 33.281 14.016 1 96.19 62 VAL B N 1
ATOM 2752 C CA . VAL B 1 62 ? 12.023 32.438 14.594 1 96.19 62 VAL B CA 1
ATOM 2753 C C . VAL B 1 62 ? 10.664 33.094 14.414 1 96.19 62 VAL B C 1
ATOM 2755 O O . VAL B 1 62 ? 10.492 34.281 14.727 1 96.19 62 VAL B O 1
ATOM 2758 N N . PHE B 1 63 ? 9.695 32.375 13.906 1 97.44 63 PHE B N 1
ATOM 2759 C CA . PHE B 1 63 ? 8.305 32.781 13.758 1 97.44 63 PHE B CA 1
ATOM 2760 C C . PHE B 1 63 ? 7.375 31.828 14.516 1 97.44 63 PHE B C 1
ATOM 2762 O O . PHE B 1 63 ? 6.93 30.812 13.969 1 97.44 63 PHE B O 1
ATOM 2769 N N . SER B 1 64 ? 7.102 32.188 15.781 1 98.44 64 SER B N 1
ATOM 2770 C CA . SER B 1 64 ? 6.168 31.391 16.562 1 98.44 64 SER B CA 1
ATOM 2771 C C . SER B 1 64 ? 4.723 31.719 16.203 1 98.44 64 SER B C 1
ATOM 2773 O O . SER B 1 64 ? 4.359 32.875 16.031 1 98.44 64 SER B O 1
ATOM 2775 N N . VAL B 1 65 ? 3.898 30.719 16.141 1 98.69 65 VAL B N 1
ATOM 2776 C CA . VAL B 1 65 ? 2.496 30.953 15.805 1 98.69 65 VAL B CA 1
ATOM 2777 C C . VAL B 1 65 ? 1.839 31.781 16.906 1 98.69 65 VAL B C 1
ATOM 2779 O O . VAL B 1 65 ? 0.873 32.5 16.641 1 98.69 65 VAL B O 1
ATOM 2782 N N . LEU B 1 66 ? 2.412 31.734 18.078 1 98.69 66 LEU B N 1
ATOM 2783 C CA . LEU B 1 66 ? 1.887 32.531 19.203 1 98.69 66 LEU B CA 1
ATOM 2784 C C . LEU B 1 66 ? 2.057 34 18.953 1 98.69 66 LEU B C 1
ATOM 2786 O O . LEU B 1 66 ? 1.238 34.812 19.391 1 98.69 66 LEU B O 1
ATOM 2790 N N . SER B 1 67 ? 3.088 34.344 18.234 1 98.44 67 SER B N 1
ATOM 2791 C CA . SER B 1 67 ? 3.377 35.75 17.953 1 98.44 67 SER B CA 1
ATOM 2792 C C . SER B 1 67 ? 2.4 36.312 16.922 1 98.44 67 SER B C 1
ATOM 2794 O O . SER B 1 67 ? 2.355 37.531 16.719 1 98.44 67 SER B O 1
ATOM 2796 N N . TYR B 1 68 ? 1.605 35.469 16.422 1 98.38 68 TYR B N 1
ATOM 2797 C CA . TYR B 1 68 ? 0.708 35.906 15.375 1 98.38 68 TYR B CA 1
ATOM 2798 C C . TYR B 1 68 ? -0.747 35.656 15.742 1 98.38 68 TYR B C 1
ATOM 2800 O O . TYR B 1 68 ? -1.624 35.625 14.875 1 98.38 68 TYR B O 1
ATOM 2808 N N . GLY B 1 69 ? -0.986 35.312 16.984 1 98.31 69 GLY B N 1
ATOM 2809 C CA . GLY B 1 69 ? -2.352 35.312 17.484 1 98.31 69 GLY B CA 1
ATOM 2810 C C . GLY B 1 69 ? -2.871 33.938 17.844 1 98.31 69 GLY B C 1
ATOM 2811 O O . GLY B 1 69 ? -4.012 33.781 18.297 1 98.31 69 GLY B O 1
ATOM 2812 N N . ALA B 1 70 ? -2.059 32.906 17.688 1 98.75 70 ALA B N 1
ATOM 2813 C CA . ALA B 1 70 ? -2.525 31.594 18.094 1 98.75 70 ALA B CA 1
ATOM 2814 C C . ALA B 1 70 ? -2.719 31.531 19.609 1 98.75 70 ALA B C 1
ATOM 2816 O O . ALA B 1 70 ? -1.87 32 20.375 1 98.75 70 ALA B O 1
ATOM 2817 N N . VAL B 1 71 ? -3.787 30.984 20.016 1 98.62 71 VAL B N 1
ATOM 2818 C CA . VAL B 1 71 ? -4.09 30.859 21.438 1 98.62 71 VAL B CA 1
ATOM 2819 C C . VAL B 1 71 ? -3.549 29.531 21.969 1 98.62 71 VAL B C 1
ATOM 2821 O O . VAL B 1 71 ? -2.926 29.484 23.031 1 98.62 71 VAL B O 1
ATOM 2824 N N . GLY B 1 72 ? -3.801 28.453 21.25 1 98.62 72 GLY B N 1
ATOM 2825 C CA . GLY B 1 72 ? -3.248 27.141 21.594 1 98.62 72 GLY B CA 1
ATOM 2826 C C . GLY B 1 72 ? -3.916 26.5 22.797 1 98.62 72 GLY B C 1
ATOM 2827 O O . GLY B 1 72 ? -3.254 25.844 23.594 1 98.62 72 GLY B O 1
ATOM 2828 N N . ASP B 1 73 ? -5.262 26.766 22.953 1 98.38 73 ASP B N 1
ATOM 2829 C CA . ASP B 1 73 ? -5.969 26.25 24.125 1 98.38 73 ASP B CA 1
ATOM 2830 C C . ASP B 1 73 ? -6.777 25 23.781 1 98.38 73 ASP B C 1
ATOM 2832 O O . ASP B 1 73 ? -7.457 24.453 24.641 1 98.38 73 ASP B O 1
ATOM 2836 N N . GLY B 1 74 ? -6.773 24.609 22.594 1 97.69 74 GLY B N 1
ATOM 2837 C CA . GLY B 1 74 ? -7.5 23.422 22.188 1 97.69 74 GLY B CA 1
ATOM 2838 C C . GLY B 1 74 ? -8.938 23.719 21.781 1 97.69 74 GLY B C 1
ATOM 2839 O O . GLY B 1 74 ? -9.695 22.797 21.469 1 97.69 74 GLY B O 1
ATOM 2840 N N . GLU B 1 75 ? -9.227 24.984 21.781 1 96.75 75 GLU B N 1
ATOM 2841 C CA . GLU B 1 75 ? -10.609 25.359 21.5 1 96.75 75 GLU B CA 1
ATOM 2842 C C . GLU B 1 75 ? -10.695 26.422 20.391 1 96.75 75 GLU B C 1
ATOM 2844 O O . GLU B 1 75 ? -11.469 26.266 19.453 1 96.75 75 GLU B O 1
ATOM 2849 N N . ALA B 1 76 ? -9.883 27.438 20.531 1 97.44 76 ALA B N 1
ATOM 2850 C CA . ALA B 1 76 ? -9.906 28.531 19.562 1 97.44 76 ALA B CA 1
ATOM 2851 C C . ALA B 1 76 ? -9.406 28.078 18.203 1 97.44 76 ALA B C 1
ATOM 2853 O O . ALA B 1 76 ? -8.57 27.172 18.109 1 97.44 76 ALA B O 1
ATOM 2854 N N . ASP B 1 77 ? -10 28.656 17.172 1 97.44 77 ASP B N 1
ATOM 2855 C CA . ASP B 1 77 ? -9.484 28.438 15.82 1 97.44 77 ASP B CA 1
ATOM 2856 C C . ASP B 1 77 ? -8.164 29.172 15.617 1 97.44 77 ASP B C 1
ATOM 2858 O O . ASP B 1 77 ? -8.148 30.406 15.492 1 97.44 77 ASP B O 1
ATOM 2862 N N . ASP B 1 78 ? -7.129 28.422 15.484 1 98.62 78 ASP B N 1
ATOM 2863 C CA . ASP B 1 78 ? -5.809 29.031 15.391 1 98.62 78 ASP B CA 1
ATOM 2864 C C . ASP B 1 78 ? -5.352 29.141 13.938 1 98.62 78 ASP B C 1
ATOM 2866 O O . ASP B 1 78 ? -4.207 29.5 13.656 1 98.62 78 ASP B O 1
ATOM 2870 N N . THR B 1 79 ? -6.223 28.844 13.023 1 97.5 79 THR B N 1
ATOM 2871 C CA . THR B 1 79 ? -5.902 28.781 11.602 1 97.5 79 THR B CA 1
ATOM 2872 C C . THR B 1 79 ? -5.328 30.109 11.125 1 97.5 79 THR B C 1
ATOM 2874 O O . THR B 1 79 ? -4.293 30.141 10.453 1 97.5 79 THR B O 1
ATOM 2877 N N . PRO B 1 80 ? -5.941 31.234 11.484 1 98.19 80 PRO B N 1
ATOM 2878 C CA . PRO B 1 80 ? -5.398 32.5 10.969 1 98.19 80 PRO B CA 1
ATOM 2879 C C . PRO B 1 80 ? -3.963 32.75 11.43 1 98.19 80 PRO B C 1
ATOM 2881 O O . PRO B 1 80 ? -3.146 33.281 10.656 1 98.19 80 PRO B O 1
ATOM 2884 N N . ALA B 1 81 ? -3.678 32.406 12.617 1 98.69 81 ALA B N 1
ATOM 2885 C CA . ALA B 1 81 ? -2.332 32.625 13.141 1 98.69 81 ALA B CA 1
ATOM 2886 C C . ALA B 1 81 ? -1.312 31.75 12.391 1 98.69 81 ALA B C 1
ATOM 2888 O O . ALA B 1 81 ? -0.214 32.219 12.078 1 98.69 81 ALA B O 1
ATOM 2889 N N . PHE B 1 82 ? -1.683 30.516 12.125 1 98.5 82 PHE B N 1
ATOM 2890 C CA . PHE B 1 82 ? -0.805 29.609 11.383 1 98.5 82 PHE B CA 1
ATOM 2891 C C . PHE B 1 82 ? -0.556 30.141 9.977 1 98.5 82 PHE B C 1
ATOM 2893 O O . PHE B 1 82 ? 0.581 30.141 9.5 1 98.5 82 PHE B O 1
ATOM 2900 N N . LYS B 1 83 ? -1.568 30.562 9.352 1 98.06 83 LYS B N 1
ATOM 2901 C CA . LYS B 1 83 ? -1.444 31.062 7.984 1 98.06 83 LYS B CA 1
ATOM 2902 C C . LYS B 1 83 ? -0.57 32.312 7.945 1 98.06 83 LYS B C 1
ATOM 2904 O O . LYS B 1 83 ? 0.274 32.469 7.059 1 98.06 83 LYS B O 1
ATOM 2909 N N . MET B 1 84 ? -0.801 33.188 8.852 1 98.31 84 MET B N 1
ATOM 2910 C CA . MET B 1 84 ? -0.016 34.406 8.906 1 98.31 84 MET B CA 1
ATOM 2911 C C . MET B 1 84 ? 1.455 34.094 9.164 1 98.31 84 MET B C 1
ATOM 2913 O O . MET B 1 84 ? 2.336 34.656 8.492 1 98.31 84 MET B O 1
ATOM 2917 N N . ALA B 1 85 ? 1.646 33.281 10.156 1 98.31 85 ALA B N 1
ATOM 2918 C CA . ALA B 1 85 ? 3.023 32.875 10.461 1 98.31 85 ALA B CA 1
ATOM 2919 C C . ALA B 1 85 ? 3.695 32.25 9.25 1 98.31 85 ALA B C 1
ATOM 2921 O O . ALA B 1 85 ? 4.848 32.562 8.938 1 98.31 85 ALA B O 1
ATOM 2922 N N . TRP B 1 86 ? 3.01 31.391 8.586 1 98 86 TRP B N 1
ATOM 2923 C CA . TRP B 1 86 ? 3.521 30.719 7.395 1 98 86 TRP B CA 1
ATOM 2924 C C . TRP B 1 86 ? 3.877 31.75 6.316 1 98 86 TRP B C 1
ATOM 2926 O O . TRP B 1 86 ? 4.977 31.703 5.758 1 98 86 TRP B O 1
ATOM 2936 N N . ASP B 1 87 ? 2.977 32.625 6.043 1 97.38 87 ASP B N 1
ATOM 2937 C CA . ASP B 1 87 ? 3.164 33.594 4.973 1 97.38 87 ASP B CA 1
ATOM 2938 C C . ASP B 1 87 ? 4.395 34.469 5.234 1 97.38 87 ASP B C 1
ATOM 2940 O O . ASP B 1 87 ? 5.188 34.719 4.324 1 97.38 87 ASP B O 1
ATOM 2944 N N . ILE B 1 88 ? 4.496 34.844 6.395 1 97 88 ILE B N 1
ATOM 2945 C CA . ILE B 1 88 ? 5.609 35.719 6.742 1 97 88 ILE B CA 1
ATOM 2946 C C . ILE B 1 88 ? 6.918 34.938 6.676 1 97 88 ILE B C 1
ATOM 2948 O O . ILE B 1 88 ? 7.906 35.406 6.113 1 97 88 ILE B O 1
ATOM 2952 N N . ALA B 1 89 ? 6.879 33.75 7.254 1 96.81 89 ALA B N 1
ATOM 2953 C CA . ALA B 1 89 ? 8.086 32.938 7.227 1 96.81 89 ALA B CA 1
ATOM 2954 C C . ALA B 1 89 ? 8.492 32.594 5.793 1 96.81 89 ALA B C 1
ATOM 2956 O O . ALA B 1 89 ? 9.672 32.656 5.445 1 96.81 89 ALA B O 1
ATOM 2957 N N . CYS B 1 90 ? 7.523 32.219 5 1 9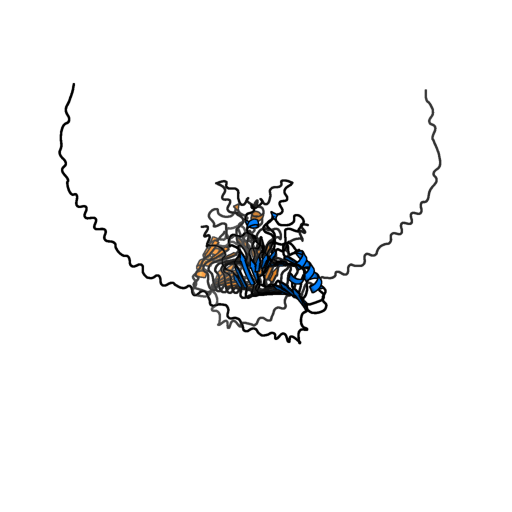6.38 90 CYS B N 1
ATOM 2958 C CA . CYS B 1 90 ? 7.75 31.812 3.617 1 96.38 90 CYS B CA 1
ATOM 2959 C C . CYS B 1 90 ? 8.273 32.969 2.781 1 96.38 90 CYS B C 1
ATOM 2961 O O . CYS B 1 90 ? 8.945 32.75 1.767 1 96.38 90 CYS B O 1
ATOM 2963 N N . SER B 1 91 ? 8.109 34.188 3.205 1 95.06 91 SER B N 1
ATOM 2964 C CA . SER B 1 91 ? 8.5 35.375 2.441 1 95.06 91 SER B CA 1
ATOM 2965 C C . SER B 1 91 ? 9.906 35.844 2.812 1 95.06 91 SER B C 1
ATOM 2967 O O . SER B 1 91 ? 10.461 36.75 2.18 1 95.06 91 SER B O 1
ATOM 2969 N N . GLN B 1 92 ? 10.469 35.156 3.732 1 93.88 92 GLN B N 1
ATOM 2970 C CA . GLN B 1 92 ? 11.805 35.531 4.168 1 93.88 92 GLN B CA 1
ATOM 2971 C C . GLN B 1 92 ? 12.852 35.156 3.129 1 93.88 92 GLN B C 1
ATOM 2973 O O . GLN B 1 92 ? 12.664 34.219 2.361 1 93.88 92 GLN B O 1
ATOM 2978 N N . THR B 1 93 ? 13.938 35.906 3.141 1 91.88 93 THR B N 1
ATOM 2979 C CA . THR B 1 93 ? 15.055 35.594 2.25 1 91.88 93 THR B CA 1
ATOM 2980 C C . THR B 1 93 ? 16.141 34.812 2.988 1 91.88 93 THR B C 1
ATOM 2982 O O . THR B 1 93 ? 17.031 34.25 2.361 1 91.88 93 THR B O 1
ATOM 2985 N N . GLN B 1 94 ? 16.047 34.906 4.309 1 91.56 94 GLN B N 1
ATOM 2986 C CA . GLN B 1 94 ? 16.922 34.125 5.168 1 91.56 94 GLN B CA 1
ATOM 2987 C C . GLN B 1 94 ? 16.188 32.938 5.762 1 91.56 94 GLN B C 1
ATOM 2989 O O . GLN B 1 94 ? 14.961 32.906 5.781 1 91.56 94 GLN B O 1
ATOM 2994 N N . PRO B 1 95 ? 16.953 32.031 6.207 1 91.88 95 PRO B N 1
ATOM 2995 C CA . PRO B 1 95 ? 16.297 30.828 6.777 1 91.88 95 PRO B CA 1
ATOM 2996 C C . PRO B 1 95 ? 15.305 31.172 7.875 1 91.88 95 PRO B C 1
ATOM 2998 O O . PRO B 1 95 ? 15.547 32.094 8.68 1 91.88 95 PRO B O 1
ATOM 3001 N N . ALA B 1 96 ? 14.195 30.562 7.828 1 95.56 96 ALA B N 1
ATOM 3002 C CA . ALA B 1 96 ? 13.102 30.844 8.758 1 95.56 96 ALA B CA 1
ATOM 3003 C C . ALA B 1 96 ? 12.703 29.578 9.523 1 95.56 96 ALA B C 1
ATOM 3005 O O . ALA B 1 96 ? 12.688 28.484 8.969 1 95.56 96 ALA B O 1
ATOM 3006 N N . LEU B 1 97 ? 12.5 29.797 10.82 1 97.38 97 LEU B N 1
ATOM 3007 C CA . LEU B 1 97 ? 12.008 28.734 11.695 1 97.38 97 LEU B CA 1
ATOM 3008 C C . LEU B 1 97 ? 10.594 29.031 12.164 1 97.38 97 LEU B C 1
ATOM 3010 O O . LEU B 1 97 ? 10.375 29.969 12.953 1 97.38 97 LEU B O 1
ATOM 3014 N N . LEU B 1 98 ? 9.633 28.312 11.625 1 98 98 LEU B N 1
ATOM 3015 C CA . LEU B 1 98 ? 8.25 28.375 12.094 1 98 98 LEU B CA 1
ATOM 3016 C C . LEU B 1 98 ? 8.039 27.422 13.266 1 98 98 LEU B C 1
ATOM 3018 O O . LEU B 1 98 ? 8.422 26.25 13.195 1 98 98 LEU B O 1
ATOM 3022 N N . VAL B 1 99 ? 7.434 27.922 14.352 1 98.62 99 VAL B N 1
ATOM 3023 C CA . VAL B 1 99 ? 7.398 27.094 15.562 1 98.62 99 VAL B CA 1
ATOM 3024 C C . VAL B 1 99 ? 5.969 27.016 16.094 1 98.62 99 VAL B C 1
ATOM 3026 O O . VAL B 1 99 ? 5.301 28.031 16.25 1 98.62 99 VAL B O 1
ATOM 3029 N N . ALA B 1 100 ? 5.477 25.828 16.297 1 98.81 100 ALA B N 1
ATOM 3030 C CA . ALA B 1 100 ? 4.344 25.516 17.156 1 98.81 100 ALA B CA 1
ATOM 3031 C C . ALA B 1 100 ? 4.816 24.938 18.484 1 98.81 100 ALA B C 1
ATOM 3033 O O . ALA B 1 100 ? 5.109 23.734 18.578 1 98.81 100 ALA B O 1
ATOM 3034 N N . PRO B 1 101 ? 4.828 25.703 19.469 1 98.56 101 PRO B N 1
ATOM 3035 C CA . PRO B 1 101 ? 5.582 25.328 20.672 1 98.56 101 PRO B CA 1
ATOM 3036 C C . PRO B 1 101 ? 4.875 24.266 21.5 1 98.56 101 PRO B C 1
ATOM 3038 O O . PRO B 1 101 ? 3.654 24.109 21.422 1 98.56 101 PRO B O 1
ATOM 3041 N N . ALA B 1 102 ? 5.688 23.641 22.375 1 98.56 102 ALA B N 1
ATOM 3042 C CA . ALA B 1 102 ? 5.199 22.609 23.297 1 98.56 102 ALA B CA 1
ATOM 3043 C C . ALA B 1 102 ? 4.238 23.219 24.312 1 98.56 102 ALA B C 1
ATOM 3045 O O . ALA B 1 102 ? 4.301 24.406 24.609 1 98.56 102 ALA B O 1
ATOM 3046 N N . GLY B 1 103 ? 3.373 22.359 24.766 1 98.25 103 GLY B N 1
ATOM 3047 C CA . GLY B 1 103 ? 2.473 22.781 25.828 1 98.25 103 GLY B CA 1
ATOM 3048 C C . GLY B 1 103 ? 1.184 23.391 25.312 1 98.25 103 GLY B C 1
ATOM 3049 O O . GLY B 1 103 ? 0.283 23.719 26.094 1 98.25 103 GLY B O 1
ATOM 3050 N N . TYR B 1 104 ? 1.094 23.609 24.016 1 98.75 104 TYR B N 1
ATOM 3051 C CA . TYR B 1 104 ? -0.088 24.219 23.422 1 98.75 104 TYR B CA 1
ATOM 3052 C C . TYR B 1 104 ? -0.821 23.219 22.531 1 98.75 104 TYR B C 1
ATOM 3054 O O . TYR B 1 104 ? -0.222 22.266 22.031 1 98.75 104 TYR B O 1
ATOM 3062 N N . ARG B 1 105 ? -2.072 23.391 22.422 1 98.81 105 ARG B N 1
ATOM 3063 C CA . ARG B 1 105 ? -2.943 22.625 21.547 1 98.81 105 ARG B CA 1
ATOM 3064 C C . ARG B 1 105 ? -3.645 23.531 20.547 1 98.81 105 ARG B C 1
ATOM 3066 O O . ARG B 1 105 ? -4.516 24.312 20.922 1 98.81 105 ARG B O 1
ATOM 3073 N N . PHE B 1 106 ? -3.35 23.375 19.297 1 98.88 106 PHE B N 1
ATOM 3074 C CA . PHE B 1 106 ? -3.826 24.281 18.266 1 98.88 106 PHE B CA 1
ATOM 3075 C C . PHE B 1 106 ? -4.891 23.625 17.406 1 98.88 106 PHE B C 1
ATOM 3077 O O . PHE B 1 106 ? -4.641 22.594 16.781 1 98.88 106 PHE B O 1
ATOM 3084 N N . VAL B 1 107 ? -6.039 24.203 17.422 1 98.38 107 VAL B N 1
ATOM 3085 C CA . VAL B 1 107 ? -7.047 23.75 16.469 1 98.38 107 VAL B CA 1
ATOM 3086 C C . VAL B 1 107 ? -6.867 24.484 15.133 1 98.38 107 VAL B C 1
ATOM 3088 O O . VAL B 1 107 ? -6.902 25.719 15.086 1 98.38 107 VAL B O 1
ATOM 3091 N N . VAL B 1 108 ? -6.629 23.703 14.109 1 97.56 108 VAL B N 1
ATOM 3092 C CA . VAL B 1 108 ? -6.422 24.266 12.773 1 97.56 108 VAL B CA 1
ATOM 3093 C C . VAL B 1 108 ? -7.445 23.672 11.805 1 97.56 108 VAL B C 1
ATOM 3095 O O . VAL B 1 108 ? -7.582 22.453 11.695 1 97.56 108 VAL B O 1
ATOM 3098 N N . GLN B 1 109 ? -8.141 24.531 11.141 1 95.19 109 GLN B N 1
ATOM 3099 C CA . GLN B 1 109 ? -9.055 24.125 10.078 1 95.19 109 GLN B CA 1
ATOM 3100 C C . GLN B 1 109 ? -8.297 23.672 8.836 1 95.19 109 GLN B C 1
ATOM 3102 O O . GLN B 1 109 ? -7.098 23.922 8.711 1 95.19 109 GLN B O 1
ATOM 3107 N N . PRO B 1 110 ? -9.047 22.906 7.98 1 93.75 110 PRO B N 1
ATOM 3108 C CA . PRO B 1 110 ? -8.367 22.562 6.734 1 93.75 110 PRO B CA 1
ATOM 3109 C C . PRO B 1 110 ? -7.656 23.75 6.094 1 93.75 110 PRO B C 1
ATOM 3111 O O . PRO B 1 110 ? -8.266 24.812 5.91 1 93.75 110 PRO B O 1
ATOM 3114 N N . THR B 1 111 ? -6.398 23.547 5.809 1 93.56 111 THR B N 1
ATOM 3115 C CA . THR B 1 111 ? -5.598 24.688 5.387 1 93.56 111 THR B CA 1
ATOM 3116 C C . THR B 1 111 ? -4.5 24.25 4.422 1 93.56 111 THR B C 1
ATOM 3118 O O . THR B 1 111 ? -3.91 23.172 4.59 1 93.56 111 THR B O 1
ATOM 3121 N N . VAL B 1 112 ? -4.301 25.109 3.43 1 95.06 112 VAL B N 1
ATOM 3122 C CA . VAL B 1 112 ? -3.207 24.938 2.482 1 95.06 112 VAL B CA 1
ATOM 3123 C C . VAL B 1 112 ? -2.094 25.938 2.785 1 95.06 112 VAL B C 1
ATOM 3125 O O . VAL B 1 112 ? -2.322 27.141 2.789 1 95.06 112 VAL B O 1
ATOM 3128 N N . LEU B 1 113 ? -0.978 25.422 3.172 1 97 113 LEU B N 1
ATOM 3129 C CA . LEU B 1 113 ? 0.237 26.219 3.299 1 97 113 LEU B CA 1
ATOM 3130 C C . LEU B 1 113 ? 1.057 26.172 2.014 1 97 113 LEU B C 1
ATOM 3132 O O . LEU B 1 113 ? 1.757 25.188 1.757 1 97 113 LEU B O 1
ATOM 3136 N N . ALA B 1 114 ? 0.935 27.234 1.295 1 96.75 114 ALA B N 1
ATOM 3137 C CA . ALA B 1 114 ? 1.419 27.188 -0.082 1 96.75 114 ALA B CA 1
ATOM 3138 C C . ALA B 1 114 ? 2.734 27.953 -0.225 1 96.75 114 ALA B C 1
ATOM 3140 O O . ALA B 1 114 ? 2.932 28.984 0.409 1 96.75 114 ALA B O 1
ATOM 3141 N N . GLY B 1 115 ? 3.57 27.359 -1.013 1 95.88 115 GLY B N 1
ATOM 3142 C CA . GLY B 1 115 ? 4.727 28.078 -1.517 1 95.88 115 GLY B CA 1
ATOM 3143 C C . GLY B 1 115 ? 4.477 28.734 -2.859 1 95.88 115 GLY B C 1
ATOM 3144 O O . GLY B 1 115 ? 3.33 29.016 -3.215 1 95.88 115 GLY B O 1
ATOM 3145 N N . PRO B 1 116 ? 5.555 29.016 -3.629 1 96.31 116 PRO B N 1
ATOM 3146 C CA . PRO B 1 116 ? 6.965 28.766 -3.316 1 96.31 116 PRO B CA 1
ATOM 3147 C C . PRO B 1 116 ? 7.496 29.703 -2.234 1 96.31 116 PRO B C 1
ATOM 3149 O O . PRO B 1 116 ? 7.109 30.875 -2.184 1 96.31 116 PRO B O 1
ATOM 3152 N N . CYS B 1 117 ? 8.281 29.219 -1.396 1 95.75 117 CYS B N 1
ATOM 3153 C CA . CYS B 1 117 ? 8.93 30.047 -0.375 1 95.75 117 CYS B CA 1
ATOM 3154 C C . CYS B 1 117 ? 10.281 30.547 -0.858 1 95.75 117 CYS B C 1
ATOM 3156 O O . CYS B 1 117 ? 10.922 29.906 -1.695 1 95.75 117 CYS B O 1
ATOM 3158 N N . GLN B 1 118 ? 10.734 31.625 -0.379 1 87.81 118 GLN B N 1
ATOM 3159 C CA . GLN B 1 118 ? 11.977 32.25 -0.825 1 87.81 118 GLN B CA 1
ATOM 3160 C C . GLN B 1 118 ? 13.172 31.703 -0.053 1 87.81 118 GLN B C 1
ATOM 3162 O O . GLN B 1 118 ? 14.32 32.031 -0.366 1 87.81 118 GLN B O 1
ATOM 3167 N N . THR B 1 119 ? 12.875 30.906 0.92 1 86.31 119 THR B N 1
ATOM 3168 C CA . THR B 1 119 ? 13.938 30.406 1.78 1 86.31 119 THR B CA 1
ATOM 3169 C C . THR B 1 119 ? 13.672 28.953 2.168 1 86.31 119 THR B C 1
ATOM 3171 O O . THR B 1 119 ? 12.641 28.391 1.812 1 86.31 119 THR B O 1
ATOM 3174 N N . SER B 1 120 ? 14.711 28.406 2.768 1 88.25 120 SER B N 1
ATOM 3175 C CA . SER B 1 120 ? 14.5 27.141 3.443 1 88.25 120 SER B CA 1
ATOM 3176 C C . SER B 1 120 ? 13.672 27.312 4.715 1 88.25 120 SER B C 1
ATOM 3178 O O . SER B 1 120 ? 13.984 28.172 5.547 1 88.25 120 SER B O 1
ATOM 3180 N N . LEU B 1 121 ? 12.711 26.594 4.777 1 94.75 121 LEU B N 1
ATOM 3181 C CA . LEU B 1 121 ? 11.789 26.719 5.898 1 94.75 121 LEU B CA 1
ATOM 3182 C C . LEU B 1 121 ? 11.828 25.484 6.789 1 94.75 121 LEU B C 1
ATOM 3184 O O . LEU B 1 121 ? 11.805 24.359 6.297 1 94.75 121 LEU B O 1
ATOM 3188 N N . LEU B 1 122 ? 12.055 25.75 8.039 1 97.25 122 LEU B N 1
ATOM 3189 C CA . LEU B 1 122 ? 11.914 24.703 9.047 1 97.25 122 LEU B CA 1
ATOM 3190 C C . LEU B 1 122 ? 10.648 24.906 9.875 1 97.25 122 LEU B C 1
ATOM 3192 O O . LEU B 1 122 ? 10.453 25.984 10.453 1 97.25 122 LEU B O 1
ATOM 3196 N N . PHE B 1 123 ? 9.789 24.031 9.805 1 98.25 123 PHE B N 1
ATOM 3197 C CA . PHE B 1 123 ? 8.594 24.047 10.641 1 98.25 123 PHE B CA 1
ATOM 3198 C C . PHE B 1 123 ? 8.75 23.109 11.836 1 98.25 123 PHE B C 1
ATOM 3200 O O . PHE B 1 123 ? 8.695 21.891 11.688 1 98.25 123 PHE B O 1
ATOM 3207 N N . GLN B 1 124 ? 8.961 23.641 12.992 1 98.56 124 GLN B N 1
ATOM 3208 C CA . GLN B 1 124 ? 9.125 22.922 14.25 1 98.56 124 GLN B CA 1
ATOM 3209 C C . GLN B 1 124 ? 7.789 22.766 14.969 1 98.56 124 GLN B C 1
ATOM 3211 O O . GLN B 1 124 ? 7.191 23.75 15.406 1 98.56 124 GLN B O 1
ATOM 3216 N N . ILE B 1 125 ? 7.324 21.5 15.102 1 98.69 125 ILE B N 1
ATOM 3217 C CA . ILE B 1 125 ? 6.074 21.203 15.797 1 98.69 125 ILE B CA 1
ATOM 3218 C C . ILE B 1 125 ? 6.367 20.469 17.094 1 98.69 125 ILE B C 1
ATOM 3220 O O . ILE B 1 125 ? 6.684 19.281 17.094 1 98.69 125 ILE B O 1
ATOM 3224 N N . ASP B 1 126 ? 6.211 21.203 18.188 1 98.69 126 ASP B N 1
ATOM 3225 C CA . ASP B 1 126 ? 6.453 20.609 19.5 1 98.69 126 ASP B CA 1
ATOM 3226 C C . ASP B 1 126 ? 5.156 20.5 20.297 1 98.69 126 ASP B C 1
ATOM 3228 O O . ASP B 1 126 ? 5.086 19.766 21.281 1 98.69 126 ASP B O 1
ATOM 3232 N N . GLY B 1 127 ? 4.18 21.266 19.828 1 98.69 127 GLY B N 1
ATOM 3233 C CA . GLY B 1 127 ? 2.857 21.172 20.422 1 98.69 127 GLY B CA 1
ATOM 3234 C C . GLY B 1 127 ? 1.942 20.203 19.688 1 98.69 127 GLY B C 1
ATOM 3235 O O . GLY B 1 127 ? 2.412 19.297 19.016 1 98.69 127 GLY B O 1
ATOM 3236 N N . THR B 1 128 ? 0.645 20.344 20.016 1 98.81 128 THR B N 1
ATOM 3237 C CA . THR B 1 128 ? -0.355 19.5 19.359 1 98.81 128 THR B CA 1
ATOM 3238 C C . THR B 1 128 ? -1.154 20.328 18.344 1 98.81 128 THR B C 1
ATOM 3240 O O . THR B 1 128 ? -1.677 21.391 18.672 1 98.81 128 THR B O 1
ATOM 3243 N N . ILE B 1 129 ? -1.131 19.922 17.109 1 98.81 129 ILE B N 1
ATOM 3244 C CA . ILE B 1 129 ? -2.016 20.469 16.078 1 98.81 129 ILE B CA 1
ATOM 3245 C C . ILE B 1 129 ? -3.189 19.516 15.859 1 98.81 129 ILE B C 1
ATOM 3247 O O . ILE B 1 129 ? -2.992 18.328 15.578 1 98.81 129 ILE B O 1
ATOM 3251 N N . MET B 1 130 ? -4.363 20.031 15.992 1 98.31 130 MET B N 1
ATOM 3252 C CA . MET B 1 130 ? -5.543 19.172 15.93 1 98.31 130 MET B CA 1
ATOM 3253 C C . MET B 1 130 ? -6.504 19.656 14.844 1 98.31 130 MET B C 1
ATOM 3255 O O . MET B 1 130 ? -6.703 20.859 14.664 1 98.31 130 MET B O 1
ATOM 3259 N N . ALA B 1 131 ? -7.09 18.672 14.164 1 96.44 131 ALA B N 1
ATOM 3260 C CA . ALA B 1 131 ? -8.164 18.953 13.211 1 96.44 131 ALA B CA 1
ATOM 3261 C C . ALA B 1 131 ? -9.453 19.328 13.938 1 96.44 131 ALA B C 1
ATOM 3263 O O . ALA B 1 131 ? -9.578 19.109 15.141 1 96.44 131 ALA B O 1
ATOM 3264 N N . PRO B 1 132 ? -10.375 19.844 13.133 1 93.56 132 PRO B N 1
ATOM 3265 C CA . PRO B 1 132 ? -11.703 20.047 13.727 1 93.56 132 PRO B CA 1
ATOM 3266 C C . PRO B 1 132 ? -12.344 18.734 14.18 1 93.56 132 PRO B C 1
ATOM 3268 O O . PRO B 1 132 ? -12.07 17.672 13.609 1 93.56 132 PRO B O 1
ATOM 3271 N N . ASP B 1 133 ? -13.219 18.906 15.102 1 92.06 133 ASP B N 1
ATOM 3272 C CA . ASP B 1 133 ? -13.773 17.719 15.766 1 92.06 133 ASP B CA 1
ATOM 3273 C C . ASP B 1 133 ? -14.875 17.094 14.922 1 92.06 133 ASP B C 1
ATOM 3275 O O . ASP B 1 133 ? -16.062 17.172 15.273 1 92.06 133 ASP B O 1
ATOM 3279 N N . GLY B 1 134 ? -14.516 16.5 13.891 1 88.69 134 GLY B N 1
ATOM 3280 C CA . GLY B 1 134 ? -15.453 15.727 13.094 1 88.69 134 GLY B CA 1
ATOM 3281 C C . GLY B 1 134 ? -16.016 16.5 11.914 1 88.69 134 GLY B C 1
ATOM 3282 O O . GLY B 1 134 ? -15.734 17.703 11.758 1 88.69 134 GLY B O 1
ATOM 3283 N N . PRO B 1 135 ? -16.828 15.805 11.109 1 85.94 135 PRO B N 1
ATOM 3284 C CA . PRO B 1 135 ? -17.328 16.375 9.852 1 85.94 135 PRO B CA 1
ATOM 3285 C C . PRO B 1 135 ? -18.203 17.609 10.07 1 85.94 135 PRO B C 1
ATOM 3287 O O . PRO B 1 135 ? -18.188 18.531 9.25 1 85.94 135 PRO B O 1
ATOM 3290 N N . ARG B 1 136 ? -18.922 17.688 11.117 1 84.31 136 ARG B N 1
ATOM 3291 C CA . ARG B 1 136 ? -19.828 18.797 11.367 1 84.31 136 ARG B CA 1
ATOM 3292 C C . ARG B 1 136 ? -19.062 20.078 11.688 1 84.31 136 ARG B C 1
ATOM 3294 O O . ARG B 1 136 ? -19.609 21.172 11.547 1 84.31 136 ARG B O 1
ATOM 3301 N N . SER B 1 137 ? -17.859 19.891 12.094 1 86.94 137 SER B N 1
ATOM 3302 C CA . SER B 1 137 ? -17.047 21.047 12.477 1 86.94 137 SER B CA 1
ATOM 3303 C C . SER B 1 137 ? -16.188 21.531 11.32 1 86.94 137 SER B C 1
ATOM 3305 O O . SER B 1 137 ? -15.492 22.547 11.438 1 86.94 137 SER B O 1
ATOM 3307 N N . TRP B 1 138 ? -16.219 20.734 10.234 1 86.5 138 TRP B N 1
ATOM 3308 C CA . TRP B 1 138 ? -15.438 21.141 9.07 1 86.5 138 TRP B CA 1
ATOM 3309 C C . TRP B 1 138 ? -16.219 22.125 8.211 1 86.5 138 TRP B C 1
ATOM 3311 O O . TRP 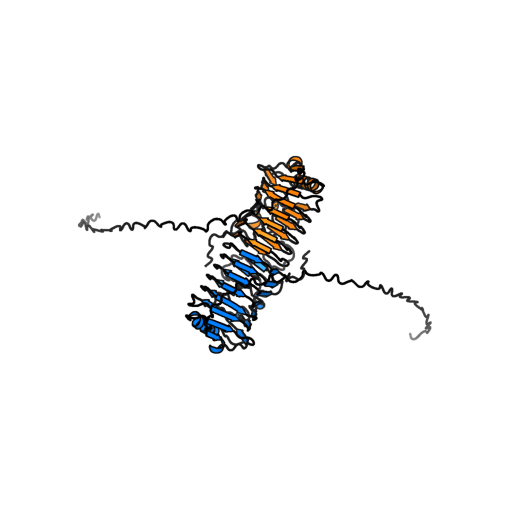B 1 138 ? -17.422 21.984 8.023 1 86.5 138 TRP B O 1
ATOM 3321 N N . PRO B 1 139 ? -15.539 23.156 7.777 1 78.62 139 PRO B N 1
ATOM 3322 C CA . PRO B 1 139 ? -16.25 24.125 6.949 1 78.62 139 PRO B CA 1
ATOM 3323 C C . PRO B 1 139 ? -16.781 23.531 5.648 1 78.62 139 PRO B C 1
ATOM 3325 O O . PRO B 1 139 ? -16.156 22.609 5.102 1 78.62 13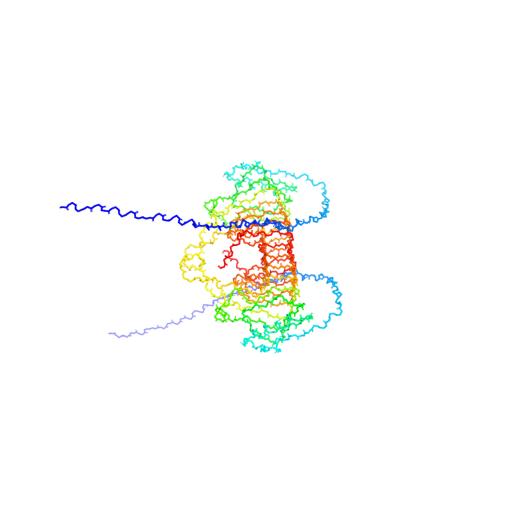9 PRO B O 1
ATOM 3328 N N . ASN B 1 140 ? -18.016 23.734 5.184 1 63.97 140 ASN B N 1
ATOM 3329 C CA . ASN B 1 140 ? -18.688 23.25 3.986 1 63.97 140 ASN B CA 1
ATOM 3330 C C . ASN B 1 140 ? -17.859 23.5 2.734 1 63.97 140 ASN B C 1
ATOM 3332 O O . ASN B 1 140 ? -18 22.812 1.729 1 63.97 140 ASN B O 1
ATOM 3336 N N . TYR B 1 141 ? -17.172 24.562 2.66 1 53.38 141 TYR B N 1
ATOM 3337 C CA . TYR B 1 141 ? -16.484 24.969 1.438 1 53.38 141 TYR B CA 1
ATOM 3338 C C . TYR B 1 141 ? -15.172 24.219 1.283 1 53.38 141 TYR B C 1
ATOM 3340 O O . TYR B 1 141 ? -14.609 24.156 0.186 1 53.38 141 TYR B O 1
ATOM 3348 N N . SER B 1 142 ? -14.758 23.672 2.32 1 53.69 142 SER B N 1
ATOM 3349 C CA . SER B 1 142 ? -13.367 23.25 2.215 1 53.69 142 SER B CA 1
ATOM 3350 C C . SER B 1 142 ? -13.25 21.875 1.573 1 53.69 142 SER B C 1
ATOM 3352 O O . SER B 1 142 ? -14.188 21.078 1.637 1 53.69 142 SER B O 1
ATOM 3354 N N . ASN B 1 143 ? -12.516 21.828 0.472 1 57.12 143 ASN B N 1
ATOM 3355 C CA . ASN B 1 143 ? -12.055 20.562 -0.095 1 57.12 143 ASN B CA 1
ATOM 3356 C C . ASN B 1 143 ? -11.883 19.5 0.983 1 57.12 143 ASN B C 1
ATOM 3358 O O . ASN B 1 143 ? -10.805 19.375 1.566 1 57.12 143 ASN B O 1
ATOM 3362 N N . LYS B 1 144 ? -13.008 18.984 1.459 1 64.88 144 LYS B N 1
ATOM 3363 C CA . LYS B 1 144 ? -13.125 18.062 2.59 1 64.88 144 LYS B CA 1
ATOM 3364 C C . LYS B 1 144 ? -12.219 16.844 2.406 1 64.88 144 LYS B C 1
ATOM 3366 O O . LYS B 1 144 ? -12.219 15.938 3.236 1 64.88 144 LYS B O 1
ATOM 3371 N N . ARG B 1 145 ? -11.289 17 1.491 1 77.88 145 ARG B N 1
ATOM 3372 C CA . ARG B 1 145 ? -10.555 15.758 1.259 1 77.88 145 ARG B CA 1
ATOM 3373 C C . ARG B 1 145 ? -9.172 15.812 1.897 1 77.88 145 ARG B C 1
ATOM 3375 O O . ARG B 1 145 ? -8.477 14.797 1.981 1 77.88 145 ARG B O 1
ATOM 3382 N N . GLN B 1 146 ? -8.883 17.062 2.354 1 89.31 146 GLN B N 1
ATOM 3383 C CA . GLN B 1 146 ? -7.547 17.203 2.92 1 89.31 146 GLN B CA 1
ATOM 3384 C C . GLN B 1 146 ? -7.539 18.188 4.082 1 89.31 146 GLN B C 1
ATOM 3386 O O . GLN B 1 146 ? -8.297 19.156 4.082 1 89.31 146 GLN B O 1
ATOM 3391 N N . TRP B 1 147 ? -6.719 17.969 5.07 1 94.25 147 TRP B N 1
ATOM 3392 C CA . TRP B 1 147 ? -6.637 18.828 6.246 1 94.25 147 TRP B CA 1
ATOM 3393 C C . TRP B 1 147 ? -5.418 19.734 6.168 1 94.25 147 TRP B C 1
ATOM 3395 O O . TRP B 1 147 ? -5.512 20.859 5.676 1 94.25 147 TRP B O 1
ATOM 3405 N N . LEU B 1 148 ? -4.207 19.219 6.422 1 96.44 148 LEU B N 1
ATOM 3406 C CA . LEU B 1 148 ? -2.996 20.031 6.305 1 96.44 148 LEU B CA 1
ATOM 3407 C C . LEU B 1 148 ? -2.275 19.75 4.992 1 96.44 148 LEU B C 1
ATOM 3409 O O . LEU B 1 148 ? -1.735 18.656 4.801 1 96.44 148 LEU B O 1
ATOM 3413 N N . VAL B 1 149 ? -2.26 20.781 4.145 1 96.62 149 VAL B N 1
ATOM 3414 C CA . VAL B 1 149 ? -1.637 20.594 2.838 1 96.62 149 VAL B CA 1
ATOM 3415 C C . VAL B 1 149 ? -0.455 21.547 2.691 1 96.62 149 VAL B C 1
ATOM 3417 O O . VAL B 1 149 ? -0.59 22.75 2.922 1 96.62 149 VAL B O 1
ATOM 3420 N N . PHE B 1 150 ? 0.694 21.031 2.396 1 97.75 150 PHE B N 1
ATOM 3421 C CA . PHE B 1 150 ? 1.829 21.812 1.919 1 97.75 150 PHE B CA 1
ATOM 3422 C C . PHE B 1 150 ? 1.928 21.75 0.4 1 97.75 150 PHE B C 1
ATOM 3424 O O . PHE B 1 150 ? 2.088 20.672 -0.175 1 97.75 150 PHE B O 1
ATOM 3431 N N . TYR B 1 151 ? 1.773 22.938 -0.203 1 97.56 151 TYR B N 1
ATOM 3432 C CA . TYR B 1 151 ? 1.654 22.969 -1.656 1 97.56 151 TYR B CA 1
ATOM 3433 C C . TYR B 1 151 ? 2.77 23.812 -2.275 1 97.56 151 TYR B C 1
ATOM 3435 O O . TYR B 1 151 ? 2.982 24.953 -1.886 1 97.56 151 TYR B O 1
ATOM 3443 N N . ASN B 1 152 ? 3.463 23.234 -3.209 1 98 152 ASN B N 1
ATOM 3444 C CA . ASN B 1 152 ? 4.473 23.938 -3.988 1 98 152 ASN B CA 1
ATOM 3445 C C . ASN B 1 152 ? 5.598 24.469 -3.104 1 98 152 ASN B C 1
ATOM 3447 O O . ASN B 1 152 ? 5.977 25.641 -3.205 1 98 152 ASN B O 1
ATOM 3451 N N . VAL B 1 153 ? 6.062 23.562 -2.258 1 97.5 153 VAL B N 1
ATOM 3452 C CA . VAL B 1 153 ? 7.145 23.938 -1.353 1 97.5 153 VAL B CA 1
ATOM 3453 C C . VAL B 1 153 ? 8.406 23.156 -1.7 1 97.5 153 VAL B C 1
ATOM 3455 O O . VAL B 1 153 ? 8.344 21.953 -1.968 1 97.5 153 VAL B O 1
ATOM 3458 N N . THR B 1 154 ? 9.492 23.859 -1.778 1 96.19 154 THR B N 1
ATOM 3459 C CA . THR B 1 154 ? 10.781 23.234 -2.037 1 96.19 154 THR B CA 1
ATOM 3460 C C . THR B 1 154 ? 11.766 23.531 -0.912 1 96.19 154 THR B C 1
ATOM 3462 O O . THR B 1 154 ? 11.891 24.688 -0.488 1 96.19 154 THR B O 1
ATOM 3465 N N . GLY B 1 155 ? 12.461 22.578 -0.395 1 95.44 155 GLY B N 1
ATOM 3466 C CA . GLY B 1 155 ? 13.492 22.781 0.61 1 95.44 155 GLY B CA 1
ATOM 3467 C C . GLY B 1 155 ? 12.93 23.031 1.999 1 95.44 155 GLY B C 1
ATOM 3468 O O . GLY B 1 155 ? 13.344 23.969 2.688 1 95.44 155 GLY B O 1
ATOM 3469 N N . MET B 1 156 ? 12.078 22.188 2.395 1 96.62 156 MET B N 1
ATOM 3470 C CA . MET B 1 156 ? 11.438 22.359 3.695 1 96.62 156 MET B CA 1
ATOM 3471 C C . MET B 1 156 ? 11.688 21.141 4.586 1 96.62 156 MET B C 1
ATOM 3473 O O . MET B 1 156 ? 11.781 20.016 4.098 1 96.62 156 MET B O 1
ATOM 3477 N N . THR B 1 157 ? 11.82 21.453 5.871 1 97.88 157 THR B N 1
ATOM 3478 C CA . THR B 1 157 ? 11.867 20.406 6.887 1 97.88 157 THR B CA 1
ATOM 3479 C C . THR B 1 157 ? 10.727 20.578 7.891 1 97.88 157 THR B C 1
ATOM 3481 O O . THR B 1 157 ? 10.523 21.672 8.414 1 97.88 157 THR B O 1
ATOM 3484 N N . VAL B 1 158 ? 9.953 19.578 8.055 1 98.38 158 VAL B N 1
ATOM 3485 C CA . VAL B 1 158 ? 8.969 19.5 9.125 1 98.38 158 VAL B CA 1
ATOM 3486 C C . VAL B 1 158 ? 9.438 18.531 10.203 1 98.38 158 VAL B C 1
ATOM 3488 O O . VAL B 1 158 ? 9.695 17.359 9.914 1 98.38 158 VAL B O 1
ATOM 3491 N N . GLN B 1 159 ? 9.539 18.984 11.383 1 98.25 159 GLN B N 1
ATOM 3492 C CA . GLN B 1 159 ? 10.109 18.125 12.414 1 98.25 159 GLN B CA 1
ATOM 3493 C C . GLN B 1 159 ? 9.531 18.453 13.789 1 98.25 159 GLN B C 1
ATOM 3495 O O . GLN B 1 159 ? 8.812 19.438 13.938 1 98.25 159 GLN B O 1
ATOM 3500 N N . GLY B 1 160 ? 9.797 17.688 14.781 1 97.94 160 GLY B N 1
ATOM 3501 C CA . GLY B 1 160 ? 9.43 17.938 16.172 1 97.94 160 GLY B CA 1
ATOM 3502 C C . GLY B 1 160 ? 9.008 16.688 16.906 1 97.94 160 GLY B C 1
ATOM 3503 O O . GLY B 1 160 ? 9.102 15.578 16.359 1 97.94 160 GLY B O 1
ATOM 3504 N N . ASP B 1 161 ? 8.625 16.906 18.141 1 96.62 161 ASP B N 1
ATOM 3505 C CA . ASP B 1 161 ? 8.141 15.82 18.984 1 96.62 161 ASP B CA 1
ATOM 3506 C C . ASP B 1 161 ? 6.645 15.969 19.266 1 96.62 161 ASP B C 1
ATOM 3508 O O . ASP B 1 161 ? 6.117 15.328 20.188 1 96.62 161 ASP B O 1
ATOM 3512 N N . GLY B 1 162 ? 6.094 16.812 18.531 1 98.38 162 GLY B N 1
ATOM 3513 C CA . GLY B 1 162 ? 4.688 17.109 18.766 1 98.38 162 GLY B CA 1
ATOM 3514 C C . GLY B 1 162 ? 3.754 16.109 18.094 1 98.38 162 GLY B C 1
ATOM 3515 O O . GLY B 1 162 ? 4.184 15.039 17.656 1 98.38 162 GLY B O 1
ATOM 3516 N N . VAL B 1 163 ? 2.463 16.453 18.203 1 98.69 163 VAL B N 1
ATOM 3517 C CA . VAL B 1 163 ? 1.404 15.562 17.734 1 98.69 163 VAL B CA 1
ATOM 3518 C C . VAL B 1 163 ? 0.563 16.266 16.672 1 98.69 163 VAL B C 1
ATOM 3520 O O . VAL B 1 163 ? 0.207 17.438 16.828 1 98.69 163 VAL B O 1
ATOM 3523 N N . VAL B 1 164 ? 0.357 15.633 15.57 1 98.62 164 VAL B N 1
ATOM 3524 C CA . VAL B 1 164 ? -0.667 15.992 14.594 1 98.62 164 VAL B CA 1
ATOM 3525 C C . VAL B 1 164 ? -1.845 15.031 14.695 1 98.62 164 VAL B C 1
ATOM 3527 O O . VAL B 1 164 ? -1.724 13.852 14.336 1 98.62 164 VAL B O 1
ATOM 3530 N N . ASP B 1 165 ? -2.953 15.516 15.219 1 98.5 165 ASP B N 1
ATOM 3531 C CA . ASP B 1 165 ? -4.109 14.672 15.516 1 98.5 165 ASP B CA 1
ATOM 3532 C C . ASP B 1 165 ? -5.262 14.969 14.562 1 98.5 165 ASP B C 1
ATOM 3534 O O . ASP B 1 165 ? -5.922 16 14.68 1 98.5 165 ASP B O 1
ATOM 3538 N N . GLY B 1 166 ? -5.555 14 13.703 1 97.06 166 GLY B N 1
ATOM 3539 C CA . GLY B 1 166 ? -6.617 14.172 12.727 1 97.06 166 GLY B CA 1
ATOM 3540 C C . GLY B 1 166 ? -8.008 14.016 13.32 1 97.06 166 GLY B C 1
ATOM 3541 O O . GLY B 1 166 ? -9 14.367 12.68 1 97.06 166 GLY B O 1
ATOM 3542 N N . ARG B 1 167 ? -8.102 13.484 14.469 1 96.12 167 ARG B N 1
ATOM 3543 C CA . ARG B 1 167 ? -9.359 13.289 15.188 1 96.12 167 ARG B CA 1
ATOM 3544 C C . ARG B 1 167 ? -10.383 12.57 14.312 1 96.12 167 ARG B C 1
ATOM 3546 O O . ARG B 1 167 ? -11.516 13.031 14.172 1 96.12 167 ARG B O 1
ATOM 3553 N N . GLY B 1 168 ? -10.023 11.469 13.883 1 94.75 168 GLY B N 1
ATOM 3554 C CA . GLY B 1 168 ? -10.789 10.75 12.875 1 94.75 168 GLY B CA 1
ATOM 3555 C C . GLY B 1 168 ? -11.945 9.961 13.453 1 94.75 168 GLY B C 1
ATOM 3556 O O . GLY B 1 168 ? -12.773 9.422 12.711 1 94.75 168 GLY B O 1
ATOM 3557 N N . HIS B 1 169 ? -12.227 9.961 14.742 1 93.62 169 HIS B N 1
ATOM 3558 C CA . HIS B 1 169 ? -13.18 9.07 15.383 1 93.62 169 HIS B CA 1
ATOM 3559 C C . HIS B 1 169 ? -14.586 9.289 14.844 1 93.62 169 HIS B C 1
ATOM 3561 O O . HIS B 1 169 ? -15.266 8.328 14.469 1 93.62 169 HIS B O 1
ATOM 3567 N N . LYS B 1 170 ? -14.945 10.461 14.734 1 89.75 170 LYS B N 1
ATOM 3568 C CA . LYS B 1 170 ? -16.312 10.75 14.289 1 89.75 170 LYS B CA 1
ATOM 3569 C C . LYS B 1 170 ? -16.453 10.516 12.789 1 89.75 170 LYS B C 1
ATOM 3571 O O . LYS B 1 170 ? -17.562 10.305 12.289 1 89.75 170 LYS B O 1
ATOM 3576 N N . TRP B 1 171 ? -15.367 10.625 12.078 1 88.75 171 TRP B N 1
ATOM 3577 C CA . TRP B 1 171 ? -15.383 10.312 10.648 1 88.75 171 TRP B CA 1
ATOM 3578 C C . TRP B 1 171 ? -15.594 8.82 10.422 1 88.75 171 TRP B C 1
ATOM 3580 O O . TRP B 1 171 ? -16.344 8.43 9.523 1 88.75 171 TRP B O 1
ATOM 3590 N N . TRP B 1 172 ? -15 8.008 11.219 1 86.81 172 TRP B N 1
ATOM 3591 C CA . TRP B 1 172 ? -15.039 6.555 11.07 1 86.81 172 TRP B CA 1
ATOM 3592 C C . TRP B 1 172 ? -16.422 6.008 11.438 1 86.81 172 TRP B C 1
ATOM 3594 O O . TRP B 1 172 ? -16.797 4.922 11 1 86.81 172 TRP B O 1
ATOM 3604 N N . ASP B 1 173 ? -17.125 6.75 12.203 1 84.25 173 ASP B N 1
ATOM 3605 C CA . ASP B 1 173 ? -18.438 6.324 12.672 1 84.25 173 ASP B CA 1
ATOM 3606 C C . ASP B 1 173 ? -19.516 6.621 11.641 1 84.25 173 ASP B C 1
ATOM 3608 O O . ASP B 1 173 ? -20.672 6.188 11.789 1 84.25 173 ASP B O 1
ATOM 3612 N N . LEU B 1 174 ? -19.109 7.297 10.617 1 79.56 174 LEU B N 1
ATOM 3613 C CA . LEU B 1 174 ? -20.094 7.598 9.578 1 79.56 174 LEU B CA 1
ATOM 3614 C C . LEU B 1 174 ? -20.484 6.332 8.82 1 79.56 174 LEU B C 1
ATOM 3616 O O . LEU B 1 174 ? -19.641 5.457 8.586 1 79.56 174 LEU B O 1
ATOM 3620 N N . PRO B 1 175 ? -21.703 6.117 8.539 1 61.06 175 PRO B N 1
ATOM 3621 C CA . PRO B 1 175 ? -22.141 4.93 7.805 1 61.06 175 PRO B CA 1
ATOM 3622 C C . PRO B 1 175 ? -21.516 4.828 6.418 1 61.06 175 PRO B C 1
ATOM 3624 O O . PRO B 1 175 ? -21.234 5.852 5.785 1 61.06 175 PRO B O 1
ATOM 3627 N N . CYS B 1 176 ? -20.984 3.662 6.012 1 53.62 176 CYS B N 1
ATOM 3628 C CA . CYS B 1 176 ? -20.375 3.393 4.711 1 53.62 176 CYS B CA 1
ATOM 3629 C C . CYS B 1 176 ? -21.344 3.719 3.582 1 53.62 176 CYS B C 1
ATOM 3631 O O . CYS B 1 176 ? -22.516 3.336 3.635 1 53.62 176 CYS B O 1
ATOM 3633 N N . LYS B 1 177 ? -21.25 4.719 2.877 1 46.5 177 LYS B N 1
ATOM 3634 C CA . LYS B 1 177 ? -22.172 4.977 1.774 1 46.5 177 LYS B CA 1
ATOM 3635 C C . LYS B 1 177 ? -22.109 3.861 0.734 1 46.5 177 LYS B C 1
ATOM 3637 O O . LYS B 1 177 ? -21.031 3.355 0.42 1 46.5 177 LYS B O 1
ATOM 3642 N N . PRO B 1 178 ? -23.281 3.271 0.228 1 41.62 178 PRO B N 1
ATOM 3643 C CA . PRO B 1 178 ? -23.391 2.301 -0.864 1 41.62 178 PRO B CA 1
ATOM 3644 C C . PRO B 1 178 ? -22.688 2.764 -2.139 1 41.62 178 PRO B C 1
ATOM 3646 O O . PRO B 1 178 ? -22.609 3.967 -2.41 1 41.62 178 PRO B O 1
ATOM 3649 N N . HIS B 1 179 ? -21.703 2.027 -2.689 1 37.34 179 HIS B N 1
ATOM 3650 C CA . HIS B 1 179 ? -21.125 2.357 -3.992 1 37.34 179 HIS B CA 1
ATOM 3651 C C . HIS B 1 179 ? -22.203 2.865 -4.945 1 37.34 179 HIS B C 1
ATOM 3653 O O . HIS B 1 179 ? -22.031 3.9 -5.594 1 37.34 179 HIS B O 1
ATOM 3659 N N . LYS B 1 180 ? -22.953 1.765 -5.742 1 35.44 180 LYS B N 1
ATOM 3660 C CA . LYS B 1 180 ? -23.672 1.974 -6.992 1 35.44 180 LYS B CA 1
ATOM 3661 C C . LYS B 1 180 ? -24.969 2.752 -6.75 1 35.44 180 LYS B C 1
ATOM 3663 O O . LYS B 1 180 ? -25.859 2.758 -7.598 1 35.44 180 LYS B O 1
ATOM 3668 N N . VAL B 1 181 ? -25.641 3.037 -5.625 1 32.84 181 VAL B N 1
ATOM 3669 C CA . VAL B 1 181 ? -27.016 3.328 -6.012 1 32.84 181 VAL B CA 1
ATOM 3670 C C . VAL B 1 181 ? -27.031 4.523 -6.965 1 32.84 181 VAL B C 1
ATOM 3672 O O . VAL B 1 181 ? -26.438 5.562 -6.68 1 32.84 181 VAL B O 1
ATOM 3675 N N . LYS B 1 182 ? -27.5 4.379 -8.289 1 33.78 182 LYS B N 1
ATOM 3676 C CA . LYS B 1 182 ? -27.906 5.273 -9.367 1 33.78 182 LYS B CA 1
ATOM 3677 C C . LYS B 1 182 ? -28.578 6.531 -8.82 1 33.78 182 LYS B C 1
ATOM 3679 O O . LYS B 1 182 ? -29.078 7.355 -9.586 1 33.78 182 LYS B O 1
ATOM 3684 N N . SER B 1 183 ? -29.297 6.48 -7.664 1 30.66 183 SER B N 1
ATOM 3685 C CA . SER B 1 183 ? -30.172 7.641 -7.543 1 30.66 183 SER B CA 1
ATOM 3686 C C . SER B 1 183 ? -29.375 8.938 -7.473 1 30.66 183 SER B C 1
ATOM 3688 O O . SER B 1 183 ? -28.234 8.938 -7.027 1 30.66 183 SER B O 1
ATOM 3690 N N . SER B 1 184 ? -29.922 10.117 -8.031 1 33 184 SER B N 1
ATOM 3691 C CA . SER B 1 184 ? -29.578 11.516 -8.312 1 33 184 SER B CA 1
ATOM 3692 C C . SER B 1 184 ? -28.703 12.102 -7.219 1 33 184 SER B C 1
ATOM 3694 O O . SER B 1 184 ? -27.734 12.82 -7.512 1 33 184 SER B O 1
ATOM 3696 N N . ASN B 1 185 ? -29.359 12.453 -6.098 1 32.69 185 ASN B N 1
ATOM 3697 C CA . ASN B 1 185 ? -29.047 13.617 -5.27 1 32.69 185 ASN B CA 1
ATOM 3698 C C . ASN B 1 185 ? -27.797 13.383 -4.426 1 32.69 185 ASN B C 1
ATOM 3700 O O . ASN B 1 185 ? -27.047 14.32 -4.168 1 32.69 185 ASN B O 1
ATOM 3704 N N . LEU B 1 186 ? -27.844 12.398 -3.471 1 34.22 186 LEU B N 1
ATOM 3705 C CA . LEU B 1 186 ? -26.828 12.625 -2.441 1 34.22 186 LEU B CA 1
ATOM 3706 C C . LEU B 1 186 ? -25.453 12.133 -2.904 1 34.22 186 LEU B C 1
ATOM 3708 O O . LEU B 1 186 ? -25.234 10.922 -3.027 1 34.22 186 LEU B O 1
ATOM 3712 N N . LYS B 1 187 ? -24.875 12.641 -3.877 1 37.25 187 LYS B N 1
ATOM 3713 C CA . LYS B 1 187 ? -23.438 12.672 -4.082 1 37.25 187 LYS B CA 1
ATOM 3714 C C . LYS B 1 187 ? -22.688 12.484 -2.762 1 37.25 187 LYS B C 1
ATOM 3716 O O . LYS B 1 187 ? -22.219 13.461 -2.164 1 37.25 187 LYS B O 1
ATOM 3721 N N . LEU B 1 188 ? -23.281 11.766 -1.927 1 37.53 188 LEU B N 1
ATOM 3722 C CA . LEU B 1 188 ? -22.422 11.695 -0.745 1 37.53 188 LEU B CA 1
ATOM 3723 C C . LEU B 1 188 ? -21.016 11.266 -1.119 1 37.53 188 LEU B C 1
ATOM 3725 O O . LEU B 1 188 ? -20.812 10.164 -1.644 1 37.53 188 LEU B O 1
ATOM 3729 N N . ILE B 1 189 ? -20.328 12.078 -1.884 1 40.5 189 ILE B N 1
ATOM 3730 C CA . ILE B 1 189 ? -18.875 12 -1.903 1 40.5 189 ILE B CA 1
ATOM 3731 C C . ILE B 1 189 ? -18.391 11.188 -0.705 1 40.5 189 ILE B C 1
ATOM 3733 O O . ILE B 1 189 ? -18.781 11.445 0.433 1 40.5 189 ILE B O 1
ATOM 3737 N N . ASP B 1 190 ? -18.109 10.023 -0.808 1 47.91 190 ASP B N 1
ATOM 3738 C CA . ASP B 1 190 ? -17.5 9.266 0.283 1 47.91 190 ASP B CA 1
ATOM 3739 C C . ASP B 1 190 ? -16.734 10.195 1.23 1 47.91 190 ASP B C 1
ATOM 3741 O O . ASP B 1 190 ? -15.727 10.781 0.849 1 47.91 190 ASP B O 1
ATOM 3745 N N . GLN B 1 191 ? -17.438 10.922 2.084 1 52.75 191 GLN B N 1
ATOM 3746 C CA . GLN B 1 191 ? -17.078 11.906 3.107 1 52.75 191 GLN B CA 1
ATOM 3747 C C . GLN B 1 191 ? -15.883 11.43 3.928 1 52.75 191 GLN B C 1
ATOM 3749 O O . GLN B 1 191 ? -15.336 12.188 4.738 1 52.75 191 GLN B O 1
ATOM 3754 N N . ARG B 1 192 ? -15.352 10.18 3.68 1 58.34 192 ARG B N 1
ATOM 3755 C CA . ARG B 1 192 ? -14.328 9.609 4.547 1 58.34 192 ARG B CA 1
ATOM 3756 C C . ARG B 1 192 ? -12.938 9.781 3.939 1 58.34 192 ARG B C 1
ATOM 3758 O O . ARG B 1 192 ? -11.953 9.273 4.477 1 58.34 192 ARG B O 1
ATOM 3765 N N . ASN B 1 193 ? -12.758 10.82 3.018 1 71.5 193 ASN B N 1
ATOM 3766 C CA . ASN B 1 193 ? -11.492 10.766 2.293 1 71.5 193 ASN B CA 1
ATOM 3767 C C . ASN B 1 193 ? -10.547 11.883 2.73 1 71.5 193 ASN B C 1
ATOM 3769 O O . ASN B 1 193 ? -9.797 12.422 1.918 1 71.5 193 ASN B O 1
ATOM 3773 N N . VAL B 1 194 ? -10.594 12.172 4.027 1 84 194 VAL B N 1
ATOM 3774 C CA . VAL B 1 194 ? -9.766 13.289 4.473 1 84 194 VAL B CA 1
ATOM 3775 C C . VAL B 1 194 ? -8.375 12.773 4.859 1 84 194 VAL B C 1
ATOM 3777 O O . VAL B 1 194 ? -8.25 11.914 5.734 1 84 194 VAL B O 1
ATOM 3780 N N . GLN B 1 195 ? -7.391 13.312 4.195 1 91.44 195 GLN B N 1
ATOM 3781 C CA . GLN B 1 195 ? -6.004 13.016 4.523 1 91.44 195 GLN B CA 1
ATOM 3782 C C . GLN B 1 195 ? -5.438 14.039 5.504 1 91.44 195 GLN B C 1
ATOM 3784 O O . GLN B 1 195 ? -5.707 15.234 5.387 1 91.44 195 GLN B O 1
ATOM 3789 N N . ALA B 1 196 ? -4.691 13.57 6.477 1 95.44 196 ALA B N 1
ATOM 3790 C CA . ALA B 1 196 ? -4.219 14.461 7.535 1 95.44 196 ALA B CA 1
ATOM 3791 C C . ALA B 1 196 ? -3.129 15.391 7.02 1 95.44 196 ALA B C 1
ATOM 3793 O O . ALA B 1 196 ? -3.289 16.609 7.043 1 95.44 196 ALA B O 1
ATOM 3794 N N . ILE B 1 197 ? -2.004 14.781 6.551 1 97.56 197 ILE B N 1
ATOM 3795 C CA . ILE B 1 197 ? -0.901 15.578 6.023 1 97.56 197 ILE B CA 1
ATOM 3796 C C . ILE B 1 197 ? -0.65 15.211 4.562 1 97.56 197 ILE B C 1
ATOM 3798 O O . ILE B 1 197 ? -0.462 14.039 4.234 1 97.56 197 ILE B O 1
ATOM 3802 N N . ARG B 1 198 ? -0.679 16.203 3.752 1 96.94 198 ARG B N 1
ATOM 3803 C CA . ARG B 1 198 ? -0.402 15.984 2.336 1 96.94 198 ARG B CA 1
ATOM 3804 C C . ARG B 1 198 ? 0.647 16.969 1.824 1 96.94 198 ARG B C 1
ATOM 3806 O O . ARG B 1 198 ? 0.527 18.172 2.033 1 96.94 198 ARG B O 1
ATOM 3813 N N . PHE B 1 199 ? 1.72 16.5 1.241 1 98.12 199 PHE B N 1
ATOM 3814 C CA . PHE B 1 199 ? 2.613 17.297 0.41 1 98.12 199 PHE B CA 1
ATOM 3815 C C . PHE B 1 199 ? 2.266 17.141 -1.065 1 98.12 199 PHE B C 1
ATOM 3817 O O . PHE B 1 199 ? 2.154 16.016 -1.565 1 98.12 199 PHE B O 1
ATOM 3824 N N . PHE B 1 200 ? 2.051 18.266 -1.628 1 97.69 200 PHE B N 1
ATOM 3825 C CA . PHE B 1 200 ? 1.606 18.25 -3.018 1 97.69 200 PHE B CA 1
ATOM 3826 C C . PHE B 1 200 ? 2.523 19.109 -3.881 1 97.69 200 PHE B C 1
ATOM 3828 O O . PHE B 1 200 ? 2.797 20.266 -3.551 1 97.69 200 PHE B O 1
ATOM 3835 N N . MET B 1 201 ? 2.957 18.578 -4.977 1 98.06 201 MET B N 1
ATOM 3836 C CA . MET B 1 201 ? 3.814 19.281 -5.926 1 98.06 201 MET B CA 1
ATOM 3837 C C . MET B 1 201 ? 4.965 19.969 -5.203 1 98.06 201 MET B C 1
ATOM 3839 O O . MET B 1 201 ? 5.176 21.172 -5.371 1 98.06 201 MET B O 1
ATOM 3843 N N . SER B 1 202 ? 5.707 19.125 -4.418 1 98.31 202 SER B N 1
ATOM 3844 C CA . SER B 1 202 ? 6.77 19.656 -3.574 1 98.31 202 SER B CA 1
ATOM 3845 C C . SER B 1 202 ? 8.039 18.828 -3.693 1 98.31 202 SER B C 1
ATOM 3847 O O . SER B 1 202 ? 7.996 17.672 -4.129 1 98.31 202 SER B O 1
ATOM 3849 N N . SER B 1 203 ? 9.141 19.469 -3.385 1 97.75 203 SER B N 1
ATOM 3850 C CA . SER B 1 203 ? 10.398 18.766 -3.574 1 97.75 203 SER B CA 1
ATOM 3851 C C . SER B 1 203 ? 11.391 19.109 -2.467 1 97.75 203 SER B C 1
ATOM 3853 O O . SER B 1 203 ? 11.273 20.141 -1.811 1 97.75 203 SER B O 1
ATOM 3855 N N . ASN B 1 204 ? 12.438 18.25 -2.307 1 97.88 204 ASN B N 1
ATOM 3856 C CA . ASN B 1 204 ? 13.484 18.438 -1.309 1 97.88 204 ASN B CA 1
ATOM 3857 C C . ASN B 1 204 ? 12.898 18.656 0.082 1 97.88 204 ASN B C 1
ATOM 3859 O O . ASN B 1 204 ? 13.156 19.688 0.705 1 97.88 204 ASN B O 1
ATOM 3863 N N . LEU B 1 205 ? 12.219 17.609 0.507 1 98.25 205 LEU B N 1
ATOM 3864 C CA . LEU B 1 205 ? 11.5 17.672 1.774 1 98.25 205 LEU B CA 1
ATOM 3865 C C . LEU B 1 205 ? 12.078 16.688 2.781 1 98.25 205 LEU B C 1
ATOM 3867 O O . LEU B 1 205 ? 12.539 15.602 2.4 1 98.25 205 LEU B O 1
ATOM 3871 N N . THR B 1 206 ? 12.094 17.078 4.02 1 98.38 206 THR B N 1
ATOM 3872 C CA . THR B 1 206 ? 12.367 16.172 5.129 1 98.38 206 THR B CA 1
ATOM 3873 C C . THR B 1 206 ? 11.266 16.25 6.18 1 98.38 206 THR B C 1
ATOM 3875 O O . THR B 1 206 ? 10.906 17.344 6.625 1 98.38 206 THR B O 1
ATOM 3878 N N . VAL B 1 207 ? 10.664 15.141 6.523 1 98.5 207 VAL B N 1
ATOM 3879 C CA . VAL B 1 207 ? 9.688 15.039 7.605 1 98.5 207 VAL B CA 1
ATOM 3880 C C . VAL B 1 207 ? 10.195 14.078 8.672 1 98.5 207 VAL B C 1
ATOM 3882 O O . VAL B 1 207 ? 10.469 12.906 8.383 1 98.5 207 VAL B O 1
ATOM 3885 N N . GLN B 1 208 ? 10.289 14.539 9.914 1 98.19 208 GLN B N 1
ATOM 3886 C CA . GLN B 1 208 ? 10.93 13.648 10.875 1 98.19 208 GLN B CA 1
ATOM 3887 C C . GLN B 1 208 ? 10.43 13.914 12.289 1 98.19 208 GLN B C 1
ATOM 3889 O O . GLN B 1 208 ? 10.156 15.055 12.656 1 98.19 208 GLN B O 1
ATOM 3894 N N . GLY B 1 209 ? 10.25 12.883 13.039 1 97.44 209 GLY B N 1
ATOM 3895 C CA . GLY B 1 209 ? 10.125 12.93 14.484 1 97.44 209 GLY B CA 1
ATOM 3896 C C . GLY B 1 209 ? 8.695 13.141 14.945 1 97.44 209 GLY B C 1
ATOM 3897 O O . GLY B 1 209 ? 8.422 13.156 16.156 1 97.44 209 GLY B O 1
ATOM 3898 N N . LEU B 1 210 ? 7.703 13.211 14.219 1 97.88 210 LEU B N 1
ATOM 3899 C CA . LEU B 1 210 ? 6.344 13.602 14.562 1 97.88 210 LEU B CA 1
ATOM 3900 C C . LEU B 1 210 ? 5.508 12.375 14.93 1 97.88 210 LEU B C 1
ATOM 3902 O O . LEU B 1 210 ? 5.789 11.266 14.477 1 97.88 210 LEU B O 1
ATOM 3906 N N . LYS B 1 211 ? 4.598 12.625 15.844 1 98.38 211 LYS B N 1
ATOM 3907 C CA . LYS B 1 211 ? 3.486 11.703 16.047 1 98.38 211 LYS B CA 1
ATOM 3908 C C . LYS B 1 211 ? 2.266 12.117 15.234 1 98.38 211 LYS B C 1
ATOM 3910 O O . LYS B 1 211 ? 1.746 13.227 15.406 1 98.38 211 LYS B O 1
ATOM 3915 N N . VAL B 1 212 ? 1.851 11.289 14.336 1 98.44 212 VAL B N 1
ATOM 3916 C CA . VAL B 1 212 ? 0.667 11.547 13.516 1 98.44 212 VAL B CA 1
ATOM 3917 C C . VAL B 1 212 ? -0.415 10.516 13.844 1 98.44 212 VAL B C 1
ATOM 3919 O O . VAL B 1 212 ? -0.224 9.32 13.625 1 98.44 212 VAL B O 1
ATOM 3922 N N . GLN B 1 213 ? -1.581 11.023 14.328 1 97.94 213 GLN B N 1
ATOM 3923 C CA . GLN B 1 213 ? -2.521 10.031 14.82 1 97.94 213 GLN B CA 1
ATOM 3924 C C . GLN B 1 213 ? -3.947 10.344 14.383 1 97.94 213 GLN B C 1
ATOM 3926 O O . GLN B 1 213 ? -4.281 11.508 14.133 1 97.94 213 GLN B O 1
ATOM 3931 N N . ASN B 1 214 ? -4.727 9.336 14.211 1 97.06 214 ASN B N 1
ATOM 3932 C CA . ASN B 1 214 ? -6.18 9.359 14.062 1 97.06 214 ASN B CA 1
ATOM 3933 C C . ASN B 1 214 ? -6.605 10.188 12.852 1 97.06 214 ASN B C 1
ATOM 3935 O O . ASN B 1 214 ? -7.504 11.016 12.945 1 97.06 214 ASN B O 1
ATOM 3939 N N . SER B 1 215 ? -5.863 9.914 11.75 1 96.31 215 SER B N 1
ATOM 3940 C CA . SER B 1 215 ? -6.336 10.539 10.516 1 96.31 215 SER B CA 1
ATOM 3941 C C . SER B 1 215 ? -7.656 9.93 10.062 1 96.31 215 SER B C 1
ATOM 3943 O O . SER B 1 215 ? -7.855 8.719 10.164 1 96.31 215 SER B O 1
ATOM 3945 N N . PRO B 1 216 ? -8.57 10.742 9.555 1 92.12 216 PRO B N 1
ATOM 3946 C CA . PRO B 1 216 ? -9.805 10.148 9.031 1 92.12 216 PRO B CA 1
ATOM 3947 C C . PRO B 1 216 ? -9.539 9.102 7.945 1 92.12 216 PRO B C 1
ATOM 3949 O O . PRO B 1 216 ? -10.219 8.078 7.891 1 92.12 216 PRO B O 1
ATOM 3952 N N . GLN B 1 217 ? -8.562 9.352 7.07 1 92.5 217 GLN B N 1
ATOM 3953 C CA . GLN B 1 217 ? -8.133 8.398 6.055 1 92.5 217 GLN B CA 1
ATOM 3954 C C . GLN B 1 217 ? -6.621 8.18 6.113 1 92.5 217 GLN B C 1
ATOM 3956 O O . GLN B 1 217 ? -6.102 7.668 7.109 1 92.5 217 GLN B O 1
ATOM 3961 N N . PHE B 1 218 ? -5.875 8.703 5.086 1 94.19 218 PHE B N 1
ATOM 3962 C CA . PHE B 1 218 ? -4.426 8.547 5.09 1 94.19 218 PHE B CA 1
ATOM 3963 C C . PHE B 1 218 ? -3.781 9.508 6.078 1 94.19 218 PHE B C 1
ATOM 3965 O O . PHE B 1 218 ? -4.203 10.656 6.203 1 94.19 218 PHE B O 1
ATOM 3972 N N . HIS B 1 219 ? -2.773 9.047 6.797 1 97.38 219 HIS B N 1
ATOM 3973 C CA . HIS B 1 219 ? -2.07 9.922 7.727 1 97.38 219 HIS B CA 1
ATOM 3974 C C . HIS B 1 219 ? -1.109 10.852 6.988 1 97.38 219 HIS B C 1
ATOM 3976 O O . HIS B 1 219 ? -1.038 12.047 7.289 1 97.38 219 HIS B O 1
ATOM 3982 N N . PHE B 1 220 ? -0.337 10.25 6.121 1 97.31 220 PHE B N 1
ATOM 3983 C CA . PHE B 1 220 ? 0.695 10.984 5.398 1 97.31 220 PHE B CA 1
ATOM 3984 C C . PHE B 1 220 ? 0.67 10.633 3.914 1 97.31 220 PHE B C 1
ATOM 3986 O O . PHE B 1 220 ? 0.789 9.469 3.545 1 97.31 220 PHE B O 1
ATOM 3993 N N . ARG B 1 221 ? 0.502 11.648 3.078 1 96.75 221 ARG B N 1
ATOM 3994 C CA . ARG B 1 221 ? 0.417 11.422 1.64 1 96.75 221 ARG B CA 1
ATOM 3995 C C . ARG B 1 221 ? 1.426 12.281 0.886 1 96.75 221 ARG B C 1
ATOM 3997 O O . ARG B 1 221 ? 1.524 13.484 1.129 1 96.75 221 ARG B O 1
ATOM 4004 N N . LEU B 1 222 ? 2.213 11.664 0.013 1 97.44 222 LEU B N 1
ATOM 4005 C CA . LEU B 1 222 ? 3.051 12.336 -0.973 1 97.44 222 LEU B CA 1
ATOM 4006 C C . LEU B 1 222 ? 2.438 12.242 -2.365 1 97.44 222 LEU B C 1
ATOM 4008 O O . LEU B 1 222 ? 2.105 11.141 -2.826 1 97.44 222 LEU B O 1
ATOM 4012 N N . ASP B 1 223 ? 2.26 13.352 -2.926 1 96.44 223 ASP B N 1
ATOM 4013 C CA . ASP B 1 223 ? 1.657 13.422 -4.254 1 96.44 223 ASP B CA 1
ATOM 4014 C C . ASP B 1 223 ? 2.436 14.375 -5.16 1 96.44 223 ASP B C 1
ATOM 4016 O O . ASP B 1 223 ? 2.428 15.594 -4.945 1 96.44 223 ASP B O 1
ATOM 4020 N N . HIS B 1 224 ? 3.047 13.93 -6.195 1 97.31 224 HIS B N 1
ATOM 4021 C CA . HIS B 1 224 ? 3.867 14.711 -7.113 1 97.31 224 HIS B CA 1
ATOM 4022 C C . HIS B 1 224 ? 5.031 15.375 -6.383 1 97.31 224 HIS B C 1
ATOM 4024 O O . HIS B 1 224 ? 5.246 16.578 -6.52 1 97.31 224 HIS B O 1
ATOM 4030 N N . CYS B 1 225 ? 5.738 14.492 -5.648 1 98.12 225 CYS B N 1
ATOM 4031 C CA . CYS B 1 225 ? 6.883 14.984 -4.891 1 98.12 225 CYS B CA 1
ATOM 4032 C C . CYS B 1 225 ? 8.18 14.344 -5.379 1 98.12 225 CYS B C 1
ATOM 4034 O O . CYS B 1 225 ? 8.148 13.289 -6.008 1 98.12 225 CYS B O 1
ATOM 4036 N N . GLN B 1 226 ? 9.203 15.062 -5.148 1 97.44 226 GLN B N 1
ATOM 4037 C CA . GLN B 1 226 ? 10.516 14.562 -5.523 1 97.44 226 GLN B CA 1
ATOM 4038 C C . GLN B 1 226 ? 11.539 14.812 -4.414 1 97.44 226 GLN B C 1
ATOM 4040 O O . GLN B 1 226 ? 11.539 15.875 -3.799 1 97.44 226 GLN B O 1
ATOM 4045 N N . ASN B 1 227 ? 12.43 13.859 -4.18 1 97.81 227 ASN B N 1
ATOM 4046 C CA . ASN B 1 227 ? 13.492 13.977 -3.191 1 97.81 227 ASN B CA 1
ATOM 4047 C C . ASN B 1 227 ? 12.938 14.25 -1.797 1 97.81 227 ASN B C 1
ATOM 4049 O O . ASN B 1 227 ? 13.141 15.336 -1.244 1 97.81 227 ASN B O 1
ATOM 4053 N N . VAL B 1 228 ? 12.391 13.18 -1.225 1 98.19 228 VAL B N 1
ATOM 4054 C CA . VAL B 1 228 ? 11.742 13.32 0.076 1 98.19 228 VAL B CA 1
ATOM 4055 C C . VAL B 1 228 ? 12.297 12.281 1.046 1 98.19 228 VAL B C 1
ATOM 4057 O O . VAL B 1 228 ? 12.508 11.125 0.673 1 98.19 228 VAL B O 1
ATOM 4060 N N . VAL B 1 229 ? 12.641 12.711 2.225 1 97.94 229 VAL B N 1
ATOM 4061 C CA . VAL B 1 229 ? 13.039 11.812 3.307 1 97.94 229 VAL B CA 1
ATOM 4062 C C . VAL B 1 229 ? 12.008 11.883 4.43 1 97.94 229 VAL B C 1
ATOM 4064 O O . VAL B 1 229 ? 11.719 12.961 4.957 1 97.94 229 VAL B O 1
ATOM 4067 N N . VAL B 1 230 ? 11.422 10.742 4.766 1 98 230 VAL B N 1
ATOM 4068 C CA . VAL B 1 230 ? 10.508 10.594 5.887 1 98 230 VAL B CA 1
ATOM 4069 C C . VAL B 1 230 ? 11.094 9.633 6.918 1 98 230 VAL B C 1
ATOM 4071 O O . VAL B 1 230 ? 11.383 8.469 6.605 1 98 230 VAL B O 1
ATOM 4074 N N . ARG B 1 231 ? 11.273 10.141 8.141 1 96.94 231 ARG B N 1
ATOM 4075 C CA . ARG B 1 231 ? 11.914 9.25 9.094 1 96.94 231 ARG B CA 1
ATOM 4076 C C . ARG B 1 231 ? 11.461 9.539 10.523 1 96.94 231 ARG B C 1
ATOM 4078 O O . ARG B 1 231 ? 11.031 10.656 10.82 1 96.94 231 ARG B O 1
ATOM 4085 N N . MET B 1 232 ? 11.531 8.594 11.383 1 97.38 232 MET B N 1
ATOM 4086 C CA . MET B 1 232 ? 11.289 8.672 12.812 1 97.38 232 MET B CA 1
ATOM 4087 C C . MET B 1 232 ? 9.867 9.156 13.102 1 97.38 232 MET B C 1
ATOM 4089 O O . MET B 1 232 ? 9.656 9.992 13.977 1 97.38 232 MET B O 1
ATOM 4093 N N . LEU B 1 233 ? 8.977 8.68 12.297 1 97.06 233 LEU B N 1
ATOM 4094 C CA . LEU B 1 233 ? 7.57 8.984 12.547 1 97.06 233 LEU B CA 1
ATOM 4095 C C . LEU B 1 233 ? 6.93 7.914 13.422 1 97.06 233 LEU B C 1
ATOM 4097 O O . LEU B 1 233 ? 7.309 6.742 13.352 1 97.06 233 LEU B O 1
ATOM 4101 N N . ASN B 1 234 ? 6.055 8.328 14.266 1 96.88 234 ASN B N 1
ATOM 4102 C CA . ASN B 1 234 ? 5.105 7.465 14.961 1 96.88 234 ASN B CA 1
ATOM 4103 C C . ASN B 1 234 ? 3.678 7.703 14.484 1 96.88 234 ASN B C 1
ATOM 4105 O O . ASN B 1 234 ? 3.078 8.734 14.797 1 96.88 234 ASN B O 1
ATOM 4109 N N . ILE B 1 235 ? 3.178 6.793 13.711 1 97.19 235 ILE B N 1
ATOM 4110 C CA . ILE B 1 235 ? 1.844 6.914 13.133 1 97.19 235 ILE B CA 1
ATOM 4111 C C . ILE B 1 235 ? 0.896 5.926 13.805 1 97.19 235 ILE B C 1
ATOM 4113 O O . ILE B 1 235 ? 1.199 4.734 13.906 1 97.19 235 ILE B O 1
ATOM 4117 N N . HIS B 1 236 ? -0.254 6.488 14.25 1 96.25 236 HIS B N 1
ATOM 4118 C CA . HIS B 1 236 ? -1.139 5.602 15 1 96.25 236 HIS B CA 1
ATOM 4119 C C . HIS B 1 236 ? -2.604 5.918 14.711 1 96.25 236 HIS B C 1
ATOM 4121 O O . HIS B 1 236 ? -2.992 7.086 14.664 1 96.25 236 HIS B O 1
ATOM 4127 N N . SER B 1 237 ? -3.373 4.883 14.5 1 95.25 237 SER B N 1
ATOM 4128 C CA . SER B 1 237 ? -4.832 4.871 14.57 1 95.25 237 SER B CA 1
ATOM 4129 C C . SER B 1 237 ? -5.352 3.498 14.984 1 95.25 237 SER B C 1
ATOM 4131 O O . SER B 1 237 ? -4.633 2.502 14.898 1 95.25 237 SER B O 1
ATOM 4133 N N . PRO B 1 238 ? -6.582 3.469 15.531 1 91.19 238 PRO B N 1
ATOM 4134 C CA . PRO B 1 238 ? -7.121 2.162 15.906 1 91.19 238 PRO B CA 1
ATOM 4135 C C . PRO B 1 238 ? -7.102 1.159 14.758 1 91.19 238 PRO B C 1
ATOM 4137 O O . PRO B 1 238 ? -7.312 1.535 13.602 1 91.19 238 PRO B O 1
ATOM 4140 N N . SER B 1 239 ? -6.98 -0.132 15.102 1 87.44 239 SER B N 1
ATOM 4141 C CA . SER B 1 239 ? -6.82 -1.2 14.117 1 87.44 239 SER B CA 1
ATOM 4142 C C . SER B 1 239 ? -8.062 -1.339 13.242 1 87.44 239 SER B C 1
ATOM 4144 O O . SER B 1 239 ? -7.98 -1.827 12.117 1 87.44 239 SER B O 1
ATOM 4146 N N . LEU B 1 240 ? -9.203 -0.902 13.734 1 83.81 240 LEU B N 1
ATOM 4147 C CA . LEU B 1 240 ? -10.438 -1.085 12.984 1 83.81 240 LEU B CA 1
ATOM 4148 C C . LEU B 1 240 ? -10.82 0.191 12.242 1 83.81 240 LEU B C 1
ATOM 4150 O O . LEU B 1 240 ? -11.875 0.258 11.609 1 83.81 240 LEU B O 1
ATOM 4154 N N . SER B 1 241 ? -9.938 1.184 12.328 1 87 241 SER B N 1
ATOM 4155 C CA . SER B 1 241 ? -10.203 2.41 11.586 1 87 241 SER B CA 1
ATOM 4156 C C . SER B 1 241 ? -10.109 2.178 10.078 1 87 241 SER B C 1
ATOM 4158 O O . SER B 1 241 ? -9.094 1.669 9.586 1 87 241 SER B O 1
ATOM 4160 N N . PRO B 1 242 ? -11.117 2.541 9.367 1 82.5 242 PRO B N 1
ATOM 4161 C CA . PRO B 1 242 ? -11.133 2.215 7.938 1 82.5 242 PRO B CA 1
ATOM 4162 C C . PRO B 1 242 ? -10.234 3.139 7.113 1 82.5 242 PRO B C 1
ATOM 4164 O O . PRO B 1 242 ? -10.227 4.355 7.328 1 82.5 242 PRO B O 1
ATOM 4167 N N . ASN B 1 243 ? -9.492 2.613 6.184 1 83.12 243 ASN B N 1
ATOM 4168 C CA . ASN B 1 243 ? -8.758 3.309 5.137 1 83.12 243 ASN B CA 1
ATOM 4169 C C . ASN B 1 243 ? -7.703 4.242 5.719 1 83.12 243 ASN B C 1
ATOM 4171 O O . ASN B 1 243 ? -7.477 5.336 5.195 1 83.12 243 ASN B O 1
ATOM 4175 N N . THR B 1 244 ? -7.121 3.908 6.828 1 90.38 244 THR B N 1
ATOM 4176 C CA . THR B 1 244 ? -6.145 4.77 7.488 1 90.38 244 THR B CA 1
ATOM 4177 C C . THR B 1 244 ? -4.723 4.316 7.168 1 90.38 244 THR B C 1
ATOM 4179 O O . THR B 1 244 ? -3.936 4.043 8.078 1 90.38 244 THR B O 1
ATOM 4182 N N . ASP B 1 245 ? -4.402 4.332 5.875 1 91.31 245 ASP B N 1
ATOM 4183 C CA . ASP B 1 245 ? -3.02 4.062 5.488 1 91.31 245 ASP B CA 1
ATOM 4184 C C . ASP B 1 245 ? -2.057 4.996 6.219 1 91.31 245 ASP B C 1
ATOM 4186 O O . ASP B 1 245 ? -2.357 6.172 6.422 1 91.31 245 ASP B O 1
ATOM 4190 N N . GLY B 1 246 ? -0.933 4.5 6.586 1 96 246 GLY B N 1
ATOM 4191 C CA . GLY B 1 246 ? 0.071 5.32 7.25 1 96 246 GLY B CA 1
ATOM 4192 C C . GLY B 1 246 ? 0.721 6.332 6.324 1 96 246 GLY B C 1
ATOM 4193 O O . GLY B 1 246 ? 0.506 7.535 6.469 1 96 246 GLY B O 1
ATOM 4194 N N . ILE B 1 247 ? 1.478 5.793 5.379 1 96.31 247 ILE B N 1
ATOM 4195 C CA . ILE B 1 247 ? 2.141 6.617 4.375 1 96.31 247 ILE B CA 1
ATOM 4196 C C . ILE B 1 247 ? 1.715 6.176 2.979 1 96.31 247 ILE B C 1
ATOM 4198 O O . ILE B 1 247 ? 1.828 5 2.631 1 96.31 247 ILE B O 1
ATOM 4202 N N . HIS B 1 248 ? 1.195 7.094 2.275 1 95.25 248 HIS B N 1
ATOM 4203 C CA . HIS B 1 248 ? 0.801 6.836 0.896 1 95.25 248 HIS B CA 1
ATOM 4204 C C . HIS B 1 248 ? 1.631 7.664 -0.079 1 95.25 248 HIS B C 1
ATOM 4206 O O . HIS B 1 248 ? 1.7 8.891 0.043 1 95.25 248 HIS B O 1
ATOM 4212 N N . ILE B 1 249 ? 2.221 6.977 -1.039 1 94.25 249 ILE B N 1
ATOM 4213 C CA . ILE B 1 249 ? 3.096 7.621 -2.012 1 94.25 249 ILE B CA 1
ATOM 4214 C C . ILE B 1 249 ? 2.51 7.469 -3.414 1 94.25 249 ILE B C 1
ATOM 4216 O O . ILE B 1 249 ? 2.23 6.355 -3.859 1 94.25 249 ILE B O 1
ATOM 4220 N N . GLU B 1 250 ? 2.318 8.586 -4.047 1 92.88 250 GLU B N 1
ATOM 4221 C CA . GLU B 1 250 ? 1.8 8.562 -5.41 1 92.88 250 GLU B CA 1
ATOM 4222 C C . GLU B 1 250 ? 2.516 9.594 -6.285 1 92.88 250 GLU B C 1
ATOM 4224 O O . GLU B 1 250 ? 2.863 10.68 -5.82 1 92.88 250 GLU B O 1
ATOM 4229 N N . ASN B 1 251 ? 2.684 9.273 -7.516 1 92.75 251 ASN B N 1
ATOM 4230 C CA . ASN B 1 251 ? 3.273 10.188 -8.484 1 92.75 251 ASN B CA 1
ATOM 4231 C C . ASN B 1 251 ? 4.523 10.867 -7.934 1 92.75 251 ASN B C 1
ATOM 4233 O O . ASN B 1 251 ? 4.66 12.094 -8.016 1 92.75 251 ASN B O 1
ATOM 4237 N N . SER B 1 252 ? 5.367 10.094 -7.254 1 93.38 252 SER B N 1
ATOM 4238 C CA . SER B 1 252 ? 6.516 10.664 -6.555 1 93.38 252 SER B CA 1
ATOM 4239 C C . SER B 1 252 ? 7.77 9.82 -6.777 1 93.38 252 SER B C 1
ATOM 4241 O O . SER B 1 252 ? 7.676 8.617 -7.043 1 93.38 252 SER B O 1
ATOM 4243 N N . ASN B 1 253 ? 8.891 10.469 -6.688 1 90.44 253 ASN B N 1
ATOM 4244 C CA . ASN B 1 253 ? 10.117 9.727 -6.938 1 90.44 253 ASN B CA 1
ATOM 4245 C C . ASN B 1 253 ? 11.242 10.18 -6.016 1 90.44 253 ASN B C 1
ATOM 4247 O O . ASN B 1 253 ? 11.234 11.305 -5.52 1 90.44 253 ASN B O 1
ATOM 4251 N N . ASN B 1 254 ? 12.188 9.359 -5.832 1 92.88 254 ASN B N 1
ATOM 4252 C CA . ASN B 1 254 ? 13.312 9.578 -4.92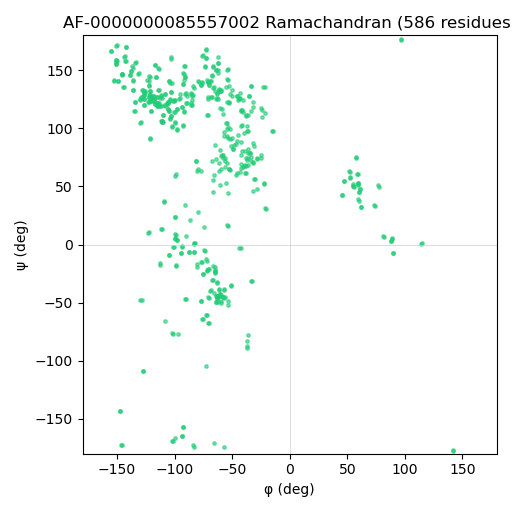6 1 92.88 254 ASN B CA 1
ATOM 4253 C C . ASN B 1 254 ? 12.836 9.805 -3.494 1 92.88 254 ASN B C 1
ATOM 4255 O O . ASN B 1 254 ? 13.117 10.852 -2.906 1 92.88 254 ASN B O 1
ATOM 4259 N N . ILE B 1 255 ? 12.164 8.734 -3.035 1 94.56 255 ILE B N 1
ATOM 4260 C CA . ILE B 1 255 ? 11.562 8.789 -1.705 1 94.56 255 ILE B CA 1
ATOM 4261 C C . ILE B 1 255 ? 12.297 7.828 -0.77 1 94.56 255 ILE B C 1
ATOM 4263 O O . ILE B 1 255 ? 12.539 6.676 -1.126 1 94.56 255 ILE B O 1
ATOM 4267 N N . ILE B 1 256 ? 12.719 8.297 0.352 1 93.12 256 ILE B N 1
ATOM 4268 C CA . ILE B 1 256 ? 13.297 7.457 1.396 1 93.12 256 ILE B CA 1
ATOM 4269 C C . ILE B 1 256 ? 12.406 7.488 2.637 1 93.12 256 ILE B C 1
ATOM 4271 O O . ILE B 1 256 ? 12.117 8.562 3.172 1 93.12 256 ILE B O 1
ATOM 4275 N N . VAL B 1 257 ? 11.922 6.336 3.078 1 93.62 257 VAL B N 1
ATOM 4276 C CA . VAL B 1 257 ? 11.164 6.188 4.312 1 93.62 257 VAL B CA 1
ATOM 4277 C C . VAL B 1 257 ? 11.875 5.203 5.242 1 93.62 257 VAL B C 1
ATOM 4279 O O . VAL B 1 257 ? 12.125 4.055 4.867 1 93.62 257 VAL B O 1
ATOM 4282 N N . HIS B 1 258 ? 12.164 5.703 6.434 1 90.94 258 HIS B N 1
ATOM 4283 C CA . HIS B 1 258 ? 12.82 4.73 7.293 1 90.94 258 HIS B CA 1
ATOM 4284 C C . HIS B 1 258 ? 12.609 5.059 8.766 1 90.94 258 HIS B C 1
ATOM 4286 O O . HIS B 1 258 ? 12.133 6.148 9.102 1 90.94 258 HIS B O 1
ATOM 4292 N N . SER B 1 259 ? 12.898 4.156 9.641 1 92.31 259 SER B N 1
ATOM 4293 C CA . SER B 1 259 ? 12.961 4.301 11.086 1 92.31 259 SER B CA 1
ATOM 4294 C C . SER B 1 259 ? 11.664 4.867 11.648 1 92.31 259 SER B C 1
ATOM 4296 O O . SER B 1 259 ? 11.672 5.852 12.391 1 92.31 259 SER B O 1
ATOM 4298 N N . SER B 1 260 ? 10.586 4.258 11.258 1 93 260 SER B N 1
ATOM 4299 C CA . SER B 1 260 ? 9.273 4.734 11.672 1 93 260 SER B CA 1
ATOM 4300 C C . SER B 1 260 ? 8.414 3.594 12.211 1 93 260 SER B C 1
ATOM 4302 O O . SER B 1 260 ? 8.625 2.432 11.859 1 93 260 SER B O 1
ATOM 4304 N N . LEU B 1 261 ? 7.578 3.912 13.164 1 92.44 261 LEU B N 1
ATOM 4305 C CA . LEU B 1 261 ? 6.605 2.998 13.75 1 92.44 261 LEU B CA 1
ATOM 4306 C C . LEU B 1 261 ? 5.191 3.332 13.281 1 92.44 261 LEU B C 1
ATOM 4308 O O . LEU B 1 261 ? 4.723 4.457 13.469 1 92.44 261 LEU B O 1
ATOM 4312 N N . ILE B 1 262 ? 4.562 2.379 12.664 1 93.94 262 ILE B N 1
ATOM 4313 C CA . ILE B 1 262 ? 3.238 2.607 12.102 1 93.94 262 ILE B CA 1
ATOM 4314 C C . ILE B 1 262 ? 2.27 1.544 12.617 1 93.94 262 ILE B C 1
ATOM 4316 O O . ILE B 1 262 ? 2.523 0.346 12.477 1 93.94 262 ILE B O 1
ATOM 4320 N N . SER B 1 263 ? 1.263 1.887 13.266 1 92.5 263 SER B N 1
ATOM 4321 C CA . SER B 1 263 ? 0.156 1.059 13.727 1 92.5 263 SER B CA 1
ATOM 4322 C C . SER B 1 263 ? -1.189 1.665 13.344 1 92.5 263 SER B C 1
ATOM 4324 O O . SER B 1 263 ? -1.605 2.676 13.914 1 92.5 263 SER B O 1
ATOM 4326 N N . ASN B 1 264 ? -1.832 1.125 12.391 1 92.19 264 ASN B N 1
ATOM 4327 C CA . ASN B 1 264 ? -3.045 1.728 11.844 1 92.19 264 ASN B CA 1
ATOM 4328 C C . ASN B 1 264 ? -4.039 0.667 11.391 1 92.19 264 ASN B C 1
ATOM 4330 O O . ASN B 1 264 ? -3.926 -0.501 11.758 1 92.19 264 ASN B O 1
ATOM 4334 N N . GLY B 1 265 ? -5.102 1.151 10.734 1 85.88 265 GLY B N 1
ATOM 4335 C CA . GLY B 1 265 ? -6.191 0.252 10.398 1 85.88 265 GLY B CA 1
ATOM 4336 C C . GLY B 1 265 ? -6.121 -0.263 8.969 1 85.88 265 GLY B C 1
ATOM 4337 O O . GLY B 1 265 ? -7.008 -0.993 8.523 1 85.88 265 GLY B O 1
ATOM 4338 N N . ASP B 1 266 ? -5.125 0.055 8.25 1 87.69 266 ASP B N 1
ATOM 4339 C CA . ASP B 1 266 ? -4.949 -0.362 6.859 1 87.69 266 ASP B CA 1
ATOM 4340 C C . ASP B 1 266 ? -3.473 -0.541 6.52 1 87.69 266 ASP B C 1
ATOM 4342 O O . ASP B 1 266 ? -2.705 -1.072 7.324 1 87.69 266 ASP B O 1
ATOM 4346 N N . ASP B 1 267 ? -3.021 -0.194 5.309 1 89.25 267 ASP B N 1
ATOM 4347 C CA . ASP B 1 267 ? -1.625 -0.421 4.953 1 89.25 267 ASP B CA 1
ATOM 4348 C C . ASP B 1 267 ? -0.703 0.531 5.711 1 89.25 267 ASP B C 1
ATOM 4350 O O . ASP B 1 267 ? -1.02 1.71 5.879 1 89.25 267 ASP B O 1
ATOM 4354 N N . CYS B 1 268 ? 0.429 -0.032 6.133 1 93 268 CYS B N 1
ATOM 4355 C CA . CYS B 1 268 ? 1.454 0.832 6.711 1 93 268 CYS B CA 1
ATOM 4356 C C . CYS B 1 268 ? 1.989 1.812 5.672 1 93 268 CYS B C 1
ATOM 4358 O O . CYS B 1 268 ? 2.078 3.012 5.934 1 93 268 CYS B O 1
ATOM 4360 N N . ILE B 1 269 ? 2.318 1.205 4.57 1 93.12 269 ILE B N 1
ATOM 4361 C CA . ILE B 1 269 ? 2.803 1.987 3.438 1 93.12 269 ILE B CA 1
ATOM 4362 C C . ILE B 1 269 ? 2.154 1.486 2.148 1 93.12 269 ILE B C 1
ATOM 4364 O O . ILE B 1 269 ? 2.029 0.278 1.939 1 93.12 269 ILE B O 1
ATOM 4368 N N . SER B 1 270 ? 1.696 2.348 1.41 1 93 270 SER B N 1
ATOM 4369 C CA . SER B 1 270 ? 1.162 2.041 0.087 1 93 270 SER B CA 1
ATOM 4370 C C . SER B 1 270 ? 1.813 2.908 -0.985 1 93 270 SER B C 1
ATOM 4372 O O . SER B 1 270 ? 1.974 4.117 -0.802 1 93 270 SER B O 1
ATOM 4374 N N . ILE B 1 271 ? 2.24 2.275 -1.997 1 91.44 271 ILE B N 1
ATOM 4375 C CA . ILE B 1 271 ? 2.869 2.945 -3.129 1 91.44 271 ILE B CA 1
ATOM 4376 C C . ILE B 1 271 ? 1.978 2.824 -4.363 1 91.44 271 ILE B C 1
ATOM 4378 O O . ILE B 1 271 ? 1.693 1.715 -4.824 1 91.44 271 ILE B O 1
ATOM 4382 N N . GLY B 1 272 ? 1.585 3.971 -4.824 1 89.12 272 GLY B N 1
ATOM 4383 C CA . GLY B 1 272 ? 0.678 4.008 -5.961 1 89.12 272 GLY B CA 1
ATOM 4384 C C . GLY B 1 272 ? 1.376 4.32 -7.27 1 89.12 272 GLY B C 1
ATOM 4385 O O . GLY B 1 272 ? 2.605 4.355 -7.332 1 89.12 272 GLY B O 1
ATOM 4386 N N . ALA B 1 273 ? 0.548 4.574 -8.203 1 84.44 273 ALA B N 1
ATOM 4387 C CA . ALA B 1 273 ? 1 4.742 -9.586 1 84.44 273 ALA B CA 1
ATOM 4388 C C . ALA B 1 273 ? 1.915 5.957 -9.719 1 84.44 273 ALA B C 1
ATOM 4390 O O . ALA B 1 273 ? 1.794 6.922 -8.961 1 84.44 273 ALA B O 1
ATOM 4391 N N . GLY B 1 274 ? 2.838 5.898 -10.664 1 84.81 274 GLY B N 1
ATOM 4392 C CA . GLY B 1 274 ? 3.695 7.02 -11.008 1 84.81 274 GLY B CA 1
ATOM 4393 C C . GLY B 1 274 ? 4.883 7.176 -10.078 1 84.81 274 GLY B C 1
ATOM 4394 O O . GLY B 1 274 ? 5.637 8.141 -10.18 1 84.81 274 GLY B O 1
ATOM 4395 N N . SER B 1 275 ? 5.027 6.234 -9.211 1 86.56 275 SER B N 1
ATOM 4396 C CA . SER B 1 275 ? 6.105 6.336 -8.227 1 86.56 275 SER B CA 1
ATOM 4397 C C . SER B 1 275 ? 7.277 5.434 -8.602 1 86.56 275 SER B C 1
ATOM 4399 O O . SER B 1 275 ? 7.078 4.312 -9.078 1 86.56 275 SER B O 1
ATOM 4401 N N . TYR B 1 276 ? 8.445 5.965 -8.406 1 82.56 276 TYR B N 1
ATOM 4402 C CA . TYR B 1 276 ? 9.625 5.152 -8.656 1 82.56 276 TYR B CA 1
ATOM 4403 C C . TYR B 1 276 ? 10.781 5.586 -7.762 1 82.56 276 TYR B C 1
ATOM 4405 O O . TYR B 1 276 ? 10.75 6.676 -7.184 1 82.56 276 TYR B O 1
ATOM 4413 N N . ASN B 1 277 ? 11.758 4.738 -7.527 1 85.5 277 ASN B N 1
ATOM 4414 C CA . ASN B 1 277 ? 12.922 4.934 -6.672 1 85.5 277 ASN B CA 1
ATOM 4415 C C . ASN B 1 277 ? 12.516 5.215 -5.227 1 85.5 277 ASN B C 1
ATOM 4417 O O . ASN B 1 277 ? 12.938 6.215 -4.641 1 85.5 277 ASN B O 1
ATOM 4421 N N . VAL B 1 278 ? 11.727 4.363 -4.738 1 86.19 278 VAL B N 1
ATOM 4422 C CA . VAL B 1 278 ? 11.258 4.422 -3.357 1 86.19 278 VAL B CA 1
ATOM 4423 C C . VAL B 1 278 ? 12.047 3.428 -2.506 1 86.19 278 VAL B C 1
ATOM 4425 O O . VAL B 1 278 ? 12.156 2.25 -2.854 1 86.19 278 VAL B O 1
ATOM 4428 N N . HIS B 1 279 ? 12.656 3.969 -1.479 1 84.19 279 HIS B N 1
ATOM 4429 C CA . HIS B 1 279 ? 13.422 3.145 -0.549 1 84.19 279 HIS B CA 1
ATOM 4430 C C . HIS B 1 279 ? 12.781 3.131 0.833 1 84.19 279 HIS B C 1
ATOM 4432 O O . HIS B 1 279 ? 12.625 4.18 1.463 1 84.19 279 HIS B O 1
ATOM 4438 N N . ILE B 1 280 ? 12.438 1.953 1.243 1 85.12 280 ILE B N 1
ATOM 4439 C CA . ILE B 1 280 ? 11.828 1.764 2.557 1 85.12 280 ILE B CA 1
ATOM 4440 C C . ILE B 1 280 ? 12.711 0.856 3.408 1 85.12 280 ILE B C 1
ATOM 4442 O O . ILE B 1 280 ? 13.102 -0.228 2.971 1 85.12 280 ILE B O 1
ATOM 4446 N N . ARG B 1 281 ? 13 1.386 4.605 1 82.5 281 ARG B N 1
ATOM 4447 C CA . ARG B 1 281 ? 13.859 0.582 5.473 1 82.5 281 ARG B CA 1
ATOM 4448 C C . ARG B 1 281 ? 13.469 0.763 6.938 1 82.5 281 ARG B C 1
ATOM 4450 O O . ARG B 1 281 ? 13.055 1.849 7.348 1 82.5 281 ARG B O 1
ATOM 4457 N N . ASN B 1 282 ? 13.617 -0.265 7.691 1 84.19 282 ASN B N 1
ATOM 4458 C CA . ASN B 1 282 ? 13.469 -0.234 9.141 1 84.19 282 ASN B CA 1
ATOM 4459 C C . ASN B 1 282 ? 12.117 0.329 9.562 1 84.19 282 ASN B C 1
ATOM 4461 O O . ASN B 1 282 ? 12.047 1.269 10.352 1 84.19 282 ASN B O 1
ATOM 4465 N N . ILE B 1 283 ? 11.109 -0.173 9 1 85.88 283 ILE B N 1
ATOM 4466 C CA . ILE B 1 283 ? 9.734 0.175 9.344 1 85.88 283 ILE B CA 1
ATOM 4467 C C . ILE B 1 283 ? 9.117 -0.938 10.188 1 85.88 283 ILE B C 1
ATOM 4469 O O . ILE B 1 283 ? 9.297 -2.121 9.891 1 85.88 283 ILE B O 1
ATOM 4473 N N . THR B 1 284 ? 8.523 -0.591 11.25 1 84.88 284 THR B N 1
ATOM 4474 C CA . THR B 1 284 ? 7.715 -1.526 12.023 1 84.88 284 THR B CA 1
ATOM 4475 C C . THR B 1 284 ? 6.227 -1.282 11.789 1 84.88 284 THR B C 1
ATOM 4477 O O . THR B 1 284 ? 5.711 -0.21 12.109 1 84.88 284 THR B O 1
ATOM 4480 N N . CYS B 1 285 ? 5.668 -2.219 11.125 1 88.69 285 CYS B N 1
ATOM 4481 C CA . CYS B 1 285 ? 4.227 -2.201 10.906 1 88.69 285 CYS B CA 1
ATOM 4482 C C . CYS B 1 285 ? 3.51 -3.09 11.922 1 88.69 285 CYS B C 1
ATOM 4484 O O . CYS B 1 285 ? 3.514 -4.316 11.789 1 88.69 285 CYS B O 1
ATOM 4486 N N . SER B 1 286 ? 3 -2.561 12.906 1 79.5 286 SER B N 1
ATOM 4487 C CA . SER B 1 286 ? 2.41 -3.355 13.977 1 79.5 286 SER B CA 1
ATOM 4488 C C . SER B 1 286 ? 0.971 -3.742 13.648 1 79.5 286 SER B C 1
ATOM 4490 O O . SER B 1 286 ? 0.26 -2.996 12.977 1 79.5 286 SER B O 1
ATOM 4492 N N . PRO B 1 287 ? 0.542 -5.09 13.734 1 60.66 287 PRO B N 1
ATOM 4493 C CA . PRO B 1 287 ? -0.893 -5.371 13.648 1 60.66 287 PRO B CA 1
ATOM 4494 C C . PRO B 1 287 ? -1.739 -4.391 14.453 1 60.66 287 PRO B C 1
ATOM 4496 O O . PRO B 1 287 ? -1.301 -3.906 15.5 1 60.66 287 PRO B O 1
ATOM 4499 N N . SER B 1 288 ? -2.441 -3.344 13.859 1 42.72 288 SER B N 1
ATOM 4500 C CA . SER B 1 288 ? -3.457 -2.881 14.805 1 42.72 288 SER B CA 1
ATOM 4501 C C . SER B 1 288 ? -4.328 -4.035 15.289 1 42.72 288 SER B C 1
ATOM 4503 O O . SER B 1 288 ? -5.203 -3.848 16.141 1 42.72 288 SER B O 1
ATOM 4505 N N . HIS B 1 289 ? -4.902 -4.953 14.281 1 35.97 289 HIS B N 1
ATOM 4506 C CA . HIS B 1 289 ? -5.898 -5.898 14.773 1 35.97 289 HIS B CA 1
ATOM 4507 C C . HIS B 1 289 ? -5.398 -6.637 16.016 1 35.97 289 HIS B C 1
ATOM 4509 O O . HIS B 1 289 ? -4.195 -6.879 16.141 1 35.97 289 HIS B O 1
ATOM 4515 N N . GLY B 1 290 ? -6.16 -6.652 17.094 1 30.09 290 GLY B N 1
ATOM 4516 C CA . GLY B 1 290 ? -6.758 -7.902 17.531 1 30.09 290 GLY B CA 1
ATOM 4517 C C . GLY B 1 290 ? -6.91 -8.914 16.406 1 30.09 290 GLY B C 1
ATOM 4518 O O . GLY B 1 290 ? -7.125 -8.547 15.258 1 30.09 290 GLY B O 1
ATOM 4519 N N . ILE B 1 291 ? -6.191 -10.016 16.312 1 28.05 291 ILE B N 1
ATOM 4520 C CA . ILE B 1 291 ? -6.395 -11.164 15.43 1 28.05 291 ILE B CA 1
ATOM 4521 C C . ILE B 1 291 ? -7.855 -11.219 14.977 1 28.05 291 ILE B C 1
ATOM 4523 O O . ILE B 1 291 ? -8.742 -11.531 15.781 1 28.05 291 ILE B O 1
ATOM 4527 N N . ARG B 1 292 ? -8.641 -10.391 14.453 1 24.56 292 ARG B N 1
ATOM 4528 C CA . ARG B 1 292 ? -9.906 -11 14.062 1 24.56 292 ARG B CA 1
ATOM 4529 C C . ARG B 1 292 ? -9.688 -12.133 13.062 1 24.56 292 ARG B C 1
ATOM 4531 O O . ARG B 1 292 ? -9.148 -11.906 11.977 1 24.56 292 ARG B O 1
ATOM 4538 N N . TYR B 1 293 ? -9.273 -13.25 13.414 1 20.39 293 TYR B N 1
ATOM 4539 C CA . TYR B 1 293 ? -9.617 -14.547 12.844 1 20.39 293 TYR B CA 1
ATOM 4540 C C . TYR B 1 293 ? -11.016 -14.523 12.234 1 20.39 293 TYR B C 1
ATOM 4542 O O . TYR B 1 293 ? -12.008 -14.5 12.961 1 20.39 293 TYR B O 1
ATOM 4550 N N . LYS B 1 294 ? -11.508 -13.656 11.453 1 21.39 294 LYS B N 1
ATOM 4551 C CA . LYS B 1 294 ? -12.734 -14.234 10.906 1 21.39 294 LYS B CA 1
ATOM 4552 C C . LYS B 1 294 ? -12.461 -15.562 10.219 1 21.39 294 LYS B C 1
ATOM 4554 O O . LYS B 1 294 ? -11.641 -15.641 9.297 1 21.39 294 LYS B O 1
ATOM 4559 N N . TYR B 1 295 ? -12.234 -16.609 10.984 1 16.03 295 TYR B N 1
ATOM 4560 C CA . TYR B 1 295 ? -12.75 -17.906 10.57 1 16.03 295 TYR B CA 1
ATOM 4561 C C . TYR B 1 295 ? -14.148 -17.781 9.977 1 16.03 295 TYR B C 1
ATOM 4563 O O . TYR B 1 295 ? -14.938 -16.938 10.406 1 16.03 295 TYR B O 1
#

Sequence (590 aa):
MAFPLLAFASTFFFFSTFQGTTQFSTSQPNDSQLVSHISLPPEILPNNPLSPTSSPSEPATVFSVLSYGAVGDGEADDTPAFKMAWDIACSQTQPALLVAPAGYRFVVQPTVLAGPCQTSLLFQIDGTIMAPDGPRSWPNYSNKRQWLVFYNVTGMTVQGDGVVDGRGHKWWDLPCKPHKVKSSNLKLIDQRNVQAIRFFMSSNLTVQGLKVQNSPQFHFRLDHCQNVVVRMLNIHSPSLSPNTDGIHIENSNNIIVHSSLISNGDDCISIGAGSYNVHIRNITCSPSHGIRYKYMAFPLLAFASTFFFFSTFQGTTQFSTSQPNDSQLVSHISLPPEILPNNPLSPTSSPSEPATVFSVLSYGAVGDGEADDTPAFKMAWDIACSQTQPALLVAPAGYRFVVQPTVLAGPCQTSLLFQIDGTIMAPDGPRSWPNYSNKRQWLVFYNVTGMTVQGDGVVDGRGHKWWDLPCKPHKVKSSNLKLIDQRNVQAIRFFMSSNLTVQGLKVQNSPQFHFRLDHCQNVVVRMLNIHSPSLSPNTDGIHIENSNNIIVHSSLISNGDDCISIGAGSYNVHIRNITCSPSHGIRYKY